Protein AF-W0T907-F1 (afdb_monomer)

Structure (mmCIF, N/CA/C/O backbone):
data_AF-W0T907-F1
#
_entry.id   AF-W0T907-F1
#
loop_
_atom_site.group_PDB
_atom_site.id
_atom_site.type_symbol
_atom_site.label_atom_id
_atom_site.label_alt_id
_atom_site.label_comp_id
_atom_site.label_asym_id
_atom_site.label_entity_id
_atom_site.label_seq_id
_atom_site.pdbx_PDB_ins_code
_atom_site.Cartn_x
_atom_site.Cartn_y
_atom_site.Cartn_z
_atom_site.occupancy
_atom_site.B_iso_or_equiv
_atom_site.auth_seq_id
_atom_site.auth_comp_id
_atom_site.auth_asym_id
_atom_site.auth_atom_id
_atom_site.pdbx_PDB_model_num
ATOM 1 N N . MET A 1 1 ? -20.433 1.675 69.194 1.00 56.62 1 MET A N 1
ATOM 2 C CA . MET A 1 1 ? -20.753 0.767 68.077 1.00 56.62 1 MET A CA 1
ATOM 3 C C . MET A 1 1 ? -19.489 -0.004 67.727 1.00 56.62 1 MET A C 1
ATOM 5 O O . MET A 1 1 ? -18.448 0.646 67.632 1.00 56.62 1 MET A O 1
ATOM 9 N N . PRO A 1 2 ? -19.535 -1.341 67.625 1.00 78.50 2 PRO A N 1
ATOM 10 C CA . PRO A 1 2 ? -18.434 -2.164 67.123 1.00 78.50 2 PRO A CA 1
ATOM 11 C C . PRO A 1 2 ? -18.009 -1.733 65.707 1.00 78.50 2 PRO A C 1
ATOM 13 O O . PRO A 1 2 ? -18.810 -1.170 64.963 1.00 78.50 2 PRO A O 1
ATOM 16 N N . ALA A 1 3 ? -16.755 -1.990 65.322 1.00 76.00 3 ALA A N 1
ATOM 17 C CA . ALA A 1 3 ? -16.211 -1.592 64.014 1.00 76.00 3 ALA A CA 1
ATOM 18 C C . ALA A 1 3 ? -16.969 -2.213 62.817 1.00 76.00 3 ALA A C 1
ATOM 20 O O . ALA A 1 3 ? -17.098 -1.594 61.758 1.00 76.00 3 ALA A O 1
ATOM 21 N N . GLU A 1 4 ? -17.514 -3.414 63.003 1.00 78.50 4 GLU A N 1
ATOM 22 C CA . GLU A 1 4 ? -18.341 -4.119 62.017 1.00 78.50 4 GLU A CA 1
ATOM 23 C C . GLU A 1 4 ? -19.676 -3.402 61.764 1.00 78.50 4 GLU A C 1
ATOM 25 O O . GLU A 1 4 ? -20.054 -3.174 60.617 1.00 78.50 4 GLU A O 1
ATOM 30 N N . GLU A 1 5 ? -20.338 -2.938 62.826 1.00 82.56 5 GLU A N 1
ATOM 31 C CA . GLU A 1 5 ? -21.615 -2.218 62.742 1.00 82.56 5 GLU A CA 1
ATOM 32 C C . GLU A 1 5 ? -21.457 -0.871 62.010 1.00 82.56 5 GLU A C 1
ATOM 34 O O . GLU A 1 5 ? -22.299 -0.487 61.199 1.00 82.56 5 GLU A O 1
ATOM 39 N N . GLN A 1 6 ? -20.328 -0.184 62.215 1.00 85.19 6 GLN A N 1
ATOM 40 C CA . GLN A 1 6 ? -20.001 1.049 61.485 1.00 85.19 6 GLN A CA 1
ATOM 41 C C . GLN A 1 6 ? -19.765 0.799 59.989 1.00 85.19 6 GLN A C 1
ATOM 43 O O . GLN A 1 6 ? -20.162 1.609 59.148 1.00 85.19 6 GLN A O 1
ATOM 48 N N . SER A 1 7 ? -19.132 -0.326 59.648 1.00 86.75 7 SER A N 1
ATOM 49 C CA . SER A 1 7 ? -18.854 -0.702 58.258 1.00 86.75 7 SER A CA 1
ATOM 50 C C . SER A 1 7 ? -20.144 -1.035 57.506 1.00 86.75 7 SER A C 1
ATOM 52 O O . SER A 1 7 ? -20.357 -0.525 56.404 1.00 86.75 7 SER A O 1
ATOM 54 N N . ALA A 1 8 ? -21.047 -1.797 58.132 1.00 89.56 8 ALA A N 1
ATOM 55 C CA . ALA A 1 8 ? -22.374 -2.088 57.593 1.00 89.56 8 ALA A CA 1
ATOM 56 C C . ALA A 1 8 ? -23.193 -0.806 57.361 1.00 89.56 8 ALA A C 1
ATOM 58 O O . ALA A 1 8 ? -23.718 -0.592 56.268 1.00 89.56 8 ALA A O 1
ATOM 59 N N . GLN A 1 9 ? -23.233 0.104 58.343 1.00 91.62 9 GLN A N 1
ATOM 60 C CA . GLN A 1 9 ? -23.946 1.382 58.218 1.00 91.62 9 GLN A CA 1
ATOM 61 C C . GLN A 1 9 ? -23.396 2.267 57.088 1.00 91.62 9 GLN A C 1
ATOM 63 O O . GLN A 1 9 ? -24.172 2.901 56.370 1.00 91.62 9 GLN A O 1
ATOM 68 N N . SER A 1 10 ? -22.074 2.291 56.888 1.00 91.25 10 SER A N 1
ATOM 69 C CA . SER A 1 10 ? -21.442 3.023 55.782 1.00 91.25 10 SER A CA 1
ATOM 70 C C . SER A 1 10 ? -21.876 2.481 54.414 1.00 91.25 10 SER A C 1
ATOM 72 O O . SER A 1 10 ? -22.222 3.253 53.514 1.00 91.25 10 SER A O 1
ATOM 74 N N . ILE A 1 11 ? -21.937 1.151 54.271 1.00 91.94 11 ILE A N 1
ATOM 75 C CA . ILE A 1 11 ? -22.410 0.489 53.047 1.00 91.94 11 ILE A CA 1
ATOM 76 C C . ILE A 1 11 ? -23.881 0.826 52.794 1.00 91.94 11 ILE A C 1
ATOM 78 O O . ILE A 1 11 ? -24.222 1.238 51.685 1.00 91.94 11 ILE A O 1
ATOM 82 N N . ILE A 1 12 ? -24.736 0.721 53.815 1.00 93.62 12 ILE A N 1
ATOM 83 C CA . ILE A 1 12 ? -26.164 1.055 53.720 1.00 93.62 12 ILE A CA 1
ATOM 84 C C . ILE A 1 12 ? -26.348 2.510 53.264 1.00 93.62 12 ILE A C 1
ATOM 86 O O . ILE A 1 12 ? -27.085 2.781 52.312 1.00 93.62 12 ILE A O 1
ATOM 90 N N . ALA A 1 13 ? -25.638 3.454 53.890 1.00 93.06 13 ALA A N 1
ATOM 91 C CA . ALA A 1 13 ? -25.716 4.870 53.543 1.00 93.06 13 ALA A CA 1
ATOM 92 C C . ALA A 1 13 ? -25.280 5.139 52.092 1.00 93.06 13 ALA A C 1
ATOM 94 O O . ALA A 1 13 ? -25.956 5.871 51.367 1.00 93.06 13 ALA A O 1
ATOM 95 N N . HIS A 1 14 ? -24.184 4.519 51.647 1.00 91.44 14 HIS A N 1
ATOM 96 C CA . HIS A 1 14 ? -23.691 4.643 50.275 1.00 91.44 14 HIS A CA 1
ATOM 97 C C . HIS A 1 14 ? -24.668 4.041 49.253 1.00 91.44 14 HIS A C 1
ATOM 99 O O . HIS A 1 14 ? -24.983 4.676 48.244 1.00 91.44 14 HIS A O 1
ATOM 105 N N . MET A 1 15 ? -25.211 2.851 49.530 1.00 92.12 15 MET A N 1
ATOM 106 C CA . MET A 1 15 ? -26.186 2.187 48.659 1.00 92.12 15 MET A CA 1
ATOM 107 C C . MET A 1 15 ? -27.464 3.015 48.494 1.00 92.12 15 MET A C 1
ATOM 109 O O . MET A 1 15 ? -27.925 3.224 47.371 1.00 92.12 15 MET A O 1
ATOM 113 N N . ASN A 1 16 ? -27.990 3.560 49.592 1.00 93.75 16 ASN A N 1
ATOM 114 C CA . ASN A 1 16 ? -29.197 4.388 49.581 1.00 93.75 16 ASN A CA 1
ATOM 115 C C . ASN A 1 16 ? -28.995 5.749 48.899 1.00 93.75 16 ASN A C 1
ATOM 117 O O . ASN A 1 16 ? -29.955 6.328 48.383 1.00 93.75 16 ASN A O 1
ATOM 121 N N . LYS A 1 17 ? -27.766 6.274 48.886 1.00 90.06 17 LYS A N 1
ATOM 122 C CA . LYS A 1 17 ? -27.448 7.566 48.271 1.00 90.06 17 LYS A CA 1
ATOM 123 C C . LYS A 1 17 ? -27.212 7.448 46.765 1.00 90.06 17 LYS A C 1
ATOM 125 O O . LYS A 1 17 ? -27.879 8.132 45.991 1.00 90.06 17 LYS A O 1
ATOM 130 N N . ASP A 1 18 ? -2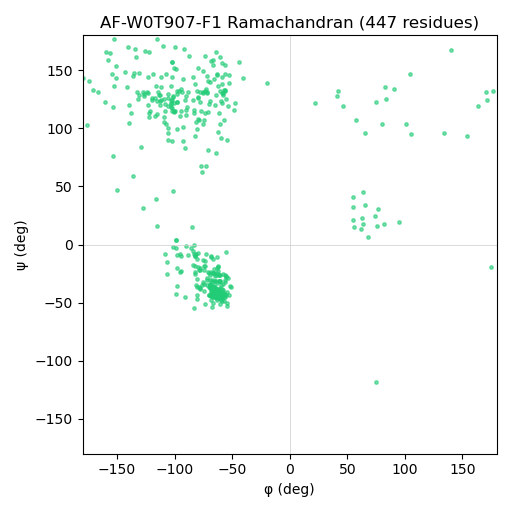6.294 6.574 46.360 1.00 87.06 18 ASP A N 1
ATOM 131 C CA . ASP A 1 18 ? -25.741 6.573 45.001 1.00 87.06 18 ASP A CA 1
ATOM 132 C C . ASP A 1 18 ? -26.263 5.409 44.134 1.00 87.06 18 ASP A C 1
ATOM 134 O O . ASP A 1 18 ? -26.175 5.461 42.903 1.00 87.06 18 ASP A O 1
ATOM 138 N N . HIS A 1 19 ? -26.880 4.387 44.746 1.00 88.88 19 HIS A N 1
ATOM 139 C CA . HIS A 1 19 ? -27.227 3.121 44.087 1.00 88.88 19 HIS A CA 1
ATOM 140 C C . HIS A 1 19 ? -28.699 2.691 44.228 1.00 88.88 19 HIS A C 1
ATOM 142 O O . HIS A 1 19 ? -28.996 1.500 44.181 1.00 88.88 19 HIS A O 1
ATOM 148 N N . LYS A 1 20 ? -29.644 3.637 44.315 1.00 87.25 20 LYS A N 1
ATOM 149 C CA . LYS A 1 20 ? -31.090 3.333 44.426 1.00 87.25 20 LYS A CA 1
ATOM 150 C C . LYS A 1 20 ? -31.625 2.391 43.335 1.00 87.25 20 LYS A C 1
ATOM 152 O O . LYS A 1 20 ? -32.318 1.432 43.647 1.00 87.25 20 LYS A O 1
ATOM 157 N N . LEU A 1 21 ? -31.224 2.600 42.077 1.00 88.44 21 LEU A N 1
ATOM 158 C CA . LEU A 1 21 ? -31.625 1.732 40.957 1.00 88.44 21 LEU A CA 1
ATOM 159 C C . LEU A 1 21 ? -31.118 0.290 41.114 1.00 88.44 21 LEU A C 1
ATOM 161 O O . LEU A 1 21 ? -31.807 -0.647 40.735 1.00 88.44 21 LEU A O 1
ATOM 165 N N . ALA A 1 22 ? -29.943 0.095 41.720 1.00 91.00 22 ALA A N 1
ATOM 166 C CA . ALA A 1 22 ? -29.441 -1.249 41.984 1.00 91.00 22 ALA A CA 1
ATOM 167 C C . ALA A 1 22 ? -30.270 -1.955 43.069 1.00 91.00 22 ALA A C 1
ATOM 169 O O . ALA A 1 22 ? -30.471 -3.162 42.985 1.00 91.00 22 ALA A O 1
ATOM 170 N N . LEU A 1 23 ? -30.783 -1.218 44.065 1.00 92.69 23 LEU A N 1
ATOM 171 C CA . LEU A 1 23 ? -31.692 -1.772 45.078 1.00 92.69 23 LEU A CA 1
ATOM 172 C C . LEU A 1 23 ? -33.019 -2.215 44.457 1.00 92.69 23 LEU A C 1
ATOM 174 O O . LEU A 1 23 ? -33.520 -3.289 44.779 1.00 92.69 23 LEU A O 1
ATOM 178 N N . GLU A 1 24 ? -33.548 -1.426 43.525 1.00 91.69 24 GLU A N 1
ATOM 179 C CA . GLU A 1 24 ? -34.690 -1.807 42.695 1.00 91.69 24 GLU A CA 1
ATOM 180 C C . GLU A 1 24 ? -34.398 -3.078 41.878 1.00 91.69 24 GLU A C 1
ATOM 182 O O . GLU A 1 24 ? -35.169 -4.039 41.915 1.00 91.69 24 GLU A O 1
ATOM 187 N N . ASP A 1 25 ? -33.251 -3.134 41.193 1.00 91.94 25 ASP A N 1
ATOM 188 C CA . ASP A 1 25 ? -32.834 -4.317 40.435 1.00 91.94 25 ASP A CA 1
ATOM 189 C C . ASP A 1 25 ? -32.739 -5.562 41.333 1.00 91.94 25 ASP A C 1
ATOM 191 O O . ASP A 1 25 ? -33.192 -6.647 40.951 1.00 91.94 25 ASP A O 1
ATOM 195 N N . PHE A 1 26 ? -32.204 -5.413 42.549 1.00 93.06 26 PHE A N 1
ATOM 196 C CA . PHE A 1 26 ? -32.125 -6.497 43.525 1.00 93.06 26 PHE A CA 1
ATOM 197 C C . PHE A 1 26 ? -33.497 -6.973 43.983 1.00 93.06 26 PHE A C 1
ATOM 199 O O . PHE A 1 26 ? -33.743 -8.181 44.047 1.00 93.06 26 PHE A O 1
ATOM 206 N N . LEU A 1 27 ? -34.396 -6.037 44.273 1.00 92.94 27 LEU A N 1
ATOM 207 C CA . LEU A 1 27 ? -35.751 -6.331 44.711 1.00 92.94 27 LEU A CA 1
ATOM 208 C C . LEU A 1 27 ? -36.539 -7.083 43.626 1.00 92.94 27 LEU A C 1
ATOM 210 O O . LEU A 1 27 ? -37.239 -8.054 43.926 1.00 92.94 27 LEU A O 1
ATOM 214 N N . TYR A 1 28 ? -36.346 -6.713 42.359 1.00 92.19 28 TYR A N 1
ATOM 215 C CA . TYR A 1 28 ? -36.953 -7.410 41.228 1.00 92.19 28 TYR A CA 1
ATOM 216 C C . TYR A 1 28 ? -36.404 -8.823 41.043 1.00 92.19 28 TYR A C 1
ATOM 218 O O . TYR A 1 28 ? -37.159 -9.794 40.999 1.00 92.19 28 TYR A O 1
ATOM 226 N N . VAL A 1 29 ? -35.080 -8.955 40.945 1.00 91.31 29 VAL A N 1
ATOM 227 C CA . VAL A 1 29 ? -34.447 -10.216 40.540 1.00 91.31 29 VAL A CA 1
ATOM 228 C C . VAL A 1 29 ? -34.344 -11.211 41.690 1.00 91.31 29 VAL A C 1
ATOM 230 O O . VAL A 1 29 ? -34.675 -12.384 41.515 1.00 91.31 29 VAL A O 1
ATOM 233 N N . TYR A 1 30 ? -33.892 -10.763 42.859 1.00 91.12 30 TYR A N 1
ATOM 234 C CA . TYR A 1 30 ? -33.662 -11.629 44.017 1.00 91.12 30 TYR A CA 1
ATOM 235 C C . TYR A 1 30 ? -34.833 -11.585 45.001 1.00 91.12 30 TYR A C 1
ATOM 237 O O . TYR A 1 30 ? -35.215 -12.621 45.544 1.00 91.12 30 TYR A O 1
ATOM 245 N N . GLY A 1 31 ? -35.463 -10.418 45.170 1.00 87.94 31 GLY A N 1
ATOM 246 C CA . GLY A 1 31 ? -36.686 -10.275 45.963 1.00 87.94 31 GLY A CA 1
ATOM 247 C C . GLY A 1 31 ? -37.937 -10.848 45.283 1.00 87.94 31 GLY A C 1
ATOM 248 O O . GLY A 1 31 ? -38.913 -11.145 45.973 1.00 87.94 31 GLY A O 1
ATOM 249 N N . LYS A 1 32 ? -37.910 -11.065 43.958 1.00 89.94 32 LYS A N 1
ATOM 250 C CA . LYS A 1 32 ? -39.055 -11.522 43.145 1.00 89.94 32 LYS A CA 1
ATOM 251 C C . LYS A 1 32 ? -40.288 -10.621 43.287 1.00 89.94 32 LYS A C 1
ATOM 253 O O . LYS A 1 32 ? -41.417 -11.108 43.237 1.00 89.94 32 LYS A O 1
ATOM 258 N N . VAL A 1 33 ? -40.075 -9.322 43.489 1.00 86.94 33 VAL A N 1
ATOM 259 C CA . VAL A 1 33 ? -41.151 -8.328 43.560 1.00 86.94 33 VAL A CA 1
ATOM 260 C C . VAL A 1 33 ? -41.185 -7.564 42.234 1.00 86.94 33 VAL A C 1
ATOM 262 O O . VAL A 1 33 ? -40.190 -6.933 41.880 1.00 86.94 33 VAL A O 1
ATOM 265 N N . PRO A 1 34 ? -42.282 -7.620 41.461 1.00 84.31 34 PRO A N 1
ATOM 266 C CA . PRO A 1 34 ? -42.379 -6.859 40.222 1.00 84.31 34 PRO A CA 1
ATOM 267 C C . PRO A 1 34 ? -42.352 -5.361 40.540 1.00 84.31 34 PRO A C 1
ATOM 269 O O . PRO A 1 34 ? -43.124 -4.905 41.375 1.00 84.31 34 PRO A O 1
ATOM 272 N N . ILE A 1 35 ? -41.478 -4.598 39.879 1.00 80.88 35 ILE A N 1
ATOM 273 C CA . ILE A 1 35 ? -41.429 -3.143 40.064 1.00 80.88 35 ILE A CA 1
ATOM 274 C C . ILE A 1 35 ? -42.526 -2.520 39.206 1.00 80.88 35 ILE A C 1
ATOM 276 O O . ILE A 1 35 ? -42.407 -2.477 37.980 1.00 80.88 35 ILE A O 1
ATOM 280 N N . THR A 1 36 ? -43.593 -2.076 39.860 1.00 82.94 36 THR A N 1
ATOM 281 C CA . THR A 1 36 ? -44.717 -1.330 39.278 1.00 82.94 36 THR A CA 1
ATOM 282 C C . THR A 1 36 ? -44.690 0.124 39.761 1.00 82.94 36 THR A C 1
ATOM 284 O O . THR A 1 36 ? -43.931 0.468 40.665 1.00 82.94 36 THR A O 1
ATOM 287 N N . GLU A 1 37 ? -45.529 0.992 39.184 1.00 78.31 37 GLU A N 1
ATOM 288 C CA . GLU A 1 37 ? -45.688 2.392 39.634 1.00 78.31 37 GLU A CA 1
ATOM 289 C C . GLU A 1 37 ? -46.230 2.514 41.072 1.00 78.31 37 GLU A C 1
ATOM 291 O O . GLU A 1 37 ? -46.215 3.592 41.658 1.00 78.31 37 GLU A O 1
ATOM 296 N N . GLU A 1 38 ? -46.695 1.407 41.651 1.00 82.81 38 GLU A N 1
ATOM 297 C CA . GLU A 1 38 ? -47.232 1.326 43.010 1.00 82.81 38 GLU A CA 1
ATOM 298 C C . GLU A 1 38 ? -46.147 1.198 44.087 1.00 82.81 38 GLU A C 1
ATOM 300 O O . GLU A 1 38 ? -46.466 1.306 45.271 1.00 82.81 38 GLU A O 1
ATOM 305 N N . ILE A 1 39 ? -44.888 0.967 43.693 1.00 87.56 39 ILE A N 1
ATOM 306 C CA . ILE A 1 39 ? -43.755 0.804 44.608 1.00 87.56 39 ILE A CA 1
ATOM 307 C C . ILE A 1 39 ? -42.929 2.089 44.665 1.00 87.56 39 ILE A C 1
ATOM 309 O O . ILE A 1 39 ? -42.444 2.581 43.645 1.00 87.56 39 ILE A O 1
ATOM 313 N N . SER A 1 40 ? -42.704 2.600 45.874 1.00 86.31 40 SER A N 1
ATOM 314 C CA . SER A 1 40 ? -41.889 3.790 46.124 1.00 86.31 40 SER A CA 1
ATOM 315 C C . SER A 1 40 ? -40.907 3.598 47.279 1.00 86.31 40 SER A C 1
ATOM 317 O O . SER A 1 40 ? -40.952 2.622 48.022 1.00 86.31 40 SER A O 1
ATOM 319 N N . ASN A 1 41 ? -39.973 4.543 47.409 1.00 88.88 41 ASN A N 1
ATOM 320 C CA . ASN A 1 41 ? -39.048 4.642 48.543 1.00 88.88 41 ASN A CA 1
ATOM 321 C C . ASN A 1 41 ? -38.211 3.373 48.830 1.00 88.88 41 ASN A C 1
ATOM 323 O O . ASN A 1 41 ? -37.993 3.005 49.982 1.00 88.88 41 ASN A O 1
ATOM 327 N N . VAL A 1 42 ? -37.710 2.710 47.781 1.00 92.00 42 VAL A N 1
ATOM 328 C CA . VAL A 1 42 ? -36.850 1.524 47.926 1.00 92.00 42 VAL A CA 1
ATOM 329 C C . VAL A 1 42 ? -35.528 1.898 48.604 1.00 92.00 42 VAL A C 1
ATOM 331 O O . VAL A 1 42 ? -34.757 2.717 48.090 1.00 92.00 42 VAL 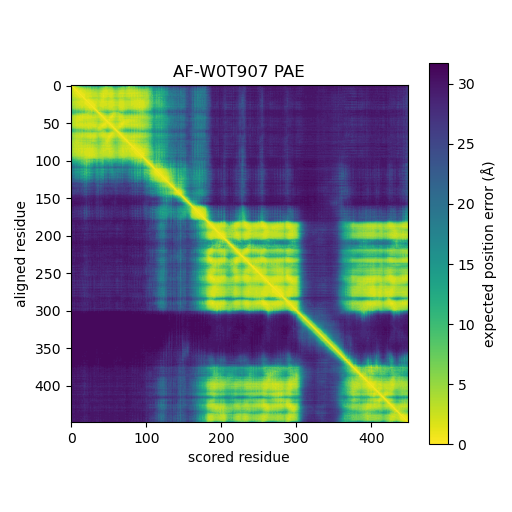A O 1
ATOM 334 N N . ARG A 1 43 ? -35.248 1.278 49.751 1.00 93.75 43 ARG A N 1
ATOM 335 C CA . ARG A 1 43 ? -34.047 1.517 50.558 1.00 93.75 43 ARG A CA 1
ATOM 336 C C . ARG A 1 43 ? -33.535 0.234 51.199 1.00 93.75 43 ARG A C 1
ATOM 338 O O . ARG A 1 43 ? -34.292 -0.659 51.544 1.00 93.75 43 ARG A O 1
ATOM 345 N N . MET A 1 44 ? -32.230 0.144 51.389 1.00 94.69 44 MET A N 1
ATOM 346 C CA . MET A 1 44 ? -31.613 -0.885 52.214 1.00 94.69 44 MET A CA 1
ATOM 347 C C . MET A 1 44 ? -31.750 -0.480 53.684 1.00 94.69 44 MET A C 1
ATOM 349 O O . MET A 1 44 ? -31.365 0.634 54.047 1.00 94.69 44 MET A O 1
ATOM 353 N N . GLN A 1 45 ? -32.298 -1.370 54.507 1.00 93.56 45 GLN A N 1
ATOM 354 C CA . GLN A 1 45 ? -32.462 -1.172 55.949 1.00 93.56 45 GLN A CA 1
ATOM 355 C C . GLN A 1 45 ? -31.356 -1.861 56.741 1.00 93.56 45 GLN A C 1
ATOM 357 O O . GLN A 1 45 ? -30.806 -1.271 57.666 1.00 93.56 45 GLN A O 1
ATOM 362 N N . GLU A 1 46 ? -31.005 -3.083 56.348 1.00 93.31 46 GLU A N 1
ATOM 363 C CA . GLU A 1 46 ? -30.010 -3.896 57.038 1.00 93.31 46 GLU A CA 1
ATOM 364 C C . GLU A 1 46 ? -29.072 -4.565 56.035 1.00 93.31 46 GLU A C 1
ATOM 366 O O . GLU A 1 46 ? -29.477 -4.950 54.933 1.00 93.31 46 GLU A O 1
ATOM 371 N N . PHE A 1 47 ? -27.807 -4.693 56.430 1.00 93.94 47 PHE A N 1
ATOM 372 C CA . PHE A 1 47 ? -26.777 -5.378 55.668 1.00 93.94 47 PHE A CA 1
ATOM 373 C C . PHE A 1 47 ? -25.921 -6.223 56.611 1.00 93.94 47 PHE A C 1
ATOM 375 O O . PHE A 1 47 ? -25.189 -5.684 57.442 1.00 93.94 47 PHE A O 1
ATOM 382 N N . ALA A 1 48 ? -26.014 -7.539 56.461 1.00 92.56 48 ALA A N 1
ATOM 383 C CA . ALA A 1 48 ? -25.254 -8.532 57.203 1.00 92.56 48 ALA A CA 1
ATOM 384 C C . ALA A 1 48 ? -24.330 -9.316 56.255 1.00 92.56 48 ALA A C 1
ATOM 386 O O . ALA A 1 48 ? -24.328 -9.118 55.039 1.00 92.56 48 ALA A O 1
ATOM 387 N N . LEU A 1 49 ? -23.519 -10.217 56.812 1.00 91.56 49 LEU A N 1
ATOM 388 C CA . LEU A 1 49 ? -22.581 -11.019 56.022 1.00 91.56 49 LEU A CA 1
ATOM 389 C C . LEU A 1 49 ? -23.291 -12.014 55.090 1.00 91.56 49 LEU A C 1
ATOM 391 O O . LEU A 1 49 ? -22.799 -12.299 54.002 1.00 91.56 49 LEU A O 1
ATOM 395 N N . ASP A 1 50 ? -24.444 -12.535 55.494 1.00 92.62 50 ASP A N 1
ATOM 396 C CA . ASP A 1 50 ? -25.193 -13.577 54.789 1.00 92.62 50 ASP A CA 1
ATOM 397 C C . ASP A 1 50 ? -26.478 -13.070 54.122 1.00 92.62 50 ASP A C 1
ATOM 399 O O . ASP A 1 50 ? -27.105 -13.810 53.363 1.00 92.62 50 ASP A O 1
ATOM 403 N N . HIS A 1 51 ? -26.887 -11.822 54.365 1.00 92.81 51 HIS A N 1
ATOM 404 C CA . HIS A 1 51 ? -28.105 -11.264 53.786 1.00 92.81 51 HIS A CA 1
ATOM 405 C C . HIS A 1 51 ? -28.142 -9.737 53.779 1.00 92.81 51 HIS A C 1
ATOM 407 O O . HIS A 1 51 ? -27.393 -9.057 54.475 1.00 92.81 51 HIS A O 1
ATOM 413 N N . MET A 1 52 ? -29.077 -9.197 53.004 1.00 94.25 52 MET A N 1
ATOM 414 C CA . MET A 1 52 ? -29.491 -7.801 53.083 1.00 94.25 52 MET A CA 1
ATOM 415 C C . MET A 1 52 ? -31.013 -7.709 53.155 1.00 94.25 52 MET A C 1
ATOM 417 O O . MET A 1 52 ? -31.720 -8.512 52.539 1.00 94.25 52 MET A O 1
ATOM 421 N N . THR A 1 53 ? -31.509 -6.696 53.854 1.00 94.75 53 THR A N 1
ATOM 422 C CA . THR A 1 53 ? -32.941 -6.408 53.948 1.00 94.75 53 THR A CA 1
ATOM 423 C C . THR A 1 53 ? -33.230 -5.099 53.232 1.00 94.75 53 THR A C 1
ATOM 425 O O . THR A 1 53 ? -32.678 -4.050 53.576 1.00 94.75 53 THR A O 1
ATOM 428 N N . ILE A 1 54 ? -34.084 -5.165 52.213 1.00 95.25 54 ILE A N 1
ATOM 429 C CA . ILE A 1 54 ? -34.550 -4.005 51.450 1.00 95.25 54 ILE A CA 1
ATOM 430 C C . ILE A 1 54 ? -35.990 -3.717 51.853 1.00 95.25 54 ILE A C 1
ATOM 432 O O . ILE A 1 54 ? -36.827 -4.616 51.822 1.00 95.25 54 ILE A O 1
ATOM 436 N N . THR A 1 55 ? -36.279 -2.470 52.203 1.00 94.31 55 THR A N 1
ATOM 437 C CA . THR A 1 55 ? -37.626 -1.987 52.487 1.00 94.31 55 THR A CA 1
ATOM 438 C C . THR A 1 55 ? -38.141 -1.094 51.374 1.00 94.31 55 THR A C 1
ATOM 440 O O . THR A 1 55 ? -37.371 -0.408 50.698 1.00 94.31 55 THR A O 1
ATOM 443 N N . PHE A 1 56 ? -39.446 -1.159 51.138 1.00 92.81 56 PHE A N 1
ATOM 444 C CA . PHE A 1 56 ? -40.131 -0.357 50.134 1.00 92.81 56 PHE A CA 1
ATOM 445 C C . PHE A 1 56 ? -41.578 -0.096 50.556 1.00 92.81 56 PHE A C 1
ATOM 447 O O . PHE A 1 56 ? -42.177 -0.878 51.292 1.00 92.81 56 PHE A O 1
ATOM 454 N N . GLU A 1 57 ? -42.139 1.000 50.066 1.00 91.56 57 GLU A N 1
ATOM 455 C CA . GLU A 1 57 ? -43.539 1.366 50.260 1.00 91.56 57 GLU A CA 1
ATOM 456 C C . GLU A 1 57 ? -44.372 0.829 49.092 1.00 91.56 57 GLU A C 1
ATOM 458 O O . GLU A 1 57 ? -43.923 0.848 47.944 1.00 91.56 57 GLU A O 1
ATOM 463 N N . HIS A 1 58 ? -45.587 0.359 49.380 1.00 89.31 58 HIS A N 1
ATOM 464 C CA . HIS A 1 58 ? -46.547 -0.089 48.372 1.00 89.31 58 HIS A CA 1
ATOM 465 C C . HIS A 1 58 ? -47.848 0.696 48.534 1.00 89.31 58 HIS A C 1
ATOM 467 O O . HIS A 1 58 ? -48.391 0.750 49.631 1.00 89.31 58 HIS A O 1
ATOM 473 N N . SER A 1 59 ? -48.396 1.254 47.455 1.00 86.25 59 SER A N 1
ATOM 474 C CA . SER A 1 59 ? -49.583 2.134 47.496 1.00 86.25 59 SER A CA 1
ATOM 475 C C . SER A 1 59 ? -50.811 1.532 48.204 1.00 86.25 59 SER A C 1
ATOM 477 O O . SER A 1 59 ? -51.623 2.256 48.774 1.00 86.25 59 SER A O 1
ATOM 479 N N . ALA A 1 60 ? -50.945 0.205 48.177 1.00 84.44 60 ALA A N 1
ATOM 480 C CA . ALA A 1 60 ? -52.025 -0.541 48.827 1.00 84.44 60 ALA A CA 1
ATOM 481 C C . ALA A 1 60 ? -51.809 -0.858 50.327 1.00 84.44 60 ALA A C 1
ATOM 483 O O . ALA A 1 60 ? -52.703 -1.438 50.944 1.00 84.44 60 ALA A O 1
ATOM 484 N N . ILE A 1 61 ? -50.641 -0.556 50.908 1.00 85.81 61 ILE A N 1
ATOM 485 C CA . ILE A 1 61 ? -50.262 -0.966 52.271 1.00 85.81 61 ILE A CA 1
ATOM 486 C C . ILE A 1 61 ? -49.729 0.254 53.035 1.00 85.81 61 ILE A C 1
ATOM 488 O O . ILE A 1 61 ? -48.832 0.940 52.565 1.00 85.81 61 ILE A O 1
ATOM 492 N N . GLU A 1 62 ? -50.256 0.516 54.235 1.00 81.88 62 GLU A N 1
ATOM 493 C CA . GLU A 1 62 ? -49.833 1.663 55.065 1.00 81.88 62 GLU A CA 1
ATOM 494 C C . GLU A 1 62 ? -48.448 1.490 55.718 1.00 81.88 62 GLU A C 1
ATOM 496 O O . GLU A 1 62 ? -47.878 2.455 56.221 1.00 81.88 62 GLU A O 1
ATOM 501 N N . PHE A 1 63 ? -47.911 0.270 55.729 1.00 85.12 63 PHE A N 1
ATOM 502 C CA . PHE A 1 63 ? -46.638 -0.079 56.356 1.00 85.12 63 PHE A CA 1
ATOM 503 C C . PHE A 1 63 ? -45.578 -0.439 55.313 1.00 85.12 63 PHE A C 1
ATOM 505 O O . PHE A 1 63 ? -45.880 -1.105 54.319 1.00 85.12 63 PHE A O 1
ATOM 512 N N . ASP A 1 64 ? -44.328 -0.068 55.596 1.00 86.50 64 ASP A N 1
ATOM 513 C CA . ASP A 1 64 ? -43.162 -0.461 54.806 1.00 86.50 64 ASP A CA 1
ATOM 514 C C . ASP A 1 64 ? -43.051 -1.990 54.740 1.00 86.50 64 ASP A C 1
ATOM 516 O O . ASP A 1 64 ? -43.098 -2.692 55.754 1.00 86.50 64 ASP A O 1
ATOM 520 N N . VAL A 1 65 ? -42.879 -2.516 53.530 1.00 88.88 65 VAL A N 1
ATOM 521 C CA . VAL A 1 65 ? -42.691 -3.946 53.299 1.00 88.88 65 VAL A CA 1
ATOM 522 C C . VAL A 1 65 ? -41.204 -4.256 53.329 1.00 88.88 65 VAL A C 1
ATOM 524 O O . VAL A 1 65 ? -40.431 -3.698 52.551 1.00 88.88 65 VAL A O 1
ATOM 527 N N . GLU A 1 66 ? -40.803 -5.188 54.192 1.00 92.44 66 GLU A N 1
ATOM 528 C CA . GLU A 1 66 ? -39.417 -5.639 54.285 1.00 92.44 66 GLU A CA 1
ATOM 529 C C . GLU A 1 66 ? -39.182 -6.915 53.479 1.00 92.44 66 GLU A C 1
ATOM 531 O O . GLU A 1 66 ? -39.931 -7.894 53.571 1.00 92.44 66 GLU A O 1
ATOM 536 N N . LYS A 1 67 ? -38.110 -6.924 52.683 1.00 93.06 67 LYS A N 1
ATOM 537 C CA . LYS A 1 67 ? -37.719 -8.073 51.876 1.00 93.06 67 LYS A CA 1
ATOM 538 C C . LYS A 1 67 ? -36.305 -8.529 52.183 1.00 93.06 67 LYS A C 1
ATOM 540 O O . LYS A 1 67 ? -35.335 -7.811 51.960 1.00 93.06 67 LYS A O 1
ATOM 545 N N . TYR A 1 68 ? -36.222 -9.780 52.617 1.00 93.25 68 TYR A N 1
ATOM 546 C CA . TYR A 1 68 ? -34.976 -10.489 52.859 1.00 93.25 68 TYR A CA 1
ATOM 547 C C . TYR A 1 68 ? -34.372 -11.009 51.549 1.00 93.25 68 TYR A C 1
ATOM 549 O O . TYR A 1 68 ? -35.034 -11.736 50.798 1.00 93.25 68 TYR A O 1
ATOM 557 N N . ILE A 1 69 ? -33.114 -10.656 51.291 1.00 93.88 69 ILE A N 1
ATOM 558 C CA . ILE A 1 69 ? -32.341 -11.090 50.127 1.00 93.88 69 ILE A CA 1
ATOM 559 C C . ILE A 1 69 ? -31.073 -11.802 50.626 1.00 93.88 69 ILE A C 1
ATOM 561 O O . ILE A 1 69 ? -30.178 -11.141 51.157 1.00 93.88 69 ILE A O 1
ATOM 565 N N . PRO A 1 70 ? -30.972 -13.134 50.460 1.00 91.56 70 PRO A N 1
ATOM 566 C CA . PRO A 1 70 ? -29.802 -13.887 50.896 1.00 91.56 70 PRO A CA 1
ATOM 567 C C . PRO A 1 70 ? -28.585 -13.616 50.002 1.00 91.56 70 PRO A C 1
ATOM 569 O O . PRO A 1 70 ? -28.706 -13.472 48.782 1.00 91.56 70 PRO A O 1
ATOM 572 N N . ILE A 1 71 ? -27.401 -13.611 50.612 1.00 90.06 71 ILE A N 1
ATOM 573 C CA . ILE A 1 71 ? -26.096 -13.550 49.954 1.00 90.06 71 ILE A CA 1
ATOM 574 C C . ILE A 1 71 ? -25.451 -14.934 50.086 1.00 90.06 71 ILE A C 1
ATOM 576 O O . ILE A 1 71 ? -24.954 -15.303 51.145 1.00 90.06 71 ILE A O 1
ATOM 580 N N . ASP A 1 72 ? -25.468 -15.703 48.996 1.00 86.12 72 ASP A N 1
ATOM 581 C CA . ASP A 1 72 ? -24.878 -17.046 48.935 1.00 86.12 72 ASP A CA 1
ATOM 582 C C . ASP A 1 72 ? -23.701 -17.074 47.938 1.00 86.12 72 ASP A C 1
ATOM 584 O O . ASP A 1 72 ? -23.882 -16.688 46.773 1.00 86.12 72 ASP A O 1
ATOM 588 N N . PRO A 1 73 ? -22.482 -17.480 48.339 1.00 89.00 73 PRO A N 1
ATOM 589 C CA . PRO A 1 73 ? -22.054 -17.771 49.713 1.00 89.00 73 PRO A CA 1
ATOM 590 C C . PRO A 1 73 ? -21.985 -16.506 50.586 1.00 89.00 73 PRO A C 1
ATOM 592 O O . PRO A 1 73 ? -21.823 -15.410 50.033 1.00 89.00 73 PRO A O 1
ATOM 595 N N . PRO A 1 74 ? -22.063 -16.645 51.926 1.00 91.06 74 PRO A N 1
ATOM 596 C CA . PRO A 1 74 ? -21.956 -15.516 52.841 1.00 91.06 74 PRO A CA 1
ATOM 597 C C . PRO A 1 74 ? -20.574 -14.862 52.746 1.00 91.06 74 PRO A C 1
ATOM 599 O O . PRO A 1 74 ? -19.559 -15.524 52.507 1.00 91.06 74 PRO A O 1
ATOM 602 N N . LEU A 1 75 ? -20.545 -13.548 52.943 1.00 90.81 75 LEU A N 1
ATOM 603 C CA . LEU A 1 75 ? -19.336 -12.732 52.953 1.00 90.81 75 LEU A CA 1
ATOM 604 C C . LEU A 1 75 ? -18.455 -13.113 54.143 1.00 90.81 75 LEU A C 1
ATOM 606 O O . LEU A 1 75 ? -18.947 -13.362 55.243 1.00 90.81 75 LEU A O 1
ATOM 610 N N . LYS A 1 76 ? -17.134 -13.110 53.945 1.00 88.75 76 LYS A N 1
ATOM 611 C CA . LYS A 1 76 ? -16.195 -13.306 55.063 1.00 88.75 76 LYS A CA 1
ATOM 612 C C . LYS A 1 76 ? -16.057 -12.055 55.924 1.00 88.75 76 LYS A C 1
ATOM 614 O O . LYS A 1 76 ? -15.850 -12.165 57.126 1.00 88.75 76 LYS A O 1
ATOM 619 N N . ASP A 1 77 ? -16.123 -10.892 55.283 1.00 90.56 77 ASP A N 1
ATOM 620 C CA . ASP A 1 77 ? -15.989 -9.572 55.893 1.00 90.56 77 ASP A CA 1
ATOM 621 C C . ASP A 1 77 ? -16.653 -8.506 54.998 1.00 90.56 77 ASP A C 1
ATOM 623 O O . ASP A 1 77 ? -16.814 -8.695 53.788 1.00 90.56 77 ASP A O 1
ATOM 627 N N . PHE A 1 78 ? -17.000 -7.353 55.572 1.00 89.88 78 PHE A N 1
ATOM 628 C CA . PHE A 1 78 ? -17.626 -6.233 54.865 1.00 89.88 78 PHE A CA 1
ATOM 629 C C . PHE A 1 78 ? -16.738 -5.630 53.766 1.00 89.88 78 PHE A C 1
ATOM 631 O O . PHE A 1 78 ? -17.256 -5.015 52.830 1.00 89.88 78 PHE A O 1
ATOM 638 N N . SER A 1 79 ? -15.418 -5.844 53.805 1.00 86.06 79 SER A N 1
ATOM 639 C CA . SER A 1 79 ? -14.514 -5.471 52.708 1.00 86.06 79 SER A CA 1
ATOM 640 C C . SER A 1 79 ? -14.838 -6.179 51.379 1.00 86.06 79 SER A C 1
ATOM 642 O O . SER A 1 79 ? -14.607 -5.612 50.307 1.00 86.06 79 SER A O 1
ATOM 644 N N . GLU A 1 80 ? -15.451 -7.369 51.422 1.00 90.44 80 GLU A N 1
ATOM 645 C CA . GLU A 1 80 ? -15.863 -8.151 50.246 1.00 90.44 80 GLU A CA 1
ATOM 646 C C . GLU A 1 80 ? -17.218 -7.692 49.664 1.00 90.44 80 GLU A C 1
ATOM 648 O O . GLU A 1 80 ? -17.595 -8.068 48.547 1.00 90.44 80 GLU A O 1
ATOM 653 N N . ALA A 1 81 ? -17.950 -6.817 50.366 1.00 89.19 81 ALA A N 1
ATOM 654 C CA . ALA A 1 81 ? -19.277 -6.368 49.946 1.00 89.19 81 ALA A CA 1
ATOM 655 C C . ALA A 1 81 ? -19.260 -5.766 48.533 1.00 89.19 81 ALA A C 1
ATOM 657 O O . ALA A 1 81 ? -20.097 -6.104 47.697 1.00 89.19 81 ALA A O 1
ATOM 658 N N . ARG A 1 82 ? -18.260 -4.936 48.203 1.00 88.00 82 ARG A N 1
ATOM 659 C CA . ARG A 1 82 ? -18.147 -4.335 46.863 1.00 88.00 82 ARG A CA 1
ATOM 660 C C . ARG A 1 82 ? -17.926 -5.386 45.776 1.00 88.00 82 ARG A C 1
ATOM 662 O O . ARG A 1 82 ? -18.554 -5.304 44.719 1.00 88.00 82 ARG A O 1
ATOM 669 N N . SER A 1 83 ? -17.046 -6.360 46.014 1.00 89.69 83 SER A N 1
ATOM 670 C CA . SER A 1 83 ? -16.763 -7.421 45.042 1.00 89.69 83 SER A CA 1
ATOM 671 C C . SER A 1 83 ? -17.954 -8.344 44.819 1.00 89.69 83 SER A C 1
ATOM 673 O O . SER A 1 83 ? -18.059 -8.909 43.734 1.00 89.69 83 SER A O 1
ATOM 675 N N . ARG A 1 84 ? -18.877 -8.461 45.784 1.00 89.94 84 ARG A N 1
ATOM 676 C CA . ARG A 1 84 ? -20.086 -9.282 45.641 1.00 89.94 84 ARG A CA 1
ATOM 677 C C . ARG A 1 84 ? -21.282 -8.512 45.077 1.00 89.94 84 ARG A C 1
ATOM 679 O O . ARG A 1 84 ? -21.928 -9.006 44.154 1.00 89.94 84 ARG A O 1
ATOM 686 N N . LEU A 1 85 ? -21.543 -7.302 45.572 1.00 90.94 85 LEU A N 1
ATOM 687 C CA . LEU A 1 85 ? -22.708 -6.495 45.192 1.00 90.94 85 LEU A CA 1
ATOM 688 C C . LEU A 1 85 ? -22.605 -5.927 43.773 1.00 90.94 85 LEU A C 1
ATOM 690 O O . LEU A 1 85 ? -23.614 -5.840 43.078 1.00 90.94 85 LEU A O 1
ATOM 694 N N . VAL A 1 86 ? -21.405 -5.568 43.298 1.00 90.56 86 VAL A N 1
ATOM 695 C CA . VAL A 1 86 ? -21.248 -4.991 41.949 1.00 90.56 86 VAL A CA 1
ATOM 696 C C . VAL A 1 86 ? -21.585 -6.006 40.843 1.00 90.56 86 VAL A C 1
ATOM 698 O O . VAL A 1 86 ? -22.379 -5.663 39.965 1.00 90.56 86 VAL A O 1
ATOM 701 N N . PRO A 1 87 ? -21.050 -7.245 40.838 1.00 91.25 87 PRO A N 1
ATOM 702 C CA . PRO A 1 87 ? -21.468 -8.265 39.875 1.00 91.25 87 PRO A CA 1
ATOM 703 C C . PRO A 1 87 ? -22.950 -8.621 39.992 1.00 91.25 87 PRO A C 1
ATOM 705 O O . PRO A 1 87 ? -23.620 -8.739 38.971 1.00 91.25 87 PRO A O 1
ATOM 708 N N . MET A 1 88 ? -23.464 -8.719 41.222 1.00 90.94 88 MET A N 1
ATOM 709 C CA . MET A 1 88 ? -24.881 -8.975 41.493 1.00 90.94 88 MET A CA 1
ATOM 710 C C . MET A 1 88 ? -25.772 -7.893 40.858 1.00 90.94 88 MET A C 1
ATOM 712 O O . MET A 1 88 ? -26.779 -8.211 40.233 1.00 90.94 88 MET A O 1
ATOM 716 N N . ALA A 1 89 ? -25.376 -6.615 40.933 1.00 90.44 89 ALA A N 1
ATOM 717 C CA . ALA A 1 89 ? -26.124 -5.506 40.331 1.00 90.44 89 ALA A CA 1
ATOM 718 C C . ALA A 1 89 ? -26.080 -5.555 38.801 1.00 90.44 89 ALA A C 1
ATOM 720 O O . ALA A 1 89 ? -27.092 -5.340 38.139 1.00 90.44 89 ALA A O 1
ATOM 721 N N . LYS A 1 90 ? -24.921 -5.894 38.221 1.00 91.44 90 LYS A N 1
ATOM 722 C CA . LYS A 1 90 ? -24.785 -6.067 36.767 1.00 91.44 90 LYS A CA 1
ATOM 723 C C . LYS A 1 90 ? -25.668 -7.196 36.243 1.00 91.44 90 LYS A C 1
ATOM 725 O O . LYS A 1 90 ? -26.310 -7.030 35.210 1.00 91.44 90 LYS A O 1
ATOM 730 N N . GLU A 1 91 ? -25.694 -8.328 36.944 1.00 91.69 91 GLU A N 1
ATOM 731 C CA . GLU A 1 91 ? -26.545 -9.466 36.595 1.00 91.69 91 GLU A CA 1
ATOM 732 C C . GLU A 1 91 ? -28.029 -9.095 36.698 1.00 91.69 91 GLU A C 1
ATOM 734 O O . GLU A 1 91 ? -28.814 -9.418 35.804 1.00 91.69 91 GLU A O 1
ATOM 739 N N . ALA A 1 92 ? -28.408 -8.375 37.757 1.00 90.94 92 ALA A N 1
ATOM 740 C CA . ALA A 1 92 ? -29.787 -7.969 37.974 1.00 90.94 92 ALA A CA 1
ATOM 741 C C . ALA A 1 92 ? -30.284 -6.969 36.913 1.00 90.94 92 ALA A C 1
ATOM 743 O O . ALA A 1 92 ? -31.345 -7.179 36.321 1.00 90.94 92 ALA A O 1
ATOM 744 N N . ALA A 1 93 ? -29.479 -5.951 36.590 1.00 89.56 93 ALA A N 1
ATOM 745 C CA . ALA A 1 93 ? -29.773 -4.996 35.522 1.00 89.56 93 ALA A CA 1
ATOM 746 C C . ALA A 1 93 ? -29.909 -5.691 34.155 1.00 89.56 93 ALA A C 1
ATOM 748 O O . ALA A 1 93 ? -30.870 -5.447 33.423 1.00 89.56 93 ALA A O 1
ATOM 749 N N . ALA A 1 94 ? -29.001 -6.624 33.839 1.00 90.94 94 ALA A N 1
ATOM 750 C CA . ALA A 1 94 ? -29.044 -7.385 32.590 1.00 90.94 94 ALA A CA 1
ATOM 751 C C . ALA A 1 94 ? -30.319 -8.237 32.471 1.00 90.94 94 ALA A C 1
ATOM 753 O O . ALA A 1 94 ? -30.931 -8.277 31.405 1.00 90.94 94 ALA A O 1
ATOM 754 N N . LYS A 1 95 ? -30.770 -8.864 33.566 1.00 89.25 95 LYS A N 1
ATOM 755 C CA . LYS A 1 95 ? -32.036 -9.620 33.605 1.00 89.25 95 LYS A CA 1
ATOM 756 C C . LYS A 1 95 ? -33.271 -8.744 33.385 1.00 89.25 95 LYS A C 1
ATOM 758 O O . LYS A 1 95 ? -34.275 -9.243 32.885 1.00 89.25 95 LYS A O 1
ATOM 763 N N . ARG A 1 96 ? -33.202 -7.452 33.717 1.00 86.81 96 ARG A N 1
ATOM 764 C CA . ARG A 1 96 ? -34.248 -6.461 33.407 1.00 86.81 96 ARG A CA 1
ATOM 765 C C . ARG A 1 96 ? -34.116 -5.846 32.008 1.00 86.81 96 ARG A C 1
ATOM 767 O O . ARG A 1 96 ? -34.964 -5.050 31.625 1.00 86.81 96 ARG A O 1
ATOM 774 N N . GLY A 1 97 ? -33.079 -6.200 31.245 1.00 85.69 97 GLY A N 1
ATOM 775 C CA . GLY A 1 97 ? -32.809 -5.620 29.927 1.00 85.69 97 GLY A CA 1
ATOM 776 C C . GLY A 1 97 ? -32.207 -4.211 29.974 1.00 85.69 97 GLY A C 1
ATOM 777 O O . GLY A 1 97 ? -32.206 -3.518 28.958 1.00 85.69 97 GLY A O 1
ATOM 778 N N . PHE A 1 98 ? -31.688 -3.779 31.126 1.00 85.81 98 PHE A N 1
ATOM 779 C CA . PHE A 1 98 ? -31.051 -2.474 31.292 1.00 85.81 98 PHE A CA 1
ATOM 780 C C . PHE A 1 98 ? -29.522 -2.575 31.297 1.00 85.81 98 PHE A C 1
ATOM 782 O O . PHE A 1 98 ? -28.928 -3.610 31.606 1.00 85.81 98 PHE A O 1
ATOM 789 N N . SER A 1 99 ? -28.863 -1.462 30.963 1.00 79.44 99 SER A N 1
ATOM 790 C CA . SER A 1 99 ? -27.414 -1.329 31.110 1.00 79.44 99 SER A CA 1
ATOM 791 C C . SER A 1 99 ? -27.059 -0.959 32.546 1.00 79.44 99 SER A C 1
ATOM 793 O O . SER A 1 99 ? -27.657 -0.062 33.131 1.00 79.44 99 SER A O 1
ATOM 795 N N . HIS A 1 100 ? -26.011 -1.583 33.081 1.00 74.00 100 HIS A N 1
ATOM 796 C CA . HIS A 1 100 ? -25.422 -1.202 34.367 1.00 74.00 100 HIS A CA 1
ATOM 797 C C . HIS A 1 100 ? -24.713 0.169 34.337 1.00 74.00 100 HIS A C 1
ATOM 799 O O . HIS A 1 100 ? -24.283 0.664 35.379 1.00 74.00 100 HIS A O 1
ATOM 805 N N . ILE A 1 101 ? -24.527 0.762 33.150 1.00 74.44 101 ILE A N 1
ATOM 806 C CA . ILE A 1 101 ? -23.896 2.073 32.972 1.00 74.44 101 ILE A CA 1
ATOM 807 C C . ILE A 1 101 ? -24.977 3.148 33.046 1.00 74.44 101 ILE A C 1
ATOM 809 O O . ILE A 1 101 ? -25.867 3.212 32.199 1.00 74.44 101 ILE A O 1
ATOM 813 N N . ARG A 1 102 ? -24.854 4.027 34.041 1.00 71.00 102 ARG A N 1
ATOM 814 C CA . ARG A 1 102 ? -25.734 5.178 34.229 1.00 71.00 102 ARG A CA 1
ATOM 815 C C . ARG A 1 102 ? -25.139 6.415 33.565 1.00 71.00 102 ARG A C 1
ATOM 817 O O . ARG A 1 102 ? -23.981 6.759 33.799 1.00 71.00 102 ARG A O 1
ATOM 824 N N . ILE A 1 103 ? -25.951 7.117 32.781 1.00 73.94 103 ILE A N 1
ATOM 825 C CA . ILE A 1 103 ? -25.626 8.473 32.332 1.00 73.94 103 ILE A CA 1
ATOM 826 C C . ILE A 1 103 ? -25.934 9.411 33.504 1.00 73.94 103 ILE A C 1
ATOM 828 O O . ILE A 1 103 ? -27.096 9.607 33.854 1.00 73.94 103 ILE A O 1
ATOM 832 N N . ASN A 1 104 ? -24.890 9.932 34.148 1.00 67.75 104 ASN A N 1
ATOM 833 C CA . ASN A 1 104 ? -25.033 10.779 35.338 1.00 67.75 104 ASN A CA 1
ATOM 834 C C . ASN A 1 104 ? -25.353 12.236 34.987 1.00 67.75 104 ASN A C 1
ATOM 836 O O . ASN A 1 104 ? -26.102 12.889 35.705 1.00 67.75 104 ASN A O 1
ATOM 840 N N . GLU A 1 105 ? -24.806 12.740 33.881 1.00 76.56 105 GLU A N 1
ATOM 841 C CA . GLU A 1 105 ? -24.996 14.116 33.435 1.00 76.56 105 GLU A CA 1
ATOM 842 C C . GLU A 1 105 ? -24.852 14.184 31.911 1.00 76.56 105 GLU A C 1
ATOM 844 O O . GLU A 1 105 ? -23.947 13.578 31.338 1.00 76.56 105 GLU A O 1
ATOM 849 N N . ILE A 1 106 ? -25.748 14.921 31.253 1.00 73.81 106 ILE A N 1
ATOM 850 C CA . ILE A 1 106 ? -25.617 15.285 29.840 1.00 73.81 106 ILE A CA 1
ATOM 851 C C . ILE A 1 106 ? -25.227 16.760 29.812 1.00 73.81 106 ILE A C 1
ATOM 853 O O . ILE A 1 106 ? -26.070 17.642 29.994 1.00 73.81 106 ILE A O 1
ATOM 857 N N . SER A 1 107 ? -23.940 17.037 29.615 1.00 71.62 107 SER A N 1
ATOM 858 C CA . SER A 1 107 ? -23.448 18.403 29.475 1.00 71.62 107 SER A CA 1
ATOM 859 C C . SER A 1 107 ? -23.758 18.927 28.071 1.00 71.62 107 SER A C 1
ATOM 861 O O . SER A 1 107 ? -23.374 18.351 27.056 1.00 71.62 107 SER A O 1
ATOM 863 N N . LYS A 1 108 ? -24.492 20.042 28.006 1.00 77.12 108 LYS A N 1
ATOM 864 C CA . LYS A 1 108 ? -24.689 20.784 26.755 1.00 77.12 108 LYS A CA 1
ATOM 865 C C . LYS A 1 108 ? -23.415 21.560 26.416 1.00 77.12 108 LYS A C 1
ATOM 867 O O . LYS A 1 108 ? -22.742 21.999 27.354 1.00 77.12 108 LYS A O 1
ATOM 872 N N . PRO A 1 109 ? -23.111 21.777 25.123 1.00 78.88 109 PRO A N 1
ATOM 873 C CA . PRO A 1 109 ? -21.979 22.604 24.739 1.00 78.88 109 PRO A CA 1
ATOM 874 C C . PRO A 1 109 ? -22.149 24.003 25.346 1.00 78.88 109 PRO A C 1
ATOM 876 O O . PRO A 1 109 ? -23.217 24.606 25.239 1.00 78.88 109 PRO A O 1
ATOM 879 N N . ARG A 1 110 ? -21.127 24.500 26.042 1.00 78.56 110 ARG A N 1
ATOM 880 C CA . ARG A 1 110 ? -21.146 25.818 26.706 1.00 78.56 110 ARG A CA 1
ATOM 881 C C . ARG A 1 110 ? -20.285 26.835 25.973 1.00 78.56 110 ARG A C 1
ATOM 883 O O . ARG A 1 110 ? -20.542 28.031 26.077 1.00 78.56 110 ARG A O 1
ATOM 890 N N . THR A 1 111 ? -19.280 26.380 25.227 1.00 87.00 111 THR A N 1
ATOM 891 C CA . THR A 1 111 ? -18.357 27.267 24.514 1.00 87.00 111 THR A CA 1
ATOM 892 C C . THR A 1 111 ? -18.737 27.422 23.044 1.00 87.00 111 THR A C 1
ATOM 894 O O . THR A 1 111 ? -19.306 26.525 22.422 1.00 87.00 111 THR A O 1
ATOM 897 N N . ILE A 1 112 ? -18.402 28.576 22.460 1.00 85.06 112 ILE A N 1
ATOM 898 C CA . ILE A 1 112 ? -18.569 28.824 21.018 1.00 85.06 112 ILE A CA 1
ATOM 899 C C . ILE A 1 112 ? -17.752 27.807 20.207 1.00 85.06 112 ILE A C 1
ATOM 901 O O . ILE A 1 112 ? -18.205 27.342 19.168 1.00 85.06 112 ILE A O 1
ATOM 905 N N . LEU A 1 113 ? -16.580 27.409 20.713 1.00 77.50 113 LEU A N 1
ATOM 906 C CA . LEU A 1 113 ? -15.716 26.417 20.079 1.00 77.50 113 LEU A CA 1
ATOM 907 C C . LEU A 1 113 ? -16.382 25.034 20.014 1.00 77.50 113 LEU A C 1
ATOM 909 O O . LEU A 1 113 ? -16.360 24.409 18.961 1.00 77.50 113 LEU A O 1
ATOM 913 N N . GLU A 1 114 ? -17.041 24.578 21.083 1.00 79.62 114 GLU A N 1
ATOM 914 C CA . GLU A 1 114 ? -17.809 23.322 21.066 1.00 79.62 114 GLU A CA 1
ATOM 915 C C . GLU A 1 114 ? -18.961 23.367 20.057 1.00 79.62 114 GLU A C 1
ATOM 917 O O . GLU A 1 114 ? -19.172 22.406 19.318 1.00 79.62 114 GLU A O 1
ATOM 922 N N . HIS A 1 115 ? -19.670 24.497 19.968 1.00 83.62 115 HIS A N 1
ATOM 923 C CA . HIS A 1 115 ? -20.714 24.677 18.959 1.00 83.62 115 HIS A CA 1
ATOM 924 C C . HIS A 1 115 ? -20.139 24.664 17.540 1.00 83.62 115 HIS A C 1
ATOM 926 O O . HIS A 1 115 ? -20.724 24.039 16.660 1.00 83.62 115 HIS A O 1
ATOM 932 N N . LEU A 1 116 ? -18.980 25.289 17.313 1.00 79.88 116 LEU A N 1
ATOM 933 C CA . LEU A 1 116 ? -18.297 25.255 16.019 1.00 79.88 116 LEU A CA 1
ATOM 934 C C . LEU A 1 116 ? -17.835 23.846 15.645 1.00 79.88 116 LEU A C 1
ATOM 936 O O . LEU A 1 116 ? -17.985 23.466 14.490 1.00 79.88 116 LEU A O 1
ATOM 940 N N . ILE A 1 117 ? -17.330 23.054 16.595 1.00 79.12 117 ILE A N 1
ATOM 941 C CA . ILE A 1 117 ? -16.975 21.647 16.354 1.00 79.12 117 ILE A CA 1
ATOM 942 C C . ILE A 1 117 ? -18.217 20.850 15.955 1.00 79.12 117 ILE A C 1
ATOM 944 O O . ILE A 1 117 ? -18.179 20.116 14.972 1.00 79.12 117 ILE A O 1
ATOM 948 N N . ILE A 1 118 ? -19.330 21.015 16.675 1.00 80.12 118 ILE A N 1
ATOM 949 C CA . ILE A 1 118 ? -20.586 20.326 16.355 1.00 80.12 118 ILE A CA 1
ATOM 950 C C . ILE A 1 118 ? -21.075 20.730 14.961 1.00 80.12 118 ILE A C 1
ATOM 952 O O . ILE A 1 118 ? -21.422 19.866 14.160 1.00 80.12 118 ILE A O 1
ATOM 956 N N . VAL A 1 119 ? -21.048 22.026 14.639 1.00 80.75 119 VAL A N 1
ATOM 957 C CA . VAL A 1 119 ? -21.408 22.526 13.307 1.00 80.75 119 VAL A CA 1
ATOM 958 C C . VAL A 1 119 ? -20.475 21.955 12.245 1.00 80.75 119 VAL A C 1
ATOM 960 O O . VAL A 1 119 ? -20.972 21.476 11.238 1.00 80.75 119 VAL A O 1
ATOM 963 N N . LEU A 1 120 ? -19.159 21.927 12.462 1.00 75.75 120 LEU A N 1
ATOM 964 C CA . LEU A 1 120 ? -18.183 21.376 11.517 1.00 75.75 120 LEU A CA 1
ATOM 965 C C . LEU A 1 120 ? -18.397 19.876 11.270 1.00 75.75 120 LEU A C 1
ATOM 967 O O . LEU A 1 120 ? -18.284 19.425 10.136 1.00 75.75 120 LEU A O 1
ATOM 971 N N . VAL A 1 121 ? -18.737 19.111 12.308 1.00 75.44 121 VAL A N 1
ATOM 972 C CA . VAL A 1 121 ? -19.051 17.677 12.197 1.00 75.44 121 VAL A CA 1
ATOM 973 C C . VAL A 1 121 ? -20.370 17.450 11.450 1.00 75.44 121 VAL A C 1
ATOM 975 O O . VAL A 1 121 ? -20.489 16.490 10.691 1.00 75.44 121 VAL A O 1
ATOM 978 N N . LEU A 1 122 ? -21.354 18.337 11.627 1.00 75.50 122 LEU A N 1
ATOM 979 C CA . LEU A 1 122 ? -22.650 18.267 10.944 1.00 75.50 122 LEU A CA 1
ATOM 980 C C . LEU A 1 122 ? -22.638 18.900 9.544 1.00 75.50 122 LEU A C 1
ATOM 982 O O . LEU A 1 122 ? -23.514 18.609 8.732 1.00 75.50 122 LEU A O 1
ATOM 986 N N . LEU A 1 123 ? -21.649 19.737 9.233 1.00 71.69 123 LEU A N 1
ATOM 987 C CA . LEU A 1 123 ? -21.543 20.476 7.977 1.00 71.69 123 LEU A CA 1
ATOM 988 C C . LEU A 1 123 ? -21.488 19.557 6.749 1.00 71.69 123 LEU A C 1
ATOM 990 O O . LEU A 1 123 ? -22.216 19.850 5.806 1.00 71.69 123 LEU A O 1
ATOM 994 N N . PRO A 1 124 ? -20.751 18.428 6.733 1.00 64.69 124 PRO A N 1
ATOM 995 C CA . PRO A 1 124 ? -20.815 17.466 5.632 1.00 64.69 124 PRO A CA 1
ATOM 996 C C . PRO A 1 124 ? -22.222 16.901 5.404 1.00 64.69 124 PRO A C 1
ATOM 998 O O . PRO A 1 124 ? -22.638 16.737 4.261 1.00 64.69 124 PRO A O 1
ATOM 1001 N N . PHE A 1 125 ? -22.977 16.641 6.476 1.00 63.53 125 PHE A N 1
ATOM 1002 C CA . PHE A 1 125 ? -24.348 16.132 6.386 1.00 63.53 125 PHE A CA 1
ATOM 1003 C C . PHE A 1 125 ? -25.307 17.198 5.838 1.00 63.53 125 PHE A C 1
ATOM 1005 O O . PHE A 1 125 ? -26.107 16.931 4.944 1.00 63.53 125 PHE A O 1
ATOM 1012 N N . VAL A 1 126 ? -25.179 18.435 6.318 1.00 66.62 126 VAL A N 1
ATOM 1013 C CA . VAL A 1 126 ? -25.970 19.578 5.842 1.00 66.62 126 VAL A CA 1
ATOM 1014 C C . VAL A 1 126 ? -25.628 19.928 4.390 1.00 66.62 126 VAL A C 1
ATOM 1016 O O . VAL A 1 126 ? -26.530 20.162 3.592 1.00 66.62 126 VAL A O 1
ATOM 1019 N N . ALA A 1 127 ? -24.349 19.896 4.018 1.00 62.91 127 ALA A N 1
ATOM 1020 C CA . ALA A 1 127 ? -23.872 20.112 2.653 1.00 62.91 127 ALA A CA 1
ATOM 1021 C C . ALA A 1 127 ? -24.317 19.007 1.681 1.00 62.91 127 ALA A C 1
ATOM 1023 O O . ALA A 1 127 ? -24.545 19.282 0.504 1.00 62.91 127 ALA A O 1
ATOM 1024 N N . TYR A 1 128 ? -24.472 17.774 2.173 1.00 59.88 128 TYR A N 1
ATOM 1025 C CA . TYR A 1 128 ? -25.018 16.654 1.409 1.00 59.88 128 TYR A CA 1
ATOM 1026 C C . TYR A 1 128 ? -26.510 16.846 1.091 1.00 59.88 128 TYR A C 1
ATOM 1028 O O . TYR A 1 128 ? -26.930 16.604 -0.038 1.00 59.88 128 TYR A O 1
ATOM 1036 N N . VAL A 1 129 ? -27.306 17.329 2.054 1.00 62.19 129 VAL A N 1
ATOM 1037 C CA . VAL A 1 129 ? -28.748 17.585 1.862 1.00 62.19 129 VAL A CA 1
ATOM 1038 C C . VAL A 1 129 ? -29.002 18.886 1.088 1.00 62.19 129 VAL A C 1
ATOM 1040 O O . VAL A 1 129 ? -29.895 18.954 0.246 1.00 62.19 129 VAL A O 1
ATOM 1043 N N . HIS A 1 130 ? -28.199 19.921 1.335 1.00 60.56 130 HIS A N 1
ATOM 1044 C CA . HIS A 1 130 ? -28.344 21.249 0.745 1.00 60.56 130 HIS A CA 1
ATOM 1045 C C . HIS A 1 130 ? -27.025 21.728 0.140 1.00 60.56 130 HIS A C 1
ATOM 1047 O O . HIS A 1 130 ? -26.277 22.510 0.728 1.00 60.56 130 HIS A O 1
ATOM 1053 N N . ARG A 1 131 ? -26.780 21.299 -1.101 1.00 59.97 131 ARG A N 1
ATOM 1054 C CA . ARG A 1 131 ? -25.557 21.611 -1.856 1.00 59.97 131 ARG A CA 1
ATOM 1055 C C . ARG A 1 131 ? -25.283 23.113 -2.009 1.00 59.97 131 ARG A C 1
ATOM 1057 O O . ARG A 1 131 ? -24.123 23.506 -2.010 1.00 59.97 131 ARG A O 1
ATOM 1064 N N . GLY A 1 132 ? -26.323 23.950 -2.064 1.00 60.12 132 GLY A N 1
ATOM 1065 C CA . GLY A 1 132 ? -26.185 25.410 -2.175 1.00 60.12 132 GLY A CA 1
ATOM 1066 C C . GLY A 1 132 ? -25.471 26.069 -0.988 1.00 60.12 132 GLY A C 1
ATOM 1067 O O . GLY A 1 132 ? -24.952 27.168 -1.123 1.00 60.12 132 GLY A O 1
ATOM 1068 N N . ILE A 1 133 ? -25.372 25.395 0.163 1.00 62.41 133 ILE A N 1
ATOM 1069 C CA . ILE A 1 133 ? -24.631 25.908 1.326 1.00 62.41 133 ILE A CA 1
ATOM 1070 C C . ILE A 1 133 ? -23.118 25.914 1.061 1.00 62.41 133 ILE A C 1
ATOM 1072 O O . ILE A 1 133 ? -22.419 26.797 1.552 1.00 62.41 133 ILE A O 1
ATOM 1076 N N . LEU A 1 134 ? -22.610 24.988 0.237 1.00 58.78 134 LEU A N 1
ATOM 1077 C CA . LEU A 1 134 ? -21.187 24.917 -0.116 1.00 58.78 134 LEU A CA 1
ATOM 1078 C C . LEU A 1 134 ? -20.710 26.131 -0.924 1.00 58.78 134 LEU A C 1
ATOM 1080 O O . LEU A 1 134 ? -19.529 26.452 -0.869 1.00 58.78 134 LEU A O 1
ATOM 1084 N N . GLU A 1 135 ? -21.611 26.820 -1.629 1.00 60.50 135 GLU A N 1
ATOM 1085 C CA . GLU A 1 135 ? -21.294 28.039 -2.391 1.00 60.50 135 GLU A CA 1
ATOM 1086 C C . GLU A 1 135 ? -21.087 29.262 -1.482 1.00 60.50 135 GLU A C 1
ATOM 1088 O O . GLU A 1 135 ? -20.410 30.212 -1.866 1.00 60.50 135 GLU A O 1
ATOM 1093 N N . PHE A 1 136 ? -21.632 29.231 -0.262 1.00 61.38 136 PHE A N 1
ATOM 1094 C CA . PHE A 1 136 ? -21.522 30.320 0.714 1.00 61.38 136 PHE A CA 1
ATOM 1095 C C . PHE A 1 136 ? -20.360 30.152 1.703 1.00 61.38 136 PHE A C 1
ATOM 1097 O O . PHE A 1 136 ? -20.055 31.084 2.448 1.00 61.38 136 PHE A O 1
ATOM 1104 N N . LEU A 1 137 ? -19.706 28.986 1.738 1.00 63.31 137 LEU A N 1
ATOM 1105 C CA . LEU A 1 137 ? -18.578 28.722 2.631 1.00 63.31 137 LEU A CA 1
ATOM 1106 C C . LEU A 1 137 ? -17.236 28.996 1.928 1.00 63.31 137 LEU A C 1
ATOM 1108 O O . LEU A 1 137 ? -17.024 28.513 0.817 1.00 63.31 137 LEU A O 1
ATOM 1112 N N . PRO A 1 138 ? -16.285 29.697 2.577 1.00 61.25 138 PRO A N 1
ATOM 1113 C CA . PRO A 1 138 ? -14.946 29.925 2.038 1.00 61.25 138 PRO A CA 1
ATOM 1114 C C . PRO A 1 138 ? -14.086 28.657 2.186 1.00 61.25 138 PRO A C 1
ATOM 1116 O O . PRO A 1 138 ? -13.158 28.603 2.992 1.00 61.25 138 PRO A O 1
ATOM 1119 N N . LEU A 1 139 ? -14.436 27.597 1.454 1.00 61.16 139 LEU A N 1
ATOM 1120 C CA . LEU A 1 139 ? -13.680 26.347 1.434 1.00 61.16 139 LEU A CA 1
ATOM 1121 C C . LEU A 1 139 ? -12.515 26.429 0.431 1.00 61.16 139 LEU A C 1
ATOM 1123 O O . LEU A 1 139 ? -12.669 27.024 -0.637 1.00 61.16 139 LEU A O 1
ATOM 1127 N N . PRO A 1 140 ? -11.359 25.809 0.729 1.00 61.84 140 PRO A N 1
ATOM 1128 C CA . PRO A 1 140 ? -10.265 25.677 -0.230 1.00 61.84 140 PRO A CA 1
ATOM 1129 C C . PRO A 1 140 ? -10.710 24.927 -1.495 1.00 61.84 140 PRO A C 1
ATOM 1131 O O . PRO A 1 140 ? -11.463 23.955 -1.399 1.00 61.84 140 PRO A O 1
ATOM 1134 N N . GLN A 1 141 ? -10.188 25.316 -2.665 1.00 57.88 141 GLN A N 1
ATOM 1135 C CA . GLN A 1 141 ? -10.516 24.698 -3.964 1.00 57.88 141 GLN A CA 1
ATOM 1136 C C . GLN A 1 141 ? -10.385 23.161 -3.956 1.00 57.88 141 GLN A C 1
ATOM 1138 O O . GLN A 1 141 ? -11.228 22.464 -4.507 1.00 57.88 141 GLN A O 1
ATOM 1143 N N . SER A 1 142 ? -9.388 22.625 -3.244 1.00 55.81 142 SER A N 1
ATOM 1144 C CA . SER A 1 142 ? -9.149 21.182 -3.098 1.00 55.81 142 SER A CA 1
ATOM 1145 C C . SER A 1 142 ? -10.296 20.422 -2.422 1.00 55.81 142 SER A C 1
ATOM 1147 O O . SER A 1 142 ? -10.541 19.258 -2.735 1.00 55.81 142 SER A O 1
ATOM 1149 N N . VAL A 1 143 ? -11.019 21.070 -1.506 1.00 55.41 143 VAL A N 1
ATOM 1150 C CA . VAL A 1 143 ? -12.175 20.484 -0.814 1.00 55.41 143 VAL A CA 1
ATOM 1151 C C . VAL A 1 143 ? -13.399 20.492 -1.728 1.00 55.41 143 VAL A C 1
ATOM 1153 O O . VAL A 1 143 ? -14.157 19.524 -1.753 1.00 55.41 143 VAL A O 1
ATOM 1156 N N . LEU A 1 144 ? -13.572 21.557 -2.515 1.00 58.78 144 LEU A N 1
ATOM 1157 C CA . LEU A 1 144 ? -14.652 21.662 -3.495 1.00 58.78 144 LEU A CA 1
ATOM 1158 C C . LEU A 1 144 ? -14.492 20.645 -4.633 1.00 58.78 144 LEU A C 1
ATOM 1160 O O . LEU A 1 144 ? -15.487 20.042 -5.026 1.00 58.78 144 LEU A O 1
ATOM 1164 N N . ASP A 1 145 ? -13.267 20.393 -5.098 1.00 57.81 145 ASP A N 1
ATOM 1165 C CA . ASP A 1 145 ? -12.976 19.379 -6.121 1.00 57.81 145 ASP A CA 1
ATOM 1166 C C . ASP A 1 145 ? -13.167 17.945 -5.596 1.00 57.81 145 ASP A C 1
ATOM 1168 O O . ASP A 1 145 ? -13.671 17.085 -6.313 1.00 57.81 145 ASP A O 1
ATOM 1172 N N . PHE A 1 146 ? -12.843 17.689 -4.322 1.00 55.50 146 PHE A N 1
ATOM 1173 C CA . PHE A 1 146 ? -13.087 16.392 -3.675 1.00 55.50 146 PHE A CA 1
ATOM 1174 C C . PHE A 1 146 ? -14.584 16.097 -3.485 1.00 55.50 146 PHE A C 1
ATOM 1176 O O . PHE A 1 146 ? -15.044 14.975 -3.699 1.00 55.50 146 PHE A O 1
ATOM 1183 N N . ILE A 1 147 ? -15.366 17.105 -3.090 1.00 53.97 147 ILE A N 1
ATOM 1184 C CA . ILE A 1 147 ? -16.825 16.983 -2.935 1.00 53.97 147 ILE A CA 1
ATOM 1185 C C . ILE A 1 147 ? -17.515 16.969 -4.312 1.00 53.97 147 ILE A C 1
ATOM 1187 O O . ILE A 1 147 ? -18.550 16.326 -4.513 1.00 53.97 147 ILE A O 1
ATOM 1191 N N . GLY A 1 148 ? -16.948 17.680 -5.283 1.00 52.53 148 GLY A N 1
ATOM 1192 C CA . GLY A 1 148 ? -17.497 17.893 -6.609 1.00 52.53 148 GLY A CA 1
ATOM 1193 C C . GLY A 1 148 ? -17.056 16.858 -7.638 1.00 52.53 148 GLY A C 1
ATOM 1194 O O . GLY A 1 148 ? -16.208 17.170 -8.463 1.00 52.53 148 GLY A O 1
ATOM 1195 N N . LYS A 1 149 ? -17.733 15.698 -7.672 1.00 47.62 149 LYS A N 1
ATOM 1196 C CA . LYS A 1 149 ? -18.303 15.076 -8.902 1.00 47.62 149 LYS A CA 1
ATOM 1197 C C . LYS A 1 149 ? -18.923 13.686 -8.699 1.00 47.62 149 LYS A C 1
ATOM 1199 O O . LYS A 1 149 ? -19.807 13.350 -9.476 1.00 47.62 149 LYS A O 1
ATOM 1204 N N . ASP A 1 150 ? -18.615 12.954 -7.627 1.00 44.62 150 ASP A N 1
ATOM 1205 C CA . ASP A 1 150 ? -19.004 11.529 -7.522 1.00 44.62 150 ASP A CA 1
ATOM 1206 C C . ASP A 1 150 ? -19.979 11.178 -6.387 1.00 44.62 150 ASP A C 1
ATOM 1208 O O . ASP A 1 150 ? -19.860 10.137 -5.736 1.00 44.62 150 ASP A O 1
ATOM 1212 N N . VAL A 1 151 ? -20.967 12.032 -6.118 1.00 45.38 151 VAL A N 1
ATOM 1213 C CA . VAL A 1 151 ? -22.061 11.680 -5.195 1.00 45.38 151 VAL A CA 1
ATOM 1214 C C . VAL A 1 151 ? -23.408 12.107 -5.775 1.00 45.38 151 VAL A C 1
ATOM 1216 O O . VAL A 1 151 ? -24.136 12.914 -5.209 1.00 45.38 151 VAL A O 1
ATOM 1219 N N . VAL A 1 152 ? -23.735 11.573 -6.951 1.00 39.41 152 VAL A N 1
ATOM 1220 C CA . VAL A 1 152 ? -25.121 11.506 -7.426 1.00 39.41 152 VAL A CA 1
ATOM 1221 C C . VAL A 1 152 ? -25.552 10.054 -7.276 1.00 39.41 152 VAL A C 1
ATOM 1223 O O . VAL A 1 152 ? -25.351 9.242 -8.173 1.00 39.41 152 VAL A O 1
ATOM 1226 N N . LEU A 1 153 ? -26.117 9.712 -6.116 1.00 40.25 153 LEU A N 1
ATOM 1227 C CA . LEU A 1 153 ? -26.997 8.552 -6.052 1.00 40.25 153 LEU A CA 1
ATOM 1228 C C . LEU A 1 153 ? -28.290 8.976 -6.743 1.00 40.25 153 LEU A C 1
ATOM 1230 O O . LEU A 1 153 ? -28.978 9.893 -6.293 1.00 40.25 153 LEU A O 1
ATOM 1234 N N . SER A 1 154 ? -28.557 8.352 -7.887 1.00 37.00 154 SER A N 1
ATOM 1235 C CA . SER A 1 154 ? -29.840 8.417 -8.571 1.00 37.00 154 SER A CA 1
ATOM 1236 C C . SER A 1 154 ? -30.955 8.171 -7.561 1.00 37.00 154 SER A C 1
ATOM 1238 O O . SER A 1 154 ? -30.981 7.150 -6.873 1.00 37.00 154 SER A O 1
ATOM 1240 N N . TYR A 1 155 ? -31.843 9.152 -7.466 1.00 41.81 155 TYR A N 1
ATOM 1241 C CA . TYR A 1 155 ? -32.981 9.211 -6.562 1.00 41.81 155 TYR A CA 1
ATOM 1242 C C . TYR A 1 155 ? -34.062 8.230 -7.029 1.00 41.81 155 TYR A C 1
ATOM 1244 O O . TYR A 1 155 ? -35.093 8.639 -7.548 1.00 41.81 155 TYR A O 1
ATOM 1252 N N . GLU A 1 156 ? -33.804 6.926 -6.947 1.00 39.56 156 GLU A N 1
ATOM 1253 C CA . GLU A 1 156 ? -34.772 5.931 -7.417 1.00 39.56 156 GLU A CA 1
ATOM 1254 C C . GLU A 1 156 ? -34.703 4.613 -6.640 1.00 39.56 156 GLU A C 1
ATOM 1256 O O . GLU A 1 156 ? -34.690 3.535 -7.214 1.00 39.56 156 GLU A O 1
ATOM 1261 N N . SER A 1 157 ? -34.670 4.704 -5.310 1.00 38.59 157 SER A N 1
ATOM 1262 C CA . SER A 1 157 ? -35.194 3.666 -4.407 1.00 38.59 157 SER A CA 1
ATOM 1263 C C . SER A 1 157 ? -35.077 4.157 -2.967 1.00 38.59 157 SER A C 1
ATOM 1265 O O . SER A 1 157 ? -33.996 4.180 -2.382 1.00 38.59 157 SER A O 1
ATOM 1267 N N . ALA A 1 158 ? -36.205 4.594 -2.412 1.00 43.28 158 ALA A N 1
ATOM 1268 C CA . ALA A 1 158 ? -36.353 5.027 -1.030 1.00 43.28 158 ALA A CA 1
ATOM 1269 C C . ALA A 1 158 ? -36.406 3.824 -0.072 1.00 43.28 158 ALA A C 1
ATOM 1271 O O . ALA A 1 158 ? -37.399 3.621 0.620 1.00 43.28 158 ALA A O 1
ATOM 1272 N N . GLU A 1 159 ? -35.333 3.038 -0.020 1.00 42.66 159 GLU A N 1
ATOM 1273 C CA . GLU A 1 159 ? -35.141 2.032 1.020 1.00 42.66 159 GLU A CA 1
ATOM 1274 C C . GLU A 1 159 ? -33.821 2.298 1.758 1.00 42.66 159 GLU A C 1
ATOM 1276 O O . GLU A 1 159 ? -32.734 2.218 1.203 1.00 42.66 159 GLU A O 1
ATOM 1281 N N . LEU A 1 160 ? -33.988 2.668 3.033 1.00 46.03 160 LEU A N 1
ATOM 1282 C CA . LEU A 1 160 ? -33.007 2.747 4.118 1.00 46.03 160 LEU A CA 1
ATOM 1283 C C . LEU A 1 160 ? -31.865 3.772 3.992 1.00 46.03 160 LEU A C 1
ATOM 1285 O O . LEU A 1 160 ? -30.752 3.490 3.563 1.00 46.03 160 LEU A O 1
ATOM 1289 N N . GLY A 1 161 ? -32.084 4.938 4.614 1.00 52.72 161 GLY A N 1
ATOM 1290 C CA . GLY A 1 161 ? -31.048 5.942 4.906 1.00 52.72 161 GLY A CA 1
ATOM 1291 C C . GLY A 1 161 ? -29.835 5.440 5.714 1.00 52.72 161 GLY A C 1
ATOM 1292 O O . GLY A 1 161 ? -28.856 6.174 5.847 1.00 52.72 161 GLY A O 1
ATOM 1293 N N . MET A 1 162 ? -29.855 4.194 6.203 1.00 53.84 162 MET A N 1
ATOM 1294 C CA . MET A 1 162 ? -28.681 3.545 6.791 1.00 53.84 162 MET A CA 1
ATOM 1295 C C . MET A 1 162 ? -27.605 3.253 5.743 1.00 53.84 162 MET A C 1
ATOM 1297 O O . MET A 1 162 ? -26.439 3.488 6.036 1.00 53.84 162 MET A O 1
ATOM 1301 N N . ASP A 1 163 ? -27.952 2.856 4.517 1.00 53.28 163 ASP A N 1
ATOM 1302 C CA . ASP A 1 163 ? -26.951 2.559 3.482 1.00 53.28 163 ASP A CA 1
ATOM 1303 C C . ASP A 1 163 ? -26.240 3.830 3.002 1.00 53.28 163 ASP A C 1
ATOM 1305 O O . ASP A 1 163 ? -25.017 3.849 2.843 1.00 53.28 163 ASP A O 1
ATOM 1309 N N . CYS A 1 164 ? -26.973 4.941 2.889 1.00 53.75 164 CYS A N 1
ATOM 1310 C CA . CYS A 1 164 ? -26.394 6.256 2.607 1.00 53.75 164 CYS A CA 1
ATOM 1311 C C . CYS A 1 164 ? -25.476 6.736 3.741 1.00 53.75 164 CYS A C 1
ATOM 1313 O O . CYS A 1 164 ? -24.394 7.261 3.474 1.00 53.75 164 CYS A O 1
ATOM 1315 N N . PHE A 1 165 ? -25.873 6.530 5.003 1.00 57.00 165 PHE A N 1
ATOM 1316 C CA . PHE A 1 165 ? -25.036 6.851 6.160 1.00 57.00 165 PHE A CA 1
ATOM 1317 C C . PHE A 1 165 ? -23.772 5.987 6.197 1.00 57.00 165 PHE A C 1
ATOM 1319 O O . PHE A 1 165 ? -22.681 6.521 6.371 1.00 57.00 165 PHE A O 1
ATOM 1326 N N . TYR A 1 166 ? -23.889 4.676 5.966 1.00 59.28 166 TYR A N 1
ATOM 1327 C CA . TYR A 1 166 ? -22.747 3.767 5.871 1.00 59.28 166 TYR A CA 1
ATOM 1328 C C . TYR A 1 166 ? -21.804 4.165 4.736 1.00 59.28 166 TYR A C 1
ATOM 1330 O O . TYR A 1 166 ? -20.587 4.158 4.921 1.00 59.28 166 TYR A O 1
ATOM 1338 N N . HIS A 1 167 ? -22.339 4.566 3.583 1.00 57.03 167 HIS A N 1
ATOM 1339 C CA . HIS A 1 167 ? -21.519 4.975 2.451 1.00 57.03 167 HIS A CA 1
ATOM 1340 C C . HIS A 1 167 ? -20.788 6.302 2.710 1.00 57.03 167 HIS A C 1
ATOM 1342 O O . HIS A 1 167 ? -19.586 6.398 2.453 1.00 57.03 167 HIS A O 1
ATOM 1348 N N . LEU A 1 168 ? -21.471 7.294 3.292 1.00 58.81 168 LEU A N 1
ATOM 1349 C CA . LEU A 1 168 ? -20.869 8.569 3.691 1.00 58.81 168 LEU A CA 1
ATOM 1350 C C . LEU A 1 168 ? -19.838 8.385 4.814 1.00 58.81 168 LEU A C 1
ATOM 1352 O O . LEU A 1 168 ? -18.754 8.958 4.752 1.00 58.81 168 LEU A O 1
ATOM 1356 N N . TRP A 1 169 ? -20.143 7.555 5.813 1.00 66.25 169 TRP A N 1
ATOM 1357 C CA . TRP A 1 169 ? -19.240 7.219 6.914 1.00 66.25 169 TRP A CA 1
ATOM 1358 C C . TRP A 1 169 ? -17.992 6.481 6.428 1.00 66.25 169 TRP A C 1
ATOM 1360 O O . TRP A 1 169 ? -16.895 6.753 6.911 1.00 66.25 169 TRP A O 1
ATOM 1370 N N . ASN A 1 170 ? -18.126 5.586 5.445 1.00 63.53 170 ASN A N 1
ATOM 1371 C CA . ASN A 1 170 ? -16.981 4.928 4.820 1.00 63.53 170 ASN A CA 1
ATOM 1372 C C . ASN A 1 170 ? -16.128 5.928 4.028 1.00 63.53 170 ASN A C 1
ATOM 1374 O O . ASN A 1 170 ? -14.922 5.955 4.245 1.00 63.53 170 ASN A O 1
ATOM 1378 N N . LYS A 1 171 ? -16.726 6.828 3.231 1.00 56.16 171 LYS A N 1
ATOM 1379 C CA . LYS A 1 171 ? -15.968 7.892 2.542 1.00 56.16 171 LYS A CA 1
ATOM 1380 C C . LYS A 1 171 ? -15.274 8.851 3.514 1.00 56.16 171 LYS A C 1
ATOM 1382 O O . LYS A 1 171 ? -14.132 9.237 3.289 1.00 56.16 171 LYS A O 1
ATOM 1387 N N . LEU A 1 172 ? -15.931 9.224 4.613 1.00 59.03 172 LEU A N 1
ATOM 1388 C CA . LEU A 1 172 ? -15.326 10.051 5.660 1.00 59.03 172 LEU A CA 1
ATOM 1389 C C . LEU A 1 172 ? -14.191 9.312 6.368 1.00 59.03 172 LEU A C 1
ATOM 1391 O O . LEU A 1 172 ? -13.155 9.910 6.628 1.00 59.03 172 LEU A O 1
ATOM 1395 N N . ARG A 1 173 ? -14.346 8.016 6.654 1.00 61.19 173 ARG A N 1
ATOM 1396 C CA . ARG A 1 173 ? -13.281 7.185 7.229 1.00 61.19 173 ARG A CA 1
ATOM 1397 C C . ARG A 1 173 ? -12.093 7.067 6.283 1.00 61.19 173 ARG A C 1
ATOM 1399 O O . ARG A 1 173 ? -10.968 7.214 6.740 1.00 61.19 173 ARG A O 1
ATOM 1406 N N . GLU A 1 174 ? -12.335 6.841 4.997 1.00 53.16 174 GLU A N 1
ATOM 1407 C CA . GLU A 1 174 ? -11.306 6.836 3.953 1.00 53.16 174 GLU A CA 1
ATOM 1408 C C . GLU A 1 174 ? -10.596 8.192 3.881 1.00 53.16 174 GLU A C 1
ATOM 1410 O O . GLU A 1 174 ? -9.373 8.239 3.827 1.00 53.16 174 GLU A O 1
ATOM 1415 N N . TRP A 1 175 ? -11.336 9.297 3.984 1.00 58.94 175 TRP A N 1
ATOM 1416 C CA . TRP A 1 175 ? -10.779 10.650 4.032 1.00 58.94 175 TRP A CA 1
ATOM 1417 C C . TRP A 1 175 ? -9.959 10.919 5.306 1.00 58.94 175 TRP A C 1
ATOM 1419 O O . TRP A 1 175 ? -8.858 11.462 5.235 1.00 58.94 175 TRP A O 1
ATOM 1429 N N . PHE A 1 176 ? -10.430 10.481 6.477 1.00 52.97 176 PHE A N 1
ATOM 1430 C CA . PHE A 1 176 ? -9.673 10.559 7.731 1.00 52.97 176 PHE A CA 1
ATOM 1431 C C . PHE A 1 176 ? -8.424 9.669 7.704 1.00 52.97 176 PHE A C 1
ATOM 1433 O O . PHE A 1 176 ? -7.375 10.068 8.205 1.00 52.97 176 PHE A O 1
ATOM 1440 N N . GLN A 1 177 ? -8.503 8.490 7.086 1.00 49.91 177 GLN A N 1
ATOM 1441 C CA . GLN A 1 177 ? -7.344 7.632 6.838 1.00 49.91 177 GLN A CA 1
ATOM 1442 C C . GLN A 1 177 ? -6.379 8.270 5.833 1.00 49.91 177 GLN A C 1
ATOM 1444 O O . GLN A 1 177 ? -5.172 8.164 6.027 1.00 49.91 177 GLN A O 1
ATOM 1449 N N . TYR A 1 178 ? -6.881 8.983 4.824 1.00 50.94 178 TYR A N 1
ATOM 1450 C CA . TYR A 1 178 ? -6.078 9.739 3.861 1.00 50.94 178 TYR A CA 1
ATOM 1451 C C . TYR A 1 178 ? -5.337 10.914 4.519 1.00 50.94 178 TYR A C 1
ATOM 1453 O O . TYR A 1 178 ? -4.178 11.167 4.209 1.00 50.94 178 TYR A O 1
ATOM 1461 N N . LEU A 1 179 ? -5.967 11.593 5.482 1.00 53.12 179 LEU A N 1
ATOM 1462 C CA . LEU A 1 179 ? -5.338 12.655 6.276 1.00 53.12 179 LEU A CA 1
ATOM 1463 C C . LEU A 1 179 ? -4.346 12.129 7.325 1.00 53.12 179 LEU A C 1
ATOM 1465 O O . LEU A 1 179 ? -3.365 12.803 7.632 1.00 53.12 179 LEU A O 1
ATOM 1469 N N . GLY A 1 180 ? -4.615 10.955 7.906 1.00 47.97 180 GLY A N 1
ATOM 1470 C CA . GLY A 1 180 ? -3.852 10.407 9.032 1.00 47.97 180 GLY A CA 1
ATOM 1471 C C . GLY A 1 180 ? -2.729 9.437 8.658 1.00 47.97 180 GLY A C 1
ATOM 1472 O O . GLY A 1 180 ? -1.792 9.261 9.436 1.00 47.97 180 GLY A O 1
ATOM 1473 N N . THR A 1 181 ? -2.789 8.811 7.482 1.00 51.31 181 THR A N 1
ATOM 1474 C CA . THR A 1 181 ? -1.837 7.769 7.080 1.00 51.31 181 THR A CA 1
ATOM 1475 C C . THR A 1 181 ? -0.936 8.324 5.990 1.00 51.31 181 THR A C 1
ATOM 1477 O O . THR A 1 181 ? -1.347 8.462 4.842 1.00 51.31 181 THR A O 1
ATOM 1480 N N . GLN A 1 182 ? 0.312 8.643 6.338 1.00 59.91 182 GLN A N 1
ATOM 1481 C CA . GLN A 1 182 ? 1.357 8.850 5.335 1.00 59.91 182 GLN A CA 1
ATOM 1482 C C . GLN A 1 182 ? 1.440 7.557 4.515 1.00 59.91 182 GLN A C 1
ATOM 1484 O O . GLN A 1 182 ? 1.885 6.536 5.046 1.00 59.91 182 GLN A O 1
ATOM 1489 N N . ARG A 1 183 ? 0.954 7.568 3.266 1.00 69.00 183 ARG A N 1
ATOM 1490 C CA . ARG A 1 183 ? 1.079 6.406 2.381 1.00 69.00 183 ARG A CA 1
ATOM 1491 C C . ARG A 1 183 ? 2.561 6.057 2.285 1.00 69.00 183 ARG A C 1
ATOM 1493 O O . ARG A 1 183 ? 3.395 6.951 2.137 1.00 69.00 183 ARG A O 1
ATOM 1500 N N . ARG A 1 184 ? 2.888 4.779 2.448 1.00 78.06 184 ARG A N 1
ATOM 1501 C CA . ARG A 1 184 ? 4.237 4.252 2.249 1.00 78.06 184 ARG A CA 1
ATOM 1502 C C . ARG A 1 184 ? 4.199 3.424 0.981 1.00 78.06 184 ARG A C 1
ATOM 1504 O O . ARG A 1 184 ? 3.353 2.545 0.891 1.00 78.06 184 ARG A O 1
ATOM 1511 N N . LEU A 1 185 ? 5.072 3.744 0.038 1.00 85.81 185 LEU A N 1
ATOM 1512 C CA . LEU A 1 185 ? 5.237 3.010 -1.207 1.00 85.81 185 LEU A CA 1
ATOM 1513 C C . LEU A 1 185 ? 6.670 2.488 -1.265 1.00 85.81 185 LEU A C 1
ATOM 1515 O O . LEU A 1 185 ? 7.617 3.266 -1.129 1.00 85.81 185 LEU A O 1
ATOM 1519 N N . SER A 1 186 ? 6.826 1.187 -1.466 1.00 89.19 186 SER A N 1
ATOM 1520 C CA . SER A 1 186 ? 8.116 0.527 -1.636 1.00 89.19 186 SER A CA 1
ATOM 1521 C C . SER A 1 186 ? 8.329 0.153 -3.101 1.00 89.19 186 SER A C 1
ATOM 1523 O O . SER A 1 186 ? 7.574 -0.632 -3.665 1.00 89.19 186 SER A O 1
ATOM 1525 N N . ILE A 1 187 ? 9.377 0.686 -3.728 1.00 91.88 187 ILE A N 1
ATOM 1526 C CA . ILE A 1 187 ? 9.725 0.426 -5.128 1.00 91.88 187 ILE A CA 1
ATOM 1527 C C . ILE A 1 187 ? 11.044 -0.340 -5.199 1.00 91.88 187 ILE A C 1
ATOM 1529 O O . ILE A 1 187 ? 12.049 0.110 -4.652 1.00 91.88 187 ILE A O 1
ATOM 1533 N N . ALA A 1 188 ? 11.080 -1.454 -5.930 1.00 92.38 188 ALA A N 1
ATOM 1534 C CA . ALA A 1 188 ? 12.320 -2.164 -6.242 1.00 92.38 188 ALA A CA 1
ATOM 1535 C C . ALA A 1 188 ? 12.768 -1.890 -7.682 1.00 92.38 188 ALA A C 1
ATOM 1537 O O . ALA A 1 188 ? 12.049 -2.196 -8.630 1.00 92.38 188 ALA A O 1
ATOM 1538 N N . VAL A 1 189 ? 13.973 -1.339 -7.849 1.00 92.62 189 VAL A N 1
ATOM 1539 C CA . VAL A 1 189 ? 14.554 -1.013 -9.159 1.00 92.62 189 VAL A CA 1
ATOM 1540 C C . VAL A 1 189 ? 15.545 -2.106 -9.563 1.00 92.62 189 VAL A C 1
ATOM 1542 O O . VAL A 1 189 ? 16.589 -2.284 -8.936 1.00 92.62 189 VAL A O 1
ATOM 1545 N N . ILE A 1 190 ? 15.227 -2.835 -10.633 1.00 93.06 190 ILE A N 1
ATOM 1546 C CA . ILE A 1 190 ? 15.989 -3.977 -11.161 1.00 93.06 190 ILE A CA 1
ATOM 1547 C C . ILE A 1 190 ? 16.342 -3.806 -12.643 1.00 93.06 190 ILE A C 1
ATOM 1549 O O . ILE A 1 190 ? 15.844 -2.919 -13.331 1.00 93.06 190 ILE A O 1
ATOM 1553 N N . GLY A 1 191 ? 17.259 -4.640 -13.136 1.00 90.75 191 GLY A N 1
ATOM 1554 C CA . GLY A 1 191 ? 17.753 -4.602 -14.517 1.00 90.75 191 GLY A CA 1
ATOM 1555 C C . GLY A 1 191 ? 19.258 -4.858 -14.606 1.00 90.75 191 GLY A C 1
ATOM 1556 O O . GLY A 1 191 ? 19.971 -4.828 -13.596 1.00 90.75 191 GLY A O 1
ATOM 1557 N N . LEU A 1 192 ? 19.762 -5.095 -15.818 1.00 89.94 192 LEU A N 1
ATOM 1558 C CA . LEU A 1 192 ? 21.178 -5.410 -16.057 1.00 89.94 192 LEU A CA 1
ATOM 1559 C C . LEU A 1 192 ? 22.129 -4.290 -15.618 1.00 89.94 192 LEU A C 1
ATOM 1561 O O . LEU A 1 192 ? 21.729 -3.147 -15.393 1.00 89.94 192 LEU A O 1
ATOM 1565 N N . GLN A 1 193 ? 23.412 -4.611 -15.439 1.00 88.12 193 GLN A N 1
ATOM 1566 C CA . GLN A 1 193 ? 24.420 -3.596 -15.127 1.00 88.12 193 GLN A CA 1
ATOM 1567 C C . GLN A 1 193 ? 24.431 -2.500 -16.207 1.00 88.12 193 GLN A C 1
ATOM 1569 O O . GLN A 1 193 ? 24.174 -2.773 -17.371 1.00 88.12 193 GLN A O 1
ATOM 1574 N N . ASN A 1 194 ? 24.711 -1.258 -15.802 1.00 85.56 194 ASN A N 1
ATOM 1575 C CA . ASN A 1 194 ? 24.764 -0.089 -16.684 1.00 85.56 194 ASN A CA 1
ATOM 1576 C C . ASN A 1 194 ? 23.421 0.378 -17.293 1.00 85.56 194 ASN A C 1
ATOM 1578 O O . ASN A 1 194 ? 23.418 1.332 -18.063 1.00 85.56 194 ASN A O 1
ATOM 1582 N N . SER A 1 195 ? 22.271 -0.189 -16.900 1.00 87.44 195 SER A N 1
ATOM 1583 C CA . SER A 1 195 ? 20.954 0.266 -17.392 1.00 87.44 195 SER A CA 1
ATOM 1584 C C . SER A 1 195 ? 20.469 1.620 -16.836 1.00 87.44 195 SER A C 1
ATOM 1586 O O . SER A 1 195 ? 19.478 2.171 -17.313 1.00 87.44 195 SER A O 1
ATOM 1588 N N . GLY A 1 196 ? 21.169 2.192 -15.847 1.00 85.69 196 GLY A N 1
ATOM 1589 C CA . GLY A 1 196 ? 20.848 3.505 -15.261 1.00 85.69 196 GLY A CA 1
ATOM 1590 C C . GLY A 1 196 ? 19.976 3.488 -13.996 1.00 85.69 196 GLY A C 1
ATOM 1591 O O . GLY A 1 196 ? 19.409 4.516 -13.648 1.00 85.69 196 GLY A O 1
ATOM 1592 N N . LYS A 1 197 ? 19.891 2.355 -13.283 1.00 90.31 197 LYS A N 1
ATOM 1593 C CA . LYS A 1 197 ? 19.104 2.185 -12.034 1.00 90.31 197 LYS A CA 1
ATOM 1594 C C . LYS A 1 197 ? 19.424 3.196 -10.939 1.00 90.31 197 LYS A C 1
ATOM 1596 O O . LYS 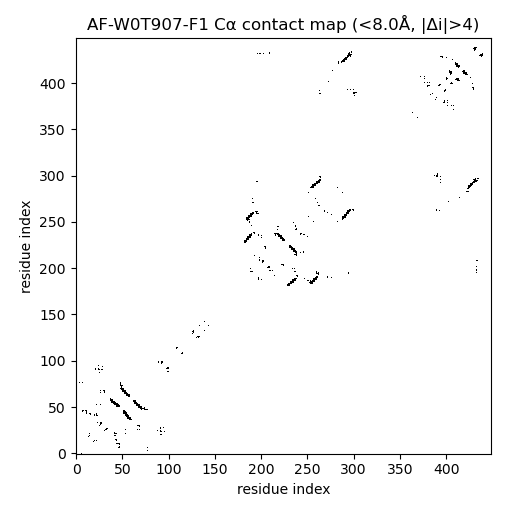A 1 197 ? 18.526 3.861 -10.422 1.00 90.31 197 LYS A O 1
ATOM 1601 N N . THR A 1 198 ? 20.706 3.355 -10.625 1.00 87.38 198 THR A N 1
ATOM 1602 C CA . THR A 1 198 ? 21.161 4.306 -9.607 1.00 87.38 198 THR A CA 1
ATOM 1603 C C . THR A 1 198 ? 20.887 5.740 -10.036 1.00 87.38 198 THR A C 1
ATOM 1605 O O . THR A 1 198 ? 20.417 6.535 -9.233 1.00 87.38 198 THR A O 1
ATOM 1608 N N . THR A 1 199 ? 21.073 6.059 -11.320 1.00 87.25 199 THR A N 1
ATOM 1609 C CA . THR A 1 199 ? 20.734 7.370 -11.884 1.00 87.25 199 THR A CA 1
ATOM 1610 C C . THR A 1 199 ? 19.239 7.672 -11.762 1.00 87.25 199 THR A C 1
ATOM 1612 O O . THR A 1 199 ? 18.870 8.748 -11.309 1.00 87.25 199 THR A O 1
ATOM 1615 N N . PHE A 1 200 ? 18.368 6.722 -12.108 1.00 87.31 200 PHE A N 1
ATOM 1616 C CA . PHE A 1 200 ? 16.920 6.869 -11.945 1.00 87.31 200 PHE A CA 1
ATOM 1617 C C . PHE A 1 200 ? 16.528 7.057 -10.475 1.00 87.31 200 PHE A C 1
ATOM 1619 O O . PHE A 1 200 ? 15.750 7.946 -10.141 1.00 87.31 200 PHE A O 1
ATOM 1626 N N . THR A 1 201 ? 17.138 6.280 -9.581 1.00 86.69 201 THR A N 1
ATOM 1627 C CA . THR A 1 201 ? 16.938 6.413 -8.134 1.00 86.69 201 THR A CA 1
ATOM 1628 C C . THR A 1 201 ? 17.379 7.789 -7.623 1.00 86.69 201 THR A C 1
ATOM 1630 O O . THR A 1 201 ? 16.658 8.410 -6.846 1.00 86.69 201 THR A O 1
ATOM 1633 N N . ASN A 1 202 ? 18.527 8.302 -8.081 1.00 86.38 202 ASN A N 1
ATOM 1634 C CA . ASN A 1 202 ? 18.999 9.651 -7.754 1.00 86.38 202 ASN A CA 1
ATOM 1635 C C . ASN A 1 202 ? 17.978 10.712 -8.195 1.00 86.38 202 ASN A C 1
ATOM 1637 O O . ASN A 1 202 ? 17.637 11.593 -7.406 1.00 86.38 202 ASN A O 1
ATOM 1641 N N . LEU A 1 203 ? 17.441 10.590 -9.414 1.00 84.44 203 LEU A N 1
ATOM 1642 C CA . LEU A 1 203 ? 16.444 11.520 -9.952 1.00 84.44 203 LEU A CA 1
ATOM 1643 C C . LEU A 1 203 ? 15.142 11.518 -9.146 1.00 84.44 203 LEU A C 1
ATOM 1645 O O . LEU A 1 203 ? 14.622 12.589 -8.849 1.00 84.44 203 LEU A O 1
ATOM 1649 N N . LEU A 1 204 ? 14.644 10.345 -8.738 1.00 82.06 204 LEU A N 1
ATOM 1650 C CA . LEU A 1 204 ? 13.446 10.236 -7.893 1.00 82.06 204 LEU A CA 1
ATOM 1651 C C . LEU A 1 204 ? 13.639 10.849 -6.498 1.00 82.06 204 LEU A C 1
ATOM 1653 O O . LEU A 1 204 ? 12.694 11.364 -5.906 1.00 82.06 204 LEU A O 1
ATOM 1657 N N . VAL A 1 205 ? 14.863 10.813 -5.968 1.00 81.44 205 VAL A N 1
ATOM 1658 C CA . VAL A 1 205 ? 15.218 11.454 -4.689 1.00 81.44 205 VAL A CA 1
ATOM 1659 C C . VAL A 1 205 ? 15.444 12.969 -4.855 1.00 81.44 205 VAL A C 1
ATOM 1661 O O . VAL A 1 205 ? 15.560 13.684 -3.863 1.00 81.44 205 VAL A O 1
ATOM 1664 N N . GLY A 1 206 ? 15.457 13.486 -6.088 1.00 72.75 206 GLY A N 1
ATOM 1665 C CA . GLY A 1 206 ? 15.704 14.898 -6.387 1.00 72.75 206 GLY A CA 1
ATOM 1666 C C . GLY A 1 206 ? 17.187 15.281 -6.408 1.00 72.75 206 GLY A C 1
ATOM 1667 O O . GLY A 1 206 ? 17.509 16.462 -6.317 1.00 72.75 206 GLY A O 1
ATOM 1668 N N . GLN A 1 207 ? 18.093 14.305 -6.513 1.00 68.56 207 GLN A N 1
ATOM 1669 C CA . GLN A 1 207 ? 19.524 14.555 -6.695 1.00 68.56 207 GLN A CA 1
ATOM 1670 C C . GLN A 1 207 ? 19.844 14.893 -8.159 1.00 68.56 207 GLN A C 1
ATOM 1672 O O . GLN A 1 207 ? 19.149 14.462 -9.085 1.00 68.56 207 GLN A O 1
ATOM 1677 N N . GLU A 1 208 ? 20.902 15.679 -8.369 1.00 64.19 208 GLU A N 1
ATOM 1678 C CA . GLU A 1 208 ? 21.395 15.993 -9.710 1.00 64.19 208 GLU A CA 1
ATOM 1679 C C . GLU A 1 208 ? 21.969 14.749 -10.404 1.00 64.19 208 GLU A C 1
ATOM 1681 O O . GLU A 1 208 ? 22.368 13.768 -9.774 1.00 64.19 208 GLU A O 1
ATOM 1686 N N . PHE A 1 209 ? 21.954 14.776 -11.737 1.00 63.47 209 PHE A N 1
ATOM 1687 C CA . PHE A 1 209 ? 22.515 13.704 -12.546 1.00 63.47 209 PHE A CA 1
ATOM 1688 C C . PHE A 1 209 ? 24.043 13.701 -12.411 1.00 63.47 209 PHE A C 1
ATOM 1690 O O . PHE A 1 209 ? 24.696 14.692 -12.730 1.00 63.47 209 PHE A O 1
ATOM 1697 N N . GLU A 1 210 ? 24.607 12.569 -11.995 1.00 63.84 210 GLU A N 1
ATOM 1698 C CA . GLU A 1 210 ? 26.053 12.340 -11.974 1.00 63.84 210 GLU A CA 1
ATOM 1699 C C . GLU A 1 210 ? 26.455 11.476 -13.176 1.00 63.84 210 GLU A C 1
ATOM 1701 O O . GLU A 1 210 ? 25.878 10.411 -13.411 1.00 63.84 210 GLU A O 1
ATOM 1706 N N . THR A 1 211 ? 27.448 11.938 -13.942 1.00 58.00 211 THR A N 1
ATOM 1707 C CA . THR A 1 211 ? 27.991 11.223 -15.110 1.00 58.00 211 THR A CA 1
ATOM 1708 C C . THR A 1 211 ? 28.767 9.969 -14.717 1.00 58.00 211 THR A C 1
ATOM 1710 O O . THR A 1 211 ? 28.692 8.962 -15.420 1.00 58.00 211 THR A O 1
ATOM 1713 N N . ASP A 1 212 ? 29.465 10.010 -13.581 1.00 59.22 212 ASP A N 1
ATOM 1714 C CA . ASP A 1 212 ? 30.313 8.923 -13.097 1.00 59.22 212 ASP A CA 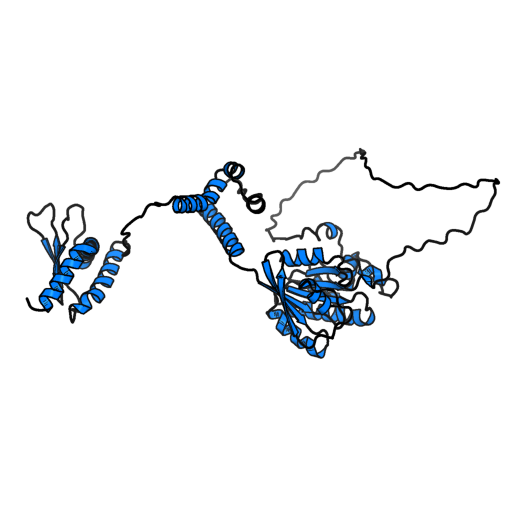1
ATOM 1715 C C . ASP A 1 212 ? 29.634 8.217 -11.923 1.00 59.22 212 ASP A C 1
ATOM 1717 O O . ASP A 1 212 ? 29.732 8.640 -10.773 1.00 59.22 212 ASP A O 1
ATOM 1721 N N . THR A 1 213 ? 28.931 7.119 -12.209 1.00 61.47 213 THR A N 1
ATOM 1722 C CA . THR A 1 213 ? 28.306 6.299 -11.162 1.00 61.47 213 THR A CA 1
ATOM 1723 C C . THR A 1 213 ? 29.182 5.100 -10.813 1.00 61.47 213 THR A C 1
ATOM 1725 O O . THR A 1 213 ? 29.614 4.334 -11.676 1.00 61.47 213 THR A O 1
ATOM 1728 N N . ILE A 1 214 ? 29.440 4.912 -9.518 1.00 69.69 214 ILE A N 1
ATOM 1729 C CA . ILE A 1 214 ? 30.111 3.712 -9.009 1.00 69.69 214 ILE A CA 1
ATOM 1730 C C . ILE A 1 214 ? 29.105 2.550 -9.064 1.00 69.69 214 ILE A C 1
ATOM 1732 O O . ILE A 1 214 ? 27.974 2.718 -8.603 1.00 69.69 214 ILE A O 1
ATOM 1736 N N . PRO A 1 215 ? 29.474 1.364 -9.588 1.00 68.06 215 PRO A N 1
ATOM 1737 C CA . PRO A 1 215 ? 28.575 0.216 -9.614 1.00 68.06 215 PRO A CA 1
ATOM 1738 C C . PRO A 1 215 ? 28.044 -0.128 -8.217 1.00 68.06 215 PRO A C 1
ATOM 1740 O O . PRO A 1 215 ? 28.827 -0.373 -7.297 1.00 68.06 215 PRO A O 1
ATOM 1743 N N . THR A 1 216 ? 26.719 -0.198 -8.066 1.00 75.75 216 THR A N 1
ATOM 1744 C CA . THR A 1 216 ? 26.079 -0.573 -6.798 1.00 75.75 216 THR A CA 1
ATOM 1745 C C . THR A 1 216 ? 26.529 -1.962 -6.353 1.00 75.75 216 THR A C 1
ATOM 1747 O O . THR A 1 216 ? 26.473 -2.927 -7.121 1.00 75.75 216 THR A O 1
ATOM 1750 N N . LEU A 1 217 ? 26.952 -2.073 -5.093 1.00 75.25 217 LEU A N 1
ATOM 1751 C CA . LEU A 1 217 ? 27.304 -3.335 -4.449 1.00 75.25 217 LEU A CA 1
ATOM 1752 C C . LEU A 1 217 ? 26.136 -3.797 -3.571 1.00 75.25 217 LEU A C 1
ATOM 1754 O O . LEU A 1 217 ? 25.824 -3.169 -2.565 1.00 75.25 217 LEU A O 1
ATOM 1758 N N . GLY A 1 218 ? 25.500 -4.913 -3.936 1.00 79.69 218 GLY A N 1
ATOM 1759 C CA . GLY A 1 218 ? 24.384 -5.474 -3.169 1.00 79.69 218 GLY A CA 1
ATOM 1760 C C . GLY A 1 218 ? 23.073 -4.696 -3.339 1.00 79.69 218 GLY A C 1
ATOM 1761 O O . GLY A 1 218 ? 22.526 -4.660 -4.442 1.00 79.69 218 GLY A O 1
ATOM 1762 N N . ILE A 1 219 ? 22.556 -4.143 -2.237 1.00 84.00 219 ILE A N 1
ATOM 1763 C CA . ILE A 1 219 ? 21.271 -3.429 -2.153 1.00 84.00 219 ILE A CA 1
ATOM 1764 C C . ILE A 1 219 ? 21.530 -2.062 -1.526 1.00 84.00 219 ILE A C 1
ATOM 1766 O O . ILE A 1 219 ? 22.111 -1.987 -0.443 1.00 84.00 219 ILE A O 1
ATOM 1770 N N . ASN A 1 220 ? 21.072 -0.997 -2.175 1.00 85.00 220 ASN A N 1
ATOM 1771 C CA . ASN A 1 220 ? 21.063 0.343 -1.607 1.00 85.00 220 ASN A CA 1
ATOM 1772 C C . ASN A 1 220 ? 19.611 0.770 -1.355 1.00 85.00 220 ASN A C 1
ATOM 1774 O O . ASN A 1 220 ? 18.794 0.729 -2.270 1.00 85.00 220 ASN A O 1
ATOM 1778 N N . ILE A 1 221 ? 19.285 1.154 -0.120 1.00 87.62 221 ILE A N 1
ATOM 1779 C CA . ILE A 1 221 ? 17.932 1.579 0.259 1.00 87.62 221 ILE A CA 1
ATOM 1780 C C . ILE A 1 221 ? 17.937 3.090 0.422 1.00 87.62 221 ILE A C 1
ATOM 1782 O O . ILE A 1 221 ? 18.735 3.636 1.185 1.00 87.62 221 ILE A O 1
ATOM 1786 N N . ARG A 1 222 ? 17.026 3.760 -0.278 1.00 84.75 222 ARG A N 1
ATOM 1787 C CA . ARG A 1 222 ? 16.835 5.204 -0.175 1.00 84.75 222 ARG A CA 1
ATOM 1788 C C . ARG A 1 222 ? 15.408 5.529 0.198 1.00 84.75 222 ARG A C 1
ATOM 1790 O O . ARG A 1 222 ? 14.481 4.866 -0.249 1.00 84.75 222 ARG A O 1
ATOM 1797 N N . GLU A 1 223 ? 15.237 6.570 0.993 1.00 84.06 223 GLU A N 1
ATOM 1798 C CA . GLU A 1 223 ? 13.924 7.039 1.417 1.00 84.06 223 GLU A CA 1
ATOM 1799 C C . GLU A 1 223 ? 13.774 8.505 1.017 1.00 84.06 223 GLU A C 1
ATOM 1801 O O . GLU A 1 223 ? 14.661 9.323 1.257 1.00 84.06 223 GLU A O 1
ATOM 1806 N N . THR A 1 224 ? 12.661 8.829 0.370 1.00 82.56 224 THR A N 1
ATOM 1807 C CA . THR A 1 224 ? 12.308 10.191 -0.033 1.00 82.56 224 THR A CA 1
ATOM 1808 C C . THR A 1 224 ? 10.815 10.427 0.175 1.00 82.56 224 THR A C 1
ATOM 1810 O O . THR A 1 224 ? 10.059 9.509 0.495 1.00 82.56 224 THR A O 1
ATOM 1813 N N . ARG A 1 225 ? 10.373 11.675 0.048 1.00 76.69 225 ARG A N 1
ATOM 1814 C CA . ARG A 1 225 ? 8.955 12.038 0.112 1.00 76.69 225 ARG A CA 1
ATOM 1815 C C . ARG A 1 225 ? 8.529 12.616 -1.224 1.00 76.69 225 ARG A C 1
ATOM 1817 O O . ARG A 1 225 ? 9.142 13.563 -1.708 1.00 76.69 225 ARG A O 1
ATOM 1824 N N . LEU A 1 226 ? 7.474 12.044 -1.791 1.00 69.56 226 LEU A N 1
ATOM 1825 C CA . LEU A 1 226 ? 6.853 12.547 -3.011 1.00 69.56 226 LEU A CA 1
ATOM 1826 C C . LEU A 1 226 ? 6.057 13.838 -2.727 1.00 69.56 226 LEU A C 1
ATOM 1828 O O . LEU A 1 226 ? 5.699 14.097 -1.571 1.00 69.56 226 LEU A O 1
ATOM 1832 N N . PRO A 1 227 ? 5.728 14.638 -3.762 1.00 63.78 227 PRO A N 1
ATOM 1833 C CA . PRO A 1 227 ? 4.980 15.892 -3.608 1.00 63.78 227 PRO A CA 1
ATOM 1834 C C . PRO A 1 227 ? 3.621 15.745 -2.903 1.00 63.78 227 PRO A C 1
ATOM 1836 O O . PRO A 1 227 ? 3.160 16.680 -2.256 1.00 63.78 227 PRO A O 1
ATOM 1839 N N . ASN A 1 228 ? 2.995 14.566 -2.975 1.00 63.91 228 ASN A N 1
ATOM 1840 C CA . ASN A 1 228 ? 1.724 14.249 -2.315 1.00 63.91 228 ASN A CA 1
ATOM 1841 C C . ASN A 1 228 ? 1.877 13.782 -0.847 1.00 63.91 228 ASN A C 1
ATOM 1843 O O . ASN A 1 228 ? 0.948 13.196 -0.298 1.00 63.91 228 ASN A O 1
ATOM 1847 N N . HIS A 1 229 ? 3.039 13.996 -0.219 1.00 66.50 229 HIS A N 1
ATOM 1848 C CA . HIS A 1 229 ? 3.378 13.518 1.129 1.00 66.50 229 HIS A CA 1
ATOM 1849 C C . HIS A 1 229 ? 3.428 11.984 1.295 1.00 66.50 229 HIS A C 1
ATOM 1851 O O . HIS A 1 229 ? 3.439 11.488 2.422 1.00 66.50 229 HIS A O 1
ATOM 1857 N N . THR A 1 230 ? 3.518 11.217 0.205 1.00 71.81 230 THR A N 1
ATOM 1858 C CA . THR A 1 230 ? 3.781 9.768 0.262 1.00 71.81 230 THR A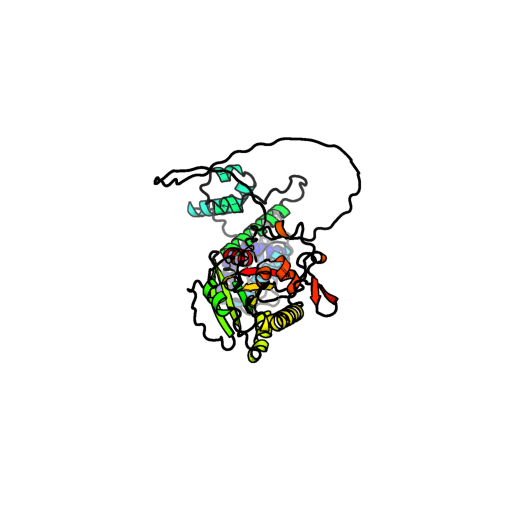 CA 1
ATOM 1859 C C . THR A 1 230 ? 5.253 9.518 0.592 1.00 71.81 230 THR A C 1
ATOM 1861 O O . THR A 1 230 ? 6.150 10.096 -0.026 1.00 71.81 230 THR A O 1
ATOM 1864 N N . GLN A 1 231 ? 5.513 8.658 1.576 1.00 81.31 231 GLN A N 1
ATOM 1865 C CA . GLN A 1 231 ? 6.847 8.157 1.899 1.00 81.31 231 GLN A CA 1
ATOM 1866 C C . GLN A 1 231 ? 7.235 7.096 0.874 1.00 81.31 231 GLN A C 1
ATOM 1868 O O . GLN A 1 231 ? 6.621 6.035 0.810 1.00 81.31 231 GLN A O 1
ATOM 1873 N N . LEU A 1 232 ? 8.258 7.388 0.085 1.00 86.44 232 LEU A N 1
ATOM 1874 C CA . LEU A 1 232 ? 8.761 6.505 -0.948 1.00 86.44 232 LEU A CA 1
ATOM 1875 C C . LEU A 1 232 ? 10.053 5.838 -0.471 1.00 86.44 232 LEU A C 1
ATOM 1877 O O . LEU A 1 232 ? 11.029 6.524 -0.165 1.00 86.44 232 LEU A O 1
ATOM 1881 N N . ARG A 1 233 ? 10.067 4.507 -0.441 1.00 89.38 233 ARG A N 1
ATOM 1882 C CA . ARG A 1 233 ? 11.247 3.688 -0.162 1.00 89.38 233 ARG A CA 1
ATOM 1883 C C . ARG A 1 233 ? 11.700 3.007 -1.446 1.00 89.38 233 ARG A C 1
ATOM 1885 O O . ARG A 1 233 ? 10.941 2.261 -2.047 1.00 89.38 233 ARG A O 1
ATOM 1892 N N . ILE A 1 234 ? 12.930 3.257 -1.870 1.00 90.75 234 ILE A N 1
ATOM 1893 C CA . ILE A 1 234 ? 13.488 2.754 -3.125 1.00 90.75 234 ILE A CA 1
ATOM 1894 C C . ILE A 1 234 ? 14.604 1.762 -2.809 1.00 90.75 234 ILE A C 1
ATOM 1896 O O . ILE A 1 234 ? 15.575 2.110 -2.136 1.00 90.75 234 ILE A O 1
ATOM 1900 N N . TYR A 1 235 ? 14.478 0.545 -3.324 1.00 90.50 235 TYR A N 1
ATOM 1901 C CA . TYR A 1 235 ? 15.501 -0.492 -3.289 1.00 90.50 235 TYR A CA 1
ATOM 1902 C C . TYR A 1 235 ? 16.257 -0.486 -4.628 1.00 90.50 235 TYR A C 1
ATOM 1904 O O . TYR A 1 235 ? 15.775 -1.034 -5.620 1.00 90.50 235 TYR A O 1
ATOM 1912 N N . ASP A 1 236 ? 17.433 0.144 -4.672 1.00 89.19 236 ASP A N 1
ATOM 1913 C CA . ASP A 1 236 ? 18.339 0.114 -5.829 1.00 89.19 236 ASP A CA 1
ATOM 1914 C C . ASP A 1 236 ? 19.193 -1.159 -5.780 1.00 89.19 236 ASP A C 1
ATOM 1916 O O . ASP A 1 236 ? 20.016 -1.352 -4.875 1.00 89.19 236 ASP A O 1
ATOM 1920 N N . LEU A 1 237 ? 18.967 -2.054 -6.743 1.00 88.81 237 LEU A N 1
ATOM 1921 C CA . LEU A 1 237 ? 19.575 -3.379 -6.775 1.00 88.81 237 LEU A CA 1
ATOM 1922 C C . LEU A 1 237 ? 20.724 -3.455 -7.775 1.00 88.81 237 LEU A C 1
ATOM 1924 O O . LEU A 1 237 ? 20.627 -3.029 -8.927 1.00 88.81 237 LEU A O 1
ATOM 1928 N N . ALA A 1 238 ? 21.819 -4.091 -7.359 1.00 86.56 238 ALA A N 1
ATOM 1929 C CA . ALA A 1 238 ? 22.953 -4.336 -8.236 1.00 86.56 238 ALA A CA 1
ATOM 1930 C C . ALA A 1 238 ? 22.555 -5.200 -9.450 1.00 86.56 238 ALA A C 1
ATOM 1932 O O . ALA A 1 238 ? 21.927 -6.253 -9.321 1.00 86.56 238 ALA A O 1
ATOM 1933 N N . GLY A 1 239 ? 22.969 -4.759 -10.643 1.00 80.94 239 GLY A N 1
ATOM 1934 C CA . GLY A 1 239 ? 22.672 -5.430 -11.917 1.00 80.94 239 GLY A CA 1
ATOM 1935 C C . GLY A 1 239 ? 23.583 -6.614 -12.263 1.00 80.94 239 GLY A C 1
ATOM 1936 O O . GLY A 1 239 ? 23.337 -7.308 -13.247 1.00 80.94 239 GLY A O 1
ATOM 1937 N N . GLN A 1 240 ? 24.648 -6.836 -11.485 1.00 82.94 240 GLN A N 1
ATOM 1938 C CA . GLN A 1 240 ? 25.612 -7.913 -11.726 1.00 82.94 240 GLN A CA 1
ATOM 1939 C C . GLN A 1 240 ? 24.998 -9.281 -11.421 1.00 82.94 240 GLN A C 1
ATOM 1941 O O . GLN A 1 240 ? 24.341 -9.458 -10.394 1.00 82.94 240 GLN A O 1
ATOM 1946 N N . THR A 1 241 ? 25.312 -10.286 -12.242 1.00 80.88 241 THR A N 1
ATOM 1947 C CA . THR A 1 241 ? 24.787 -11.658 -12.116 1.00 80.88 241 THR A CA 1
ATOM 1948 C C . THR A 1 241 ? 24.966 -12.252 -10.716 1.00 80.88 241 THR A C 1
ATOM 1950 O O . THR A 1 241 ? 24.070 -12.921 -10.208 1.00 80.88 241 THR A O 1
ATOM 1953 N N . ARG A 1 242 ? 26.077 -11.937 -10.033 1.00 80.75 242 ARG A N 1
ATOM 1954 C CA . ARG A 1 242 ? 26.368 -12.400 -8.663 1.00 80.75 242 ARG A CA 1
ATOM 1955 C C . ARG A 1 242 ? 25.325 -11.954 -7.627 1.00 80.75 242 ARG A C 1
ATOM 1957 O O . ARG A 1 242 ? 25.100 -12.674 -6.657 1.00 80.75 242 ARG A O 1
ATOM 1964 N N . PHE A 1 243 ? 24.705 -10.792 -7.821 1.00 79.94 243 PHE A N 1
ATOM 1965 C CA . PHE A 1 243 ? 23.761 -10.192 -6.874 1.00 79.94 243 PHE A CA 1
ATOM 1966 C C . PHE A 1 243 ? 22.292 -10.390 -7.267 1.00 79.94 243 PHE A C 1
ATOM 1968 O O . PHE A 1 243 ? 21.415 -10.035 -6.488 1.00 79.94 243 PHE A O 1
ATOM 1975 N N . GLN A 1 244 ? 21.997 -11.022 -8.408 1.00 80.06 244 GLN A N 1
ATOM 1976 C CA . GLN A 1 244 ? 20.617 -11.233 -8.873 1.00 80.06 244 GLN A CA 1
ATOM 1977 C C . GLN A 1 244 ? 19.767 -12.082 -7.913 1.00 80.06 244 GLN A C 1
ATOM 1979 O O . GLN A 1 244 ? 18.562 -11.882 -7.838 1.00 80.06 244 GLN A O 1
ATOM 1984 N N . LYS A 1 245 ? 20.380 -12.962 -7.106 1.00 82.12 245 LYS A N 1
ATOM 1985 C CA . LYS A 1 245 ? 19.674 -13.707 -6.041 1.00 82.12 245 LYS A CA 1
ATOM 1986 C C . LYS A 1 245 ? 19.069 -12.803 -4.959 1.00 82.12 245 LYS A C 1
ATOM 1988 O O . LYS A 1 245 ? 18.211 -13.240 -4.204 1.00 82.12 245 LYS A O 1
ATOM 1993 N N . LEU A 1 246 ? 19.541 -11.561 -4.838 1.00 82.94 246 LEU A N 1
ATOM 1994 C CA . LEU A 1 246 ? 18.978 -10.587 -3.903 1.00 82.94 246 LEU A CA 1
ATOM 1995 C C . LEU A 1 246 ? 17.674 -9.979 -4.427 1.00 82.94 246 LEU A C 1
ATOM 1997 O O . LEU A 1 246 ? 16.877 -9.524 -3.616 1.00 82.94 246 LEU A O 1
ATOM 2001 N N . TRP A 1 247 ? 17.429 -10.009 -5.744 1.00 87.00 247 TRP A N 1
ATOM 2002 C CA . TRP A 1 247 ? 16.208 -9.456 -6.335 1.00 87.00 247 TRP A CA 1
ATOM 2003 C C . TRP A 1 247 ? 14.965 -10.175 -5.806 1.00 87.00 247 TRP A C 1
ATOM 2005 O O . TRP A 1 247 ? 14.022 -9.519 -5.381 1.00 87.00 247 TRP A O 1
ATOM 2015 N N . GLU A 1 248 ? 15.020 -11.507 -5.718 1.00 83.31 248 GLU A N 1
ATOM 2016 C CA . GLU A 1 248 ? 13.928 -12.348 -5.205 1.00 83.31 248 GLU A CA 1
ATOM 2017 C C . GLU A 1 248 ? 13.513 -11.984 -3.775 1.00 83.31 248 GLU A C 1
ATOM 2019 O O . GLU A 1 248 ? 12.335 -12.044 -3.437 1.00 83.31 248 GLU A O 1
ATOM 2024 N N . ARG A 1 249 ? 14.464 -11.554 -2.935 1.00 82.88 249 ARG A N 1
ATOM 2025 C CA . ARG A 1 249 ? 14.160 -11.111 -1.566 1.00 82.88 249 ARG A CA 1
ATOM 2026 C C . ARG A 1 249 ? 13.411 -9.784 -1.554 1.00 82.88 249 ARG A C 1
ATOM 2028 O O . ARG A 1 249 ? 12.529 -9.593 -0.730 1.00 82.88 249 ARG A O 1
ATOM 2035 N N . CYS A 1 250 ? 13.756 -8.883 -2.469 1.00 82.75 250 CYS A N 1
ATOM 2036 C CA . CYS A 1 250 ? 13.133 -7.567 -2.554 1.00 82.75 250 CYS A CA 1
ATOM 2037 C C . CYS A 1 250 ? 11.756 -7.595 -3.215 1.00 82.75 250 CYS A C 1
ATOM 2039 O O . CYS A 1 250 ? 10.984 -6.673 -2.983 1.00 82.75 250 CYS A O 1
ATOM 2041 N N . PHE A 1 251 ? 11.420 -8.632 -3.990 1.00 84.62 251 PHE A N 1
ATOM 2042 C CA . PHE A 1 251 ? 10.079 -8.766 -4.567 1.00 84.62 251 PHE A CA 1
ATOM 2043 C C . PHE A 1 251 ? 9.002 -8.854 -3.482 1.00 84.62 251 PHE A C 1
ATOM 2045 O O . PHE A 1 251 ? 7.960 -8.240 -3.626 1.00 84.62 251 PHE A O 1
ATOM 2052 N N . GLN A 1 252 ? 9.278 -9.523 -2.360 1.00 81.44 252 GLN A N 1
ATOM 2053 C CA . GLN A 1 252 ? 8.312 -9.660 -1.261 1.00 81.44 252 GLN A CA 1
ATOM 2054 C C . GLN A 1 252 ? 8.068 -8.360 -0.483 1.00 81.44 252 GLN A C 1
ATOM 2056 O O . GLN A 1 252 ? 7.039 -8.223 0.172 1.00 81.44 252 GLN A O 1
ATOM 2061 N N . GLU A 1 253 ? 9.021 -7.427 -0.514 1.00 81.56 253 GLU A N 1
ATOM 2062 C CA . GLU A 1 253 ? 8.934 -6.154 0.213 1.00 81.56 253 GLU A CA 1
ATOM 2063 C C . GLU A 1 253 ? 8.468 -4.987 -0.672 1.00 81.56 253 GLU A C 1
ATOM 2065 O O . GLU A 1 253 ? 8.235 -3.892 -0.158 1.00 81.56 253 GLU A O 1
ATOM 2070 N N . ALA A 1 254 ? 8.374 -5.187 -1.990 1.00 87.69 254 ALA A N 1
ATOM 2071 C CA . ALA A 1 254 ? 8.076 -4.132 -2.949 1.00 87.69 254 ALA A CA 1
ATOM 2072 C C . ALA A 1 254 ? 6.594 -4.114 -3.339 1.00 87.69 254 ALA A C 1
ATOM 2074 O O . ALA A 1 254 ? 6.031 -5.129 -3.739 1.00 87.69 254 ALA A O 1
ATOM 2075 N N . ASP A 1 255 ? 6.002 -2.924 -3.309 1.00 88.69 255 ASP A N 1
ATOM 2076 C CA . ASP A 1 255 ? 4.655 -2.655 -3.818 1.00 88.69 255 ASP A CA 1
ATOM 2077 C C . ASP A 1 255 ? 4.665 -2.433 -5.342 1.00 88.69 255 ASP A C 1
ATOM 2079 O O . ASP A 1 255 ? 3.657 -2.636 -6.014 1.00 88.69 255 ASP A O 1
ATOM 2083 N N . LEU A 1 256 ? 5.812 -2.027 -5.903 1.00 90.19 256 LEU A N 1
ATOM 2084 C CA . LEU A 1 256 ? 6.019 -1.821 -7.338 1.00 90.19 256 LEU A CA 1
ATOM 2085 C C . LEU A 1 256 ? 7.411 -2.294 -7.766 1.00 90.19 256 LEU A C 1
ATOM 2087 O O . LEU A 1 256 ? 8.427 -1.959 -7.148 1.00 90.19 256 LEU A O 1
ATOM 2091 N N . LEU A 1 257 ? 7.467 -3.005 -8.892 1.00 92.00 257 LEU A N 1
ATOM 2092 C CA . LEU A 1 257 ? 8.717 -3.417 -9.515 1.00 92.00 257 LEU A CA 1
ATOM 2093 C C . LEU A 1 257 ? 9.037 -2.546 -10.732 1.00 92.00 257 LEU A C 1
ATOM 2095 O O . LEU A 1 257 ? 8.254 -2.484 -11.674 1.00 92.00 257 LEU A O 1
ATOM 2099 N N . VAL A 1 258 ? 10.215 -1.926 -10.754 1.00 93.19 258 VAL A N 1
ATOM 2100 C CA . VAL A 1 258 ? 10.699 -1.133 -11.890 1.00 93.19 258 VAL A CA 1
ATOM 2101 C C . VAL A 1 258 ? 11.830 -1.878 -12.582 1.00 93.19 258 VAL A C 1
ATOM 2103 O O . VAL A 1 258 ? 12.902 -2.062 -12.009 1.00 93.19 258 VAL A O 1
ATOM 2106 N N . TYR A 1 259 ? 11.615 -2.290 -13.827 1.00 93.75 259 TYR A N 1
ATOM 2107 C CA . TYR A 1 259 ? 12.621 -2.942 -14.654 1.00 93.75 259 TYR A CA 1
ATOM 2108 C C . TYR A 1 259 ? 13.229 -1.951 -15.651 1.00 93.75 259 TYR A C 1
ATOM 2110 O O . TYR A 1 259 ? 12.549 -1.481 -16.560 1.00 93.75 259 TYR A O 1
ATOM 2118 N N . MET A 1 260 ? 14.523 -1.658 -15.513 1.00 92.56 260 MET A N 1
ATOM 2119 C CA . MET A 1 260 ? 15.247 -0.742 -16.399 1.00 92.56 260 MET A CA 1
ATOM 2120 C C . MET A 1 260 ? 16.034 -1.470 -17.489 1.00 92.56 260 MET A C 1
ATOM 2122 O O . MET A 1 260 ? 16.950 -2.249 -17.199 1.00 92.56 260 MET A O 1
ATOM 2126 N N . LEU A 1 261 ? 15.722 -1.124 -18.737 1.00 92.06 261 LEU A N 1
ATOM 2127 C CA . LEU A 1 261 ? 16.395 -1.542 -19.964 1.00 92.06 261 LEU A CA 1
ATOM 2128 C C . LEU A 1 261 ? 17.307 -0.426 -20.480 1.00 92.06 261 LEU A C 1
ATOM 2130 O O . LEU A 1 261 ? 16.968 0.749 -20.386 1.00 92.06 261 LEU A O 1
ATOM 2134 N N . ASP A 1 262 ? 18.447 -0.796 -21.056 1.00 91.00 262 ASP A N 1
ATOM 2135 C CA . ASP A 1 262 ? 19.275 0.120 -21.839 1.00 91.00 262 ASP A CA 1
ATOM 2136 C C . ASP A 1 262 ? 18.915 -0.042 -23.318 1.00 91.00 262 ASP A C 1
ATOM 2138 O O . ASP A 1 262 ? 19.195 -1.087 -23.903 1.00 91.00 262 ASP A O 1
ATOM 2142 N N . LEU A 1 263 ? 18.280 0.966 -23.921 1.00 87.50 263 LEU A N 1
ATOM 2143 C CA . LEU A 1 263 ? 17.903 0.900 -25.335 1.00 87.50 263 LEU A CA 1
ATOM 2144 C C . LEU A 1 263 ? 19.103 1.068 -26.272 1.00 87.50 263 LEU A C 1
ATOM 2146 O O . LEU A 1 263 ? 18.992 0.699 -27.436 1.00 87.50 263 LEU A O 1
ATOM 2150 N N . SER A 1 264 ? 20.227 1.610 -25.788 1.00 85.88 264 SER A N 1
ATOM 2151 C CA . SER A 1 264 ? 21.438 1.861 -26.582 1.00 85.88 264 SER A CA 1
ATOM 2152 C C . SER A 1 264 ? 22.329 0.621 -26.745 1.00 85.88 264 SER A C 1
ATOM 2154 O O . SER A 1 264 ? 23.123 0.550 -27.684 1.00 85.88 264 SER A O 1
ATOM 2156 N N . ASP A 1 265 ? 22.161 -0.389 -25.891 1.00 87.00 265 ASP A N 1
ATOM 2157 C CA . ASP A 1 265 ? 23.009 -1.580 -25.861 1.00 87.00 265 ASP A CA 1
ATOM 2158 C C . ASP A 1 265 ? 22.341 -2.796 -26.523 1.00 87.00 265 ASP A C 1
ATOM 2160 O O . ASP A 1 265 ? 21.694 -3.621 -25.873 1.00 87.00 265 ASP A O 1
ATOM 2164 N N . LEU A 1 266 ? 22.553 -2.941 -27.835 1.00 83.81 266 LEU A N 1
ATOM 2165 C CA . LEU A 1 266 ? 22.081 -4.108 -28.592 1.00 83.81 266 LEU A CA 1
ATOM 2166 C C . LEU A 1 266 ? 22.809 -5.404 -28.212 1.00 83.81 266 LEU A C 1
ATOM 2168 O O . LEU A 1 266 ? 22.254 -6.486 -28.389 1.00 83.81 266 LEU A O 1
ATOM 2172 N N . THR A 1 267 ? 24.031 -5.327 -27.674 1.00 86.88 267 THR A N 1
ATOM 2173 C CA . THR A 1 267 ? 24.827 -6.529 -27.367 1.00 86.88 267 THR A CA 1
ATOM 2174 C C . THR A 1 267 ? 24.235 -7.318 -26.205 1.00 86.88 267 THR A C 1
ATOM 2176 O O . THR A 1 267 ? 24.218 -8.548 -26.228 1.00 86.88 267 THR A O 1
ATOM 2179 N N . ASN A 1 268 ? 23.682 -6.609 -25.219 1.00 87.12 268 ASN A N 1
ATOM 2180 C CA . ASN A 1 268 ? 23.043 -7.202 -24.050 1.00 87.12 268 ASN A CA 1
ATOM 2181 C C . ASN A 1 268 ? 21.512 -7.260 -24.158 1.00 87.12 268 ASN A C 1
ATOM 2183 O O . ASN A 1 268 ? 20.866 -7.709 -23.210 1.00 87.12 268 ASN A O 1
ATOM 2187 N N . TRP A 1 269 ? 20.931 -6.855 -25.293 1.00 87.19 269 TRP A N 1
ATOM 2188 C CA . TRP A 1 269 ? 19.481 -6.799 -25.504 1.00 87.19 269 TRP A CA 1
ATOM 2189 C C . TRP A 1 269 ? 18.788 -8.135 -25.230 1.00 87.19 269 TRP A C 1
ATOM 2191 O O . TRP A 1 269 ? 17.878 -8.207 -24.404 1.00 87.19 269 TRP A O 1
ATOM 2201 N N . GLU A 1 270 ? 19.265 -9.214 -25.855 1.00 88.62 270 GLU A N 1
ATOM 2202 C CA . GLU A 1 270 ? 18.657 -10.541 -25.701 1.00 88.62 270 GLU A CA 1
ATOM 2203 C C . GLU A 1 270 ? 18.783 -11.053 -24.259 1.00 88.62 270 GLU A C 1
ATOM 2205 O O . GLU A 1 270 ? 17.835 -11.596 -23.693 1.00 88.62 270 GLU A O 1
ATOM 2210 N N . SER A 1 271 ? 19.925 -10.787 -23.614 1.00 89.25 271 SER A N 1
ATOM 2211 C CA . SER A 1 271 ? 20.134 -11.101 -22.196 1.00 89.25 271 SER A CA 1
ATOM 2212 C C . SER A 1 271 ? 19.176 -10.319 -21.289 1.00 89.25 271 SER A C 1
ATOM 2214 O O . SER A 1 271 ? 18.663 -10.863 -20.310 1.00 89.25 271 SER A O 1
ATOM 2216 N N . ALA A 1 272 ? 18.919 -9.046 -21.599 1.00 89.62 272 ALA A N 1
ATOM 2217 C CA . ALA A 1 272 ? 18.009 -8.198 -20.837 1.00 89.62 272 ALA A CA 1
ATOM 2218 C C . ALA A 1 272 ? 16.560 -8.669 -20.998 1.00 89.62 272 ALA A C 1
ATOM 2220 O O . ALA A 1 272 ? 15.844 -8.824 -20.008 1.00 89.62 272 ALA A O 1
ATOM 2221 N N . LYS A 1 273 ? 16.154 -8.980 -22.231 1.00 90.69 273 LYS A N 1
ATOM 2222 C CA . LYS A 1 273 ? 14.836 -9.524 -22.555 1.00 90.69 273 LYS A CA 1
ATOM 2223 C C . LYS A 1 273 ? 14.582 -10.861 -21.864 1.00 90.69 273 LYS A C 1
ATOM 2225 O O . LYS A 1 273 ? 13.576 -10.993 -21.170 1.00 90.69 273 LYS A O 1
ATOM 2230 N N . ALA A 1 274 ? 15.506 -11.815 -21.983 1.00 90.38 274 ALA A N 1
ATOM 2231 C CA . ALA A 1 274 ? 15.402 -13.104 -21.303 1.00 90.38 274 ALA A CA 1
ATOM 2232 C C . ALA A 1 274 ? 15.259 -12.913 -19.785 1.00 90.38 274 ALA A C 1
ATOM 2234 O O . ALA A 1 274 ? 14.393 -13.512 -19.150 1.00 90.38 274 ALA A O 1
ATOM 2235 N N . LYS A 1 275 ? 16.031 -11.986 -19.204 1.00 90.19 275 LYS A N 1
ATOM 2236 C CA . LYS A 1 275 ? 15.945 -11.704 -17.770 1.00 90.19 275 LYS A CA 1
ATOM 2237 C C . LYS A 1 275 ? 14.631 -11.035 -17.363 1.00 90.19 275 LYS A C 1
ATOM 2239 O O . LYS A 1 275 ? 14.134 -11.302 -16.272 1.00 90.19 275 LYS A O 1
ATOM 2244 N N . LEU A 1 276 ? 14.071 -10.164 -18.200 1.00 91.00 276 LEU A N 1
ATOM 2245 C CA . LEU A 1 276 ? 12.742 -9.595 -17.980 1.00 91.00 276 LEU A CA 1
ATOM 2246 C C . LEU A 1 276 ? 11.677 -10.700 -17.984 1.00 91.00 276 LEU A C 1
ATOM 2248 O O . LEU A 1 276 ? 10.831 -10.722 -17.094 1.00 91.00 276 LEU A O 1
ATOM 2252 N N . HIS A 1 277 ? 11.742 -11.635 -18.936 1.00 91.06 277 HIS A N 1
ATOM 2253 C CA . HIS A 1 277 ? 10.828 -12.781 -18.997 1.00 91.06 277 HIS A CA 1
ATOM 2254 C C . HIS A 1 277 ? 10.922 -13.634 -17.730 1.00 91.06 277 HIS A C 1
ATOM 2256 O O . HIS A 1 277 ? 9.891 -13.919 -17.124 1.00 91.06 277 HIS A O 1
ATOM 2262 N N . ASP A 1 278 ? 12.135 -13.945 -17.264 1.00 89.19 278 ASP A N 1
ATOM 2263 C CA . ASP A 1 278 ? 12.357 -14.667 -16.003 1.00 89.19 278 ASP A CA 1
ATOM 2264 C C . ASP A 1 278 ? 11.720 -13.950 -14.807 1.00 89.19 278 ASP A C 1
ATOM 2266 O O . ASP A 1 278 ? 11.065 -14.572 -13.969 1.00 89.19 278 ASP A O 1
ATOM 2270 N N . VAL A 1 279 ? 11.897 -12.629 -14.716 1.00 88.56 279 VAL A N 1
ATOM 2271 C CA . VAL A 1 279 ? 11.320 -11.808 -13.644 1.00 88.56 279 VAL A CA 1
ATOM 2272 C C . VAL A 1 279 ? 9.796 -11.821 -13.708 1.00 88.56 279 VAL A C 1
ATOM 2274 O O . VAL A 1 279 ? 9.152 -12.022 -12.677 1.00 88.56 279 VAL A O 1
ATOM 2277 N N . ILE A 1 280 ? 9.209 -11.643 -14.895 1.00 87.81 280 ILE A N 1
ATOM 2278 C CA . ILE A 1 280 ? 7.755 -11.670 -15.090 1.00 87.81 280 ILE A CA 1
ATOM 2279 C C . ILE A 1 280 ? 7.192 -13.053 -14.753 1.00 87.81 280 ILE A C 1
ATOM 2281 O O . ILE A 1 280 ? 6.125 -13.140 -14.157 1.00 87.81 280 ILE A O 1
ATOM 2285 N N . ILE A 1 281 ? 7.883 -14.140 -15.085 1.00 86.19 281 ILE A N 1
ATOM 2286 C CA . ILE A 1 281 ? 7.428 -15.491 -14.735 1.00 86.19 281 ILE A CA 1
ATOM 2287 C C . ILE A 1 281 ? 7.510 -15.705 -13.220 1.00 86.19 281 ILE A C 1
ATOM 2289 O O . ILE A 1 281 ? 6.537 -16.141 -12.608 1.00 86.19 281 ILE A O 1
ATOM 2293 N N . THR A 1 282 ? 8.641 -15.349 -12.609 1.00 84.56 282 THR A N 1
ATOM 2294 C CA . THR A 1 282 ? 8.906 -15.583 -11.179 1.00 84.56 282 THR A CA 1
ATOM 2295 C C . THR A 1 282 ? 7.944 -14.803 -10.285 1.00 84.56 282 THR A C 1
ATOM 2297 O O . THR A 1 282 ? 7.392 -15.354 -9.341 1.00 84.56 282 THR A O 1
ATOM 2300 N N . THR A 1 283 ? 7.692 -13.533 -10.608 1.00 82.31 283 THR A N 1
ATOM 2301 C CA . THR A 1 283 ? 6.829 -12.649 -9.804 1.00 82.31 283 THR A CA 1
ATOM 2302 C C . THR A 1 283 ? 5.335 -12.808 -10.109 1.00 82.31 283 THR A C 1
ATOM 2304 O O . THR A 1 283 ? 4.521 -12.094 -9.530 1.00 82.31 283 THR A O 1
ATOM 2307 N N . ASN A 1 284 ? 4.926 -13.691 -11.041 1.00 71.25 284 ASN A N 1
ATOM 2308 C CA . ASN A 1 284 ? 3.517 -13.763 -11.494 1.00 71.25 284 ASN A CA 1
ATOM 2309 C C . ASN A 1 284 ? 2.570 -14.288 -10.414 1.00 71.25 284 ASN A C 1
ATOM 2311 O O . ASN A 1 284 ? 1.356 -14.219 -10.571 1.00 71.25 284 ASN A O 1
ATOM 2315 N N . ILE A 1 285 ? 3.143 -14.813 -9.335 1.00 64.62 285 ILE A N 1
ATOM 2316 C CA . ILE A 1 285 ? 2.447 -15.352 -8.174 1.00 64.62 285 ILE A CA 1
ATOM 2317 C C . ILE A 1 285 ? 2.033 -14.223 -7.211 1.00 64.62 285 ILE A C 1
ATOM 2319 O O . ILE A 1 285 ? 1.039 -14.369 -6.506 1.00 64.62 285 ILE A O 1
ATOM 2323 N N . ASP A 1 286 ? 2.732 -13.083 -7.229 1.00 67.12 286 ASP A N 1
ATOM 2324 C CA . ASP A 1 286 ? 2.632 -12.061 -6.178 1.00 67.12 286 ASP A CA 1
ATOM 2325 C C . ASP A 1 286 ? 1.701 -10.883 -6.533 1.00 67.12 286 ASP A C 1
ATOM 2327 O O . ASP A 1 286 ? 1.497 -9.993 -5.716 1.00 67.12 286 ASP A O 1
ATOM 2331 N N . HIS A 1 287 ? 1.126 -10.852 -7.745 1.00 77.56 287 HIS A N 1
ATOM 2332 C CA . HIS A 1 287 ? 0.263 -9.763 -8.255 1.00 77.56 287 HIS A CA 1
ATOM 2333 C C . HIS A 1 287 ? 0.881 -8.348 -8.232 1.00 77.56 287 HIS A C 1
ATOM 2335 O O . HIS A 1 287 ? 0.171 -7.362 -8.415 1.00 77.56 287 HIS A O 1
ATOM 2341 N N . ILE A 1 288 ? 2.201 -8.235 -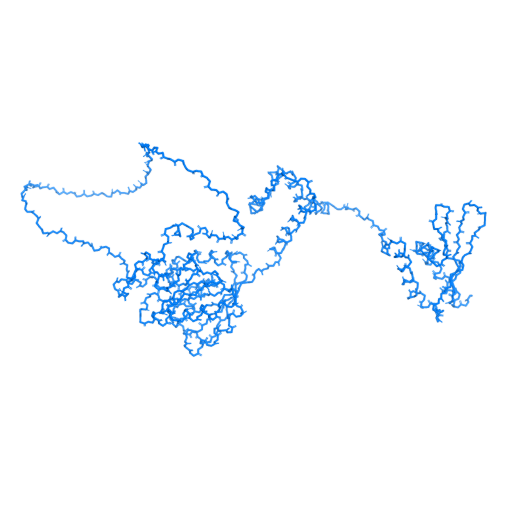8.065 1.00 84.38 288 ILE A N 1
ATOM 2342 C CA . ILE A 1 288 ? 2.903 -6.948 -8.006 1.00 84.38 288 ILE A CA 1
ATOM 2343 C C . ILE A 1 288 ? 2.941 -6.314 -9.410 1.00 84.38 288 ILE A C 1
ATOM 2345 O O . ILE A 1 288 ? 3.346 -7.003 -10.365 1.00 84.38 288 ILE A O 1
ATOM 2349 N N . PRO A 1 289 ? 2.554 -5.029 -9.559 1.00 88.38 289 PRO A N 1
ATOM 2350 C CA . PRO A 1 289 ? 2.639 -4.305 -10.821 1.00 88.38 289 PRO A CA 1
ATOM 2351 C C . PRO A 1 289 ? 4.094 -4.156 -11.283 1.00 88.38 289 PRO A C 1
ATOM 2353 O O . PRO A 1 289 ? 5.015 -4.015 -10.474 1.00 88.38 289 PRO A O 1
ATOM 2356 N N . ILE A 1 290 ? 4.310 -4.184 -12.600 1.00 89.44 290 ILE A N 1
ATOM 2357 C CA . ILE A 1 290 ? 5.641 -4.037 -13.204 1.00 89.44 290 ILE A CA 1
ATOM 2358 C C . ILE A 1 290 ? 5.673 -2.815 -14.120 1.00 89.44 290 ILE A C 1
ATOM 2360 O O . ILE A 1 290 ? 4.930 -2.721 -15.092 1.00 89.44 290 ILE A O 1
ATOM 2364 N N . LEU A 1 291 ? 6.611 -1.915 -13.859 1.00 91.56 291 LEU A N 1
ATOM 2365 C CA . LEU A 1 291 ? 6.941 -0.787 -14.714 1.00 91.56 291 LEU A CA 1
ATOM 2366 C C . LEU A 1 291 ? 8.224 -1.086 -15.491 1.00 91.56 291 LEU A C 1
ATOM 2368 O O . LEU A 1 291 ? 9.301 -1.191 -14.909 1.00 91.56 291 LEU A O 1
ATOM 2372 N N . VAL A 1 292 ? 8.130 -1.199 -16.810 1.00 91.19 292 VAL A N 1
ATOM 2373 C CA . VAL A 1 292 ? 9.282 -1.395 -17.693 1.00 91.19 292 VAL A CA 1
ATOM 2374 C C . VAL A 1 292 ? 9.702 -0.047 -18.280 1.00 91.19 292 VAL A C 1
ATOM 2376 O O . VAL A 1 292 ? 8.913 0.636 -18.932 1.00 91.19 292 VAL A O 1
ATOM 2379 N N . LEU A 1 293 ? 10.959 0.335 -18.055 1.00 91.25 293 LEU A N 1
ATOM 2380 C CA . LEU A 1 293 ? 11.536 1.598 -18.514 1.00 91.25 293 LEU A CA 1
ATOM 2381 C C . LEU A 1 293 ? 12.658 1.334 -19.520 1.00 91.25 293 LEU A C 1
ATOM 2383 O O . LEU A 1 293 ? 13.718 0.826 -19.157 1.00 91.25 293 LEU A O 1
ATOM 2387 N N . GLY A 1 294 ? 12.440 1.713 -20.777 1.00 90.00 294 GLY A N 1
ATOM 2388 C CA . GLY A 1 294 ? 13.474 1.788 -21.805 1.00 90.00 294 GLY A CA 1
ATOM 2389 C C . GLY A 1 294 ? 14.274 3.078 -21.665 1.00 90.00 294 GLY A C 1
ATOM 2390 O O . GLY A 1 294 ? 13.814 4.131 -22.091 1.00 90.00 294 GLY A O 1
ATOM 2391 N N . ASN A 1 295 ? 15.450 3.011 -21.048 1.00 90.19 295 ASN A N 1
ATOM 2392 C CA . ASN A 1 295 ? 16.300 4.163 -20.761 1.00 90.19 295 ASN A CA 1
ATOM 2393 C C . ASN A 1 295 ? 17.320 4.441 -21.883 1.00 90.19 295 ASN A C 1
ATOM 2395 O O . ASN A 1 295 ? 17.561 3.600 -22.749 1.00 90.19 295 ASN A O 1
ATOM 2399 N N . LYS A 1 296 ? 17.967 5.611 -21.809 1.00 88.00 296 LYS A N 1
ATOM 2400 C CA . LYS A 1 296 ? 19.005 6.109 -22.730 1.00 88.00 296 LYS A CA 1
ATOM 2401 C C . LYS A 1 296 ? 18.511 6.370 -24.151 1.00 88.00 296 LYS A C 1
ATOM 2403 O O . LYS A 1 296 ? 19.254 6.215 -25.118 1.00 88.00 296 LYS A O 1
ATOM 2408 N N . VAL A 1 297 ? 17.260 6.817 -24.276 1.00 84.94 297 VAL A N 1
ATOM 2409 C CA . VAL A 1 297 ? 16.688 7.264 -25.559 1.00 84.94 297 VAL A CA 1
ATOM 2410 C C . VAL A 1 297 ? 17.533 8.373 -26.205 1.00 84.94 297 VAL A C 1
ATOM 2412 O O . VAL A 1 297 ? 17.584 8.469 -27.425 1.00 84.94 297 VAL A O 1
ATOM 2415 N N . ASP A 1 298 ? 18.247 9.172 -25.409 1.00 82.88 298 ASP A N 1
ATOM 2416 C CA . ASP A 1 298 ? 19.157 10.225 -25.879 1.00 82.88 298 ASP A CA 1
ATOM 2417 C C . ASP A 1 298 ? 20.353 9.708 -26.692 1.00 82.88 298 ASP A C 1
ATOM 2419 O O . ASP A 1 298 ? 20.894 10.446 -27.517 1.00 82.88 298 ASP A O 1
ATOM 2423 N N . LEU A 1 299 ? 20.751 8.450 -26.483 1.00 83.69 299 LEU A N 1
ATOM 2424 C CA . LEU A 1 299 ? 21.845 7.807 -27.213 1.00 83.69 299 LEU A CA 1
ATOM 2425 C C . LEU A 1 299 ? 21.375 7.121 -28.498 1.00 83.69 299 LEU A C 1
ATOM 2427 O O . LEU A 1 299 ? 22.207 6.684 -29.293 1.00 83.69 299 LEU A O 1
ATOM 2431 N N . LEU A 1 300 ? 20.060 7.012 -28.710 1.00 82.44 300 LEU A N 1
ATOM 2432 C CA . LEU A 1 300 ? 19.528 6.448 -29.939 1.00 82.44 300 LEU A CA 1
ATOM 2433 C C . LEU A 1 300 ? 19.799 7.404 -31.108 1.00 82.44 300 LEU A C 1
ATOM 2435 O O . LEU A 1 300 ? 19.654 8.624 -30.958 1.00 82.44 300 LEU A O 1
ATOM 2439 N N . PRO A 1 301 ? 20.164 6.879 -32.290 1.00 74.62 301 PRO A N 1
ATOM 2440 C CA . PRO A 1 301 ? 20.326 7.711 -33.471 1.00 74.62 301 PRO A CA 1
ATOM 2441 C C . PRO A 1 301 ? 19.022 8.468 -33.738 1.00 74.62 301 PRO A C 1
ATOM 2443 O O . PRO A 1 301 ? 17.933 7.906 -33.684 1.00 74.62 301 PRO A O 1
ATOM 2446 N N . LYS A 1 302 ? 19.098 9.774 -33.987 1.00 68.38 302 LYS A N 1
ATOM 2447 C CA . LYS A 1 302 ? 17.899 10.549 -34.323 1.00 68.38 302 LYS A CA 1
ATOM 2448 C C . LYS A 1 302 ? 17.515 10.228 -35.761 1.00 68.38 302 LYS A C 1
ATOM 2450 O O . LYS A 1 302 ? 18.371 10.286 -36.638 1.00 68.38 302 LYS A O 1
ATOM 2455 N N . PHE A 1 303 ? 16.241 9.922 -36.001 1.00 51.34 303 PHE A N 1
ATOM 2456 C CA . PHE A 1 303 ? 15.716 9.770 -37.356 1.00 51.34 303 PHE A CA 1
ATOM 2457 C C . PHE A 1 303 ? 15.894 11.096 -38.106 1.00 51.34 303 PHE A C 1
ATOM 2459 O O . PHE A 1 303 ? 15.176 12.065 -37.856 1.00 51.34 303 PHE A O 1
ATOM 2466 N N . GLN A 1 304 ? 16.885 11.155 -38.990 1.00 46.50 304 GLN A N 1
ATOM 2467 C CA . GLN A 1 304 ? 16.960 12.165 -40.033 1.00 46.50 304 GLN A CA 1
ATOM 2468 C C . GLN A 1 304 ? 16.321 11.523 -41.262 1.00 46.50 304 GLN A C 1
ATOM 2470 O O . GLN A 1 304 ? 16.840 10.510 -41.725 1.00 46.50 304 GLN A O 1
ATOM 2475 N N . PRO A 1 305 ? 15.179 12.027 -41.762 1.00 43.50 305 PRO A N 1
ATOM 2476 C CA . PRO A 1 305 ? 14.696 11.570 -43.052 1.00 43.50 305 PRO A CA 1
ATOM 2477 C C . PRO A 1 305 ? 15.780 11.907 -44.072 1.00 43.50 305 PRO A C 1
ATOM 2479 O O . PRO A 1 305 ? 16.197 13.065 -44.157 1.00 43.50 305 PRO A O 1
ATOM 2482 N N . ASP A 1 306 ? 16.259 10.895 -44.795 1.00 38.97 306 ASP A N 1
ATOM 2483 C CA . ASP A 1 306 ? 17.178 11.084 -45.908 1.00 38.97 306 ASP A CA 1
ATOM 2484 C C . ASP A 1 306 ? 16.624 12.191 -46.808 1.00 38.97 306 ASP A C 1
ATOM 2486 O O . ASP A 1 306 ? 15.542 12.068 -47.390 1.00 38.97 306 ASP A O 1
ATOM 2490 N N . VAL A 1 307 ? 17.361 13.299 -46.902 1.00 41.38 307 VAL A N 1
ATOM 2491 C CA . VAL A 1 307 ? 17.179 14.268 -47.979 1.00 41.38 307 VAL A CA 1
ATOM 2492 C C . VAL A 1 307 ? 17.512 13.500 -49.249 1.00 41.38 307 VAL A C 1
ATOM 2494 O O . VAL A 1 307 ? 18.680 13.291 -49.574 1.00 41.38 307 VAL A O 1
ATOM 2497 N N . GLN A 1 308 ? 16.472 13.001 -49.917 1.00 37.47 308 GLN A N 1
ATOM 2498 C CA . GLN A 1 308 ? 16.592 12.369 -51.217 1.00 37.47 308 GLN A CA 1
ATOM 2499 C C . GLN A 1 308 ? 17.317 13.341 -52.147 1.00 37.47 308 GLN A C 1
ATOM 2501 O O . GLN A 1 308 ? 16.867 14.462 -52.385 1.00 37.47 308 GLN A O 1
ATOM 2506 N N . LEU A 1 309 ? 18.469 12.896 -52.640 1.00 40.94 309 LEU A N 1
ATOM 2507 C CA . LEU A 1 309 ? 19.187 13.484 -53.759 1.00 40.94 309 LEU A CA 1
ATOM 2508 C C . LEU A 1 309 ? 18.318 13.343 -55.020 1.00 40.94 309 LEU A C 1
ATOM 2510 O O . LEU A 1 309 ? 18.542 12.454 -55.837 1.00 40.94 309 LEU A O 1
ATOM 2514 N N . GLU A 1 310 ? 17.315 14.202 -55.181 1.00 37.03 310 GLU A N 1
ATOM 2515 C CA . GLU A 1 310 ? 16.713 14.474 -56.484 1.00 37.03 310 GLU A CA 1
ATOM 2516 C C . GLU A 1 310 ? 17.420 15.679 -57.096 1.00 37.03 310 GLU A C 1
ATOM 2518 O O . GLU A 1 310 ? 17.016 16.815 -56.904 1.00 37.03 310 GLU A O 1
ATOM 2523 N N . ASP A 1 311 ? 18.497 15.422 -57.834 1.00 37.38 311 ASP A N 1
ATOM 2524 C CA . ASP A 1 311 ? 18.854 16.268 -58.971 1.00 37.38 311 ASP A CA 1
ATOM 2525 C C . ASP A 1 311 ? 19.651 15.441 -59.980 1.00 37.38 311 ASP A C 1
ATOM 2527 O O . ASP A 1 311 ? 20.873 15.500 -60.123 1.00 37.38 311 ASP A O 1
ATOM 2531 N N . THR A 1 312 ? 18.931 14.597 -60.716 1.00 37.25 312 THR A N 1
ATOM 2532 C CA . THR A 1 312 ? 19.386 14.172 -62.037 1.00 37.25 312 THR A CA 1
ATOM 2533 C C . THR A 1 312 ? 18.195 14.120 -62.985 1.00 37.25 312 THR A C 1
ATOM 2535 O O . THR A 1 312 ? 17.432 13.161 -62.975 1.00 37.25 312 THR A O 1
ATOM 2538 N N . ARG A 1 313 ? 18.142 15.139 -63.858 1.00 34.06 313 ARG A N 1
ATOM 2539 C CA . ARG A 1 313 ? 17.341 15.309 -65.093 1.00 34.06 313 ARG A CA 1
ATOM 2540 C C . ARG A 1 313 ? 16.151 16.270 -64.991 1.00 34.06 313 ARG A C 1
ATOM 2542 O O . ARG A 1 313 ? 15.019 15.857 -64.790 1.00 34.06 313 ARG A O 1
ATOM 2549 N N . ASN A 1 314 ? 16.390 17.521 -65.386 1.00 32.59 314 ASN A N 1
ATOM 2550 C CA . ASN A 1 314 ? 16.001 17.971 -66.729 1.00 32.59 314 ASN A CA 1
ATOM 2551 C C . ASN A 1 314 ? 16.661 19.317 -67.081 1.00 32.59 314 ASN A C 1
ATOM 2553 O O . ASN A 1 314 ? 16.600 20.274 -66.316 1.00 32.59 314 ASN A O 1
ATOM 2557 N N . GLY A 1 315 ? 17.264 19.389 -68.277 1.00 29.48 315 GLY A N 1
ATOM 2558 C CA . GLY A 1 315 ? 17.389 20.659 -69.001 1.00 29.48 315 GLY A CA 1
ATOM 2559 C C . GLY A 1 315 ? 15.978 21.222 -69.243 1.00 29.48 315 GLY A C 1
ATOM 2560 O O . GLY A 1 315 ? 15.008 20.474 -69.247 1.00 29.48 315 GLY A O 1
ATOM 2561 N N . THR A 1 316 ? 15.747 22.513 -69.449 1.00 29.45 316 THR A N 1
ATOM 2562 C CA . THR A 1 316 ? 16.430 23.385 -70.400 1.00 29.45 316 THR A CA 1
ATOM 2563 C C . THR A 1 316 ? 15.925 24.821 -70.175 1.00 29.45 316 THR A C 1
ATOM 2565 O O . THR A 1 316 ? 14.731 25.011 -69.990 1.00 29.45 316 THR A O 1
ATOM 2568 N N . ASN A 1 317 ? 16.830 25.802 -70.264 1.00 29.08 317 ASN A N 1
ATOM 2569 C CA . ASN A 1 317 ? 16.645 27.228 -70.591 1.00 29.08 317 ASN A CA 1
ATOM 2570 C C . ASN A 1 317 ? 15.526 28.056 -69.931 1.00 29.08 317 ASN A C 1
ATOM 2572 O O . ASN A 1 317 ? 14.372 27.962 -70.328 1.00 29.08 317 ASN A O 1
ATOM 2576 N N . SER A 1 318 ? 15.938 29.106 -69.206 1.00 29.31 318 SER A N 1
ATOM 2577 C CA . SER A 1 318 ? 15.750 30.488 -69.692 1.00 29.31 318 SER A CA 1
ATOM 2578 C C . SER A 1 318 ? 16.489 31.525 -68.833 1.00 29.31 318 SER A C 1
ATOM 2580 O O . SER A 1 318 ? 16.421 31.508 -67.609 1.00 29.31 318 SER A O 1
ATOM 2582 N N . ASN A 1 319 ? 17.192 32.420 -69.532 1.00 26.77 319 ASN A N 1
ATOM 2583 C CA . ASN A 1 319 ? 17.848 33.652 -69.084 1.00 26.77 319 ASN A CA 1
ATOM 2584 C C . ASN A 1 319 ? 17.045 34.476 -68.062 1.00 26.77 319 ASN A C 1
ATOM 2586 O O . ASN A 1 319 ? 15.862 34.691 -68.287 1.00 26.77 319 ASN A O 1
ATOM 2590 N N . SER A 1 320 ? 17.725 35.096 -67.086 1.00 26.67 320 SER A N 1
ATOM 2591 C CA . SER A 1 320 ? 18.044 36.543 -67.102 1.00 26.67 320 SER A CA 1
ATOM 2592 C C . SER A 1 320 ? 18.455 37.080 -65.718 1.00 26.67 320 SER A C 1
ATOM 2594 O O . SER A 1 320 ? 17.662 37.065 -64.787 1.00 26.67 320 SER A O 1
ATOM 2596 N N . ASN A 1 321 ? 19.683 37.599 -65.645 1.00 25.03 321 ASN A N 1
ATOM 2597 C CA . ASN A 1 321 ? 20.093 38.882 -65.057 1.00 25.03 321 ASN A CA 1
ATOM 2598 C C . ASN A 1 321 ? 19.508 39.408 -63.720 1.00 25.03 321 ASN A C 1
ATOM 2600 O O . ASN A 1 321 ? 18.337 39.755 -63.624 1.00 25.03 321 ASN A O 1
ATOM 2604 N N . SER A 1 322 ? 20.465 39.744 -62.839 1.00 25.58 322 SER A N 1
ATOM 2605 C CA . SER A 1 322 ? 20.543 40.975 -62.025 1.00 25.58 322 SER A CA 1
ATOM 2606 C C . SER A 1 322 ? 19.777 41.053 -60.703 1.00 25.58 322 SER A C 1
ATOM 2608 O O . SER A 1 322 ? 18.556 41.021 -60.677 1.00 25.58 322 SER A O 1
ATOM 2610 N N . GLY A 1 323 ? 20.502 41.371 -59.622 1.00 26.23 323 GLY A N 1
ATOM 2611 C CA . GLY A 1 323 ? 19.903 42.043 -58.464 1.00 26.23 323 GLY A CA 1
ATOM 2612 C C . GLY A 1 323 ? 20.608 41.795 -57.137 1.00 26.23 323 GLY A C 1
ATOM 2613 O O . GLY A 1 323 ? 20.303 40.840 -56.438 1.00 26.23 323 GLY A O 1
ATOM 2614 N N . ALA A 1 324 ? 21.528 42.690 -56.784 1.00 25.38 324 ALA A N 1
ATOM 2615 C CA . ALA A 1 324 ? 22.039 42.867 -55.431 1.00 25.38 324 ALA A CA 1
ATOM 2616 C C . ALA A 1 324 ? 20.954 43.409 -54.477 1.00 25.38 324 ALA A C 1
ATOM 2618 O O . ALA A 1 324 ? 20.026 44.081 -54.919 1.00 25.38 324 ALA A O 1
ATOM 2619 N N . GLY A 1 325 ? 21.146 43.210 -53.170 1.00 25.53 325 GLY A N 1
ATOM 2620 C CA . GLY A 1 325 ? 20.424 43.937 -52.117 1.00 25.53 325 GLY A CA 1
ATOM 2621 C C . GLY A 1 325 ? 19.904 43.012 -51.021 1.00 25.53 325 GLY A C 1
ATOM 2622 O O . GLY A 1 325 ? 18.923 42.310 -51.199 1.00 25.53 325 GLY A O 1
ATOM 2623 N N . THR A 1 326 ? 20.638 42.872 -49.919 1.00 24.70 326 THR A N 1
ATOM 2624 C CA . THR A 1 326 ? 20.311 43.543 -48.646 1.00 24.70 326 THR A CA 1
ATOM 2625 C C . THR A 1 326 ? 18.924 43.226 -48.087 1.00 24.70 326 THR A C 1
ATOM 2627 O O . THR A 1 326 ? 17.941 43.857 -48.453 1.00 24.70 326 THR A O 1
ATOM 2630 N N . GLY A 1 327 ? 18.931 42.421 -47.025 1.00 24.61 327 GLY A N 1
ATOM 2631 C CA . GLY A 1 327 ? 18.379 42.879 -45.757 1.00 24.61 327 GLY A CA 1
ATOM 2632 C C . GLY A 1 327 ? 17.012 42.341 -45.348 1.00 24.61 327 GLY A C 1
ATOM 2633 O O . GLY A 1 327 ? 16.086 42.228 -46.136 1.00 24.61 327 GLY A O 1
ATOM 2634 N N . VAL A 1 328 ? 16.923 42.216 -44.024 1.00 25.42 328 VAL A N 1
ATOM 2635 C CA . VAL A 1 328 ? 15.732 42.384 -43.184 1.00 25.42 328 VAL A CA 1
ATOM 2636 C C . VAL A 1 328 ? 15.042 41.091 -42.728 1.00 25.42 328 VAL A C 1
ATOM 2638 O O . VAL A 1 328 ? 14.296 40.434 -43.443 1.00 25.42 328 VAL A O 1
ATOM 2641 N N . ASN A 1 329 ? 15.316 40.800 -41.448 1.00 27.09 329 ASN A N 1
ATOM 2642 C CA . ASN A 1 329 ? 14.447 40.184 -40.444 1.00 27.09 329 ASN A CA 1
ATOM 2643 C C . ASN A 1 329 ? 12.954 40.270 -40.768 1.00 27.09 329 ASN A C 1
ATOM 2645 O O . ASN A 1 329 ? 12.474 41.375 -40.980 1.00 27.09 329 ASN A O 1
ATOM 2649 N N . ILE A 1 330 ? 12.196 39.199 -40.531 1.00 29.66 330 ILE A N 1
ATOM 2650 C CA . ILE A 1 330 ? 10.876 39.342 -39.907 1.00 29.66 330 ILE A CA 1
ATOM 2651 C C . ILE A 1 330 ? 10.672 38.206 -38.900 1.00 29.66 330 ILE A C 1
ATOM 2653 O O . ILE A 1 330 ? 10.705 37.017 -39.206 1.00 29.66 330 ILE A O 1
ATOM 2657 N N . SER A 1 331 ? 10.482 38.648 -37.666 1.00 23.30 331 SER A N 1
ATOM 2658 C CA . SER A 1 331 ? 9.889 37.964 -36.535 1.00 23.30 331 SER A CA 1
ATOM 2659 C C . SER A 1 331 ? 8.411 37.630 -36.757 1.00 23.30 331 SER A C 1
ATOM 2661 O O . SER A 1 331 ? 7.713 38.298 -37.510 1.00 23.30 331 SER A O 1
ATOM 2663 N N . SER A 1 332 ? 7.915 36.756 -35.884 1.00 23.69 332 SER A N 1
ATOM 2664 C CA . SER A 1 332 ? 6.597 36.828 -35.242 1.00 23.69 332 SER A CA 1
ATOM 2665 C C . SER A 1 332 ? 5.379 36.152 -35.889 1.00 23.69 332 SER A C 1
ATOM 2667 O O . SER A 1 332 ? 4.994 36.394 -37.026 1.00 23.69 332 SER A O 1
ATOM 2669 N N . THR A 1 333 ? 4.694 35.452 -34.976 1.00 22.28 333 THR A N 1
ATOM 2670 C CA . THR A 1 333 ? 3.235 35.371 -34.784 1.00 22.28 333 THR A CA 1
ATOM 2671 C C . THR A 1 333 ? 2.412 34.446 -35.677 1.00 22.28 333 THR A C 1
ATOM 2673 O O . THR A 1 333 ? 2.044 34.758 -36.800 1.00 22.28 333 THR A O 1
ATOM 2676 N N . SER A 1 334 ? 2.044 33.315 -35.069 1.00 22.23 334 SER A N 1
ATOM 2677 C CA . SER A 1 334 ? 0.673 32.974 -34.661 1.00 22.23 334 SER A CA 1
ATOM 2678 C C . SER A 1 334 ? -0.484 33.698 -35.363 1.00 22.23 334 SER A C 1
ATOM 2680 O O . SER A 1 334 ? -0.637 34.901 -35.179 1.00 22.23 334 SER A O 1
ATOM 2682 N N . ALA A 1 335 ? -1.387 32.937 -35.992 1.00 23.97 335 ALA A N 1
ATOM 2683 C CA . ALA A 1 335 ? -2.811 32.850 -35.623 1.00 23.97 335 ALA A CA 1
ATOM 2684 C C . ALA A 1 335 ? -3.622 32.055 -36.671 1.00 23.97 335 ALA A C 1
ATOM 2686 O O . ALA A 1 335 ? -3.613 32.377 -37.850 1.00 23.97 335 ALA A O 1
ATOM 2687 N N . THR A 1 336 ? -4.311 31.019 -36.181 1.00 23.55 336 THR A N 1
ATOM 2688 C CA . THR A 1 336 ? -5.758 30.745 -36.318 1.00 23.55 336 THR A CA 1
ATOM 2689 C C . THR A 1 336 ? -6.454 30.974 -37.672 1.00 23.55 336 THR A C 1
ATOM 2691 O O . THR A 1 336 ? -6.426 32.077 -38.196 1.00 23.55 336 THR A O 1
ATOM 2694 N N . VAL A 1 337 ? -7.254 29.994 -38.133 1.00 23.31 337 VAL A N 1
ATOM 2695 C CA . VAL A 1 337 ? -8.721 30.126 -38.350 1.00 23.31 337 VAL A CA 1
ATOM 2696 C C . VAL A 1 337 ? -9.323 28.851 -38.973 1.00 23.31 337 VAL A C 1
ATOM 2698 O O . VAL A 1 337 ? -8.833 28.293 -39.948 1.00 23.31 337 VAL A O 1
ATOM 2701 N N . PHE A 1 338 ? -10.421 28.421 -38.349 1.00 24.69 338 PHE A N 1
ATOM 2702 C CA . PHE A 1 338 ? -11.390 27.403 -38.755 1.00 24.69 338 PHE A CA 1
ATOM 2703 C C . PHE A 1 338 ? -11.967 27.610 -40.167 1.00 24.69 338 PHE A C 1
ATOM 2705 O O . PHE A 1 338 ? -12.346 28.723 -40.516 1.00 24.69 338 PHE A O 1
ATOM 2712 N N . SER A 1 339 ? -12.247 26.514 -40.881 1.00 23.80 339 SER A N 1
ATOM 2713 C CA . SER A 1 339 ? -13.510 26.362 -41.627 1.00 23.80 339 SER A CA 1
ATOM 2714 C C . SER A 1 339 ? -13.812 24.889 -41.963 1.00 23.80 339 SER A C 1
ATOM 2716 O O . SER A 1 339 ? -13.027 24.192 -42.591 1.00 23.80 339 SER A O 1
ATOM 2718 N N . ASN A 1 340 ? -14.983 24.434 -41.515 1.00 25.86 340 ASN A N 1
ATOM 2719 C CA . ASN A 1 340 ? -15.794 23.341 -42.085 1.00 25.86 340 ASN A CA 1
ATOM 2720 C C . ASN A 1 340 ? -16.910 24.019 -42.940 1.00 25.86 340 ASN A C 1
ATOM 2722 O O . ASN A 1 340 ? -17.070 25.229 -42.744 1.00 25.86 340 ASN A O 1
ATOM 2726 N N . PRO A 1 341 ? -17.747 23.352 -43.790 1.00 37.00 341 PRO A N 1
ATOM 2727 C CA . PRO A 1 341 ? -18.250 21.975 -43.621 1.00 37.00 341 PRO A CA 1
ATOM 2728 C C . PRO A 1 341 ? -18.628 21.140 -44.889 1.00 37.00 341 PRO A C 1
ATOM 2730 O O . PRO A 1 341 ? -18.733 21.620 -46.012 1.00 37.00 341 PRO A O 1
ATOM 2733 N N . SER A 1 342 ? -19.006 19.882 -44.605 1.00 23.20 342 SER A N 1
ATOM 2734 C CA . SER A 1 342 ? -20.057 19.044 -45.233 1.00 23.20 342 SER A CA 1
ATOM 2735 C C . SER A 1 342 ? -19.868 18.395 -46.617 1.00 23.20 342 SER A C 1
ATOM 2737 O O . SER A 1 342 ? -19.825 19.060 -47.641 1.00 23.20 342 SER A O 1
ATOM 2739 N N . THR A 1 343 ? -19.999 17.062 -46.648 1.00 25.94 343 THR A N 1
ATOM 2740 C CA . THR A 1 343 ? -20.974 16.339 -47.494 1.00 25.94 343 THR A CA 1
ATOM 2741 C C . THR A 1 343 ? -21.364 15.015 -46.821 1.00 25.94 343 THR A C 1
ATOM 2743 O O . THR A 1 343 ? -20.570 14.390 -46.124 1.00 25.94 343 THR A O 1
ATOM 2746 N N . ALA A 1 344 ? -22.635 14.645 -46.968 1.00 23.78 344 ALA A N 1
ATOM 2747 C CA . ALA A 1 344 ? -23.315 13.551 -46.284 1.00 23.78 344 ALA A CA 1
ATOM 2748 C C . ALA A 1 344 ? -23.432 12.296 -47.166 1.00 23.78 344 ALA A C 1
ATOM 2750 O O . ALA A 1 344 ? -23.604 12.424 -48.375 1.00 23.78 344 ALA A O 1
ATOM 2751 N N . ALA A 1 345 ? -23.480 11.105 -46.554 1.00 25.31 345 ALA A N 1
ATOM 2752 C CA . ALA A 1 345 ? -24.164 9.939 -47.121 1.00 25.31 345 ALA A CA 1
ATOM 2753 C C . ALA A 1 345 ? -24.642 8.956 -46.025 1.00 25.31 345 ALA A C 1
ATOM 2755 O O . ALA A 1 345 ? -23.869 8.397 -45.253 1.00 25.31 345 ALA A O 1
ATOM 2756 N N . THR A 1 346 ? -25.963 8.789 -45.994 1.00 23.08 346 THR A N 1
ATOM 2757 C CA . THR A 1 346 ? -26.828 7.716 -45.456 1.00 23.08 346 THR A CA 1
ATOM 2758 C C . THR A 1 346 ? -26.302 6.299 -45.800 1.00 23.08 346 THR A C 1
ATOM 2760 O O . THR A 1 346 ? -25.604 6.135 -46.785 1.00 23.08 346 THR A O 1
ATOM 2763 N N . THR A 1 347 ? -26.570 5.151 -45.156 1.00 24.19 347 THR A N 1
ATOM 2764 C CA . THR A 1 347 ? -27.650 4.607 -44.303 1.00 24.19 347 THR A CA 1
ATOM 2765 C C . THR A 1 347 ? -27.232 3.170 -43.907 1.00 24.19 347 THR A C 1
ATOM 2767 O O . THR A 1 347 ? -26.787 2.447 -44.792 1.00 24.19 347 THR A O 1
ATOM 2770 N N . LYS A 1 348 ? -27.500 2.680 -42.682 1.00 24.59 348 LYS A N 1
ATOM 2771 C CA . LYS A 1 348 ? -28.338 1.476 -42.413 1.00 24.59 348 LYS A CA 1
ATOM 2772 C C . LYS A 1 348 ? -28.282 1.013 -40.952 1.00 24.59 348 LYS A C 1
ATOM 2774 O O . LYS A 1 348 ? -27.243 0.813 -40.344 1.00 24.59 348 LYS A O 1
ATOM 2779 N N . LYS A 1 349 ? -29.488 0.797 -40.438 1.00 26.17 349 LYS A N 1
ATOM 2780 C CA . LYS A 1 349 ? -29.881 0.394 -39.090 1.00 26.17 349 LYS A CA 1
ATOM 2781 C C . LYS A 1 349 ? -29.929 -1.141 -39.027 1.00 26.17 349 LYS A C 1
ATOM 2783 O O . LYS A 1 349 ? -30.640 -1.742 -39.830 1.00 26.17 349 LYS A O 1
ATOM 2788 N N . ARG A 1 350 ? -29.265 -1.778 -38.055 1.00 23.23 350 ARG A N 1
ATOM 2789 C CA . ARG A 1 350 ? -29.571 -3.157 -37.619 1.00 23.23 350 ARG A CA 1
ATOM 2790 C C . ARG A 1 350 ? -29.638 -3.203 -36.092 1.00 23.23 350 ARG A C 1
ATOM 2792 O O . ARG A 1 350 ? -28.808 -2.627 -35.404 1.00 23.23 350 ARG A O 1
ATOM 2799 N N . ARG A 1 351 ? -30.714 -3.810 -35.590 1.00 25.38 351 ARG A N 1
ATOM 2800 C CA . ARG A 1 351 ? -31.127 -3.903 -34.181 1.00 25.38 351 ARG A CA 1
ATOM 2801 C C . ARG A 1 351 ? -30.795 -5.293 -33.615 1.00 25.38 351 ARG A C 1
ATOM 2803 O O . ARG A 1 351 ? -30.878 -6.260 -34.367 1.00 25.38 351 ARG A O 1
ATOM 2810 N N . LYS A 1 352 ? -30.676 -5.333 -32.276 1.00 24.83 352 LYS A N 1
ATOM 2811 C CA . LYS A 1 352 ? -30.579 -6.473 -31.325 1.00 24.83 352 LYS A CA 1
ATOM 2812 C C . LYS A 1 352 ? -29.164 -7.056 -31.182 1.00 24.83 352 LYS A C 1
ATOM 2814 O O . LYS A 1 352 ? -28.492 -7.222 -32.182 1.00 24.83 352 LYS A O 1
ATOM 2819 N N . SER A 1 353 ? -28.666 -7.354 -29.981 1.00 22.88 353 SER A N 1
ATOM 2820 C CA . SER A 1 353 ? -29.349 -7.801 -28.753 1.00 22.88 353 SER A CA 1
ATOM 2821 C C . SER A 1 353 ? -28.567 -7.440 -27.482 1.00 22.88 353 SER A C 1
ATOM 2823 O O . SER A 1 353 ? -27.346 -7.475 -27.473 1.00 22.88 353 SER A O 1
ATOM 2825 N N . ARG A 1 354 ? -29.311 -7.152 -26.405 1.00 30.05 354 ARG A N 1
ATOM 2826 C CA . ARG A 1 354 ? -28.852 -7.128 -25.009 1.00 30.05 354 ARG A CA 1
ATOM 2827 C C . ARG A 1 354 ? -28.291 -8.504 -24.633 1.00 30.05 354 ARG A C 1
ATOM 2829 O O . ARG A 1 354 ? -29.047 -9.473 -24.651 1.00 30.05 354 ARG A O 1
ATOM 2836 N N . SER A 1 355 ? -27.034 -8.551 -24.221 1.00 23.61 355 SER A N 1
ATOM 2837 C CA . SER A 1 355 ? -26.493 -9.586 -23.344 1.00 23.61 355 SER A CA 1
ATOM 2838 C C . SER A 1 355 ? -25.808 -8.889 -22.177 1.00 23.61 355 SER A C 1
ATOM 2840 O O . SER A 1 355 ? -25.098 -7.903 -22.346 1.00 23.61 355 SER A O 1
ATOM 2842 N N . VAL A 1 356 ? -26.154 -9.363 -20.990 1.00 32.50 356 VAL A N 1
ATOM 2843 C CA . VAL A 1 356 ? -25.669 -8.932 -19.685 1.00 32.50 356 VAL A CA 1
ATOM 2844 C C . VAL A 1 356 ? -24.163 -9.184 -19.629 1.00 32.50 356 VAL A C 1
ATOM 2846 O O . VAL A 1 356 ? -23.754 -10.339 -19.644 1.00 32.50 356 VAL A O 1
ATOM 2849 N N . GLU A 1 357 ? -23.354 -8.129 -19.568 1.00 25.36 357 GLU A N 1
ATOM 2850 C CA . GLU A 1 357 ? -21.927 -8.237 -19.258 1.00 25.36 357 GLU A CA 1
ATOM 2851 C C . GLU A 1 357 ? -21.699 -7.652 -17.866 1.00 25.36 357 GLU A C 1
ATOM 2853 O O . GLU A 1 357 ? -21.901 -6.464 -17.608 1.00 25.36 357 GLU A O 1
ATOM 2858 N N . GLN A 1 358 ? -21.393 -8.559 -16.941 1.00 25.45 358 GLN A N 1
ATOM 2859 C CA . GLN A 1 358 ? -21.034 -8.269 -15.565 1.00 25.45 358 GLN A CA 1
ATOM 2860 C C . GLN A 1 358 ? -19.806 -7.361 -15.521 1.00 25.45 358 GLN A C 1
ATOM 2862 O O . GLN A 1 358 ? -18.835 -7.543 -16.248 1.00 25.45 358 GLN A O 1
ATOM 2867 N N . SER A 1 359 ? -19.870 -6.392 -14.616 1.00 28.05 359 SER A N 1
ATOM 2868 C CA . SER A 1 359 ? -18.842 -5.407 -14.322 1.00 28.05 359 SER A CA 1
ATOM 2869 C C . SER A 1 359 ? -17.523 -6.049 -13.870 1.00 28.05 359 SER A C 1
ATOM 2871 O O . SER A 1 359 ? -17.285 -6.236 -12.677 1.00 28.05 359 SER A O 1
ATOM 2873 N N . THR A 1 360 ? -16.619 -6.326 -14.800 1.00 29.84 360 THR A N 1
ATOM 2874 C CA . THR A 1 360 ? -15.183 -6.299 -14.508 1.00 29.84 360 THR A CA 1
ATOM 2875 C C . THR A 1 360 ? -14.722 -4.854 -14.619 1.00 29.84 360 THR A C 1
ATOM 2877 O O . THR A 1 360 ? -14.821 -4.253 -15.686 1.00 29.84 360 THR A O 1
ATOM 2880 N N . ARG A 1 361 ? -14.264 -4.279 -13.500 1.00 31.23 361 ARG A N 1
ATOM 2881 C CA . ARG A 1 361 ? -13.584 -2.978 -13.435 1.00 31.23 361 ARG A CA 1
ATOM 2882 C C . ARG A 1 361 ? -12.391 -2.981 -14.401 1.00 31.23 361 ARG A C 1
ATOM 2884 O O . ARG A 1 361 ? -11.293 -3.355 -14.017 1.00 31.23 361 ARG A O 1
ATOM 2891 N N . GLN A 1 362 ? -12.602 -2.580 -15.649 1.00 31.77 362 GLN A N 1
ATOM 2892 C CA . GLN A 1 362 ? -11.523 -2.183 -16.542 1.00 31.77 362 GLN A CA 1
ATOM 2893 C C . GLN A 1 362 ? -11.184 -0.733 -16.201 1.00 31.77 362 GLN A C 1
ATOM 2895 O O . GLN A 1 362 ? -11.823 0.201 -16.683 1.00 31.77 362 GLN A O 1
ATOM 2900 N N . GLN A 1 363 ? -10.209 -0.540 -15.313 1.00 35.81 363 GLN A N 1
ATOM 2901 C CA . GLN A 1 363 ? -9.513 0.739 -15.201 1.00 35.81 363 GLN A CA 1
ATOM 2902 C C . GLN A 1 363 ? -8.639 0.898 -16.451 1.00 35.81 363 GLN A C 1
ATOM 2904 O O . GLN A 1 363 ? -7.460 0.575 -16.469 1.00 35.81 363 GLN A O 1
ATOM 2909 N N . THR A 1 364 ? -9.246 1.339 -17.550 1.00 31.27 364 THR A N 1
ATOM 2910 C CA . THR A 1 364 ? -8.513 1.787 -18.736 1.00 31.27 364 THR A CA 1
ATOM 2911 C C . THR A 1 364 ? -7.906 3.157 -18.450 1.00 31.27 364 THR A C 1
ATOM 2913 O O . THR A 1 364 ? -8.617 4.161 -18.379 1.00 31.27 364 THR A O 1
ATOM 2916 N N . TRP A 1 365 ? -6.587 3.178 -18.262 1.00 45.75 365 TRP A N 1
ATOM 2917 C CA . TRP A 1 365 ? -5.781 4.358 -17.955 1.00 45.75 365 TRP A CA 1
ATOM 2918 C C . TRP A 1 365 ? -5.921 5.457 -19.013 1.00 45.75 365 TRP A C 1
ATOM 2920 O O . TRP A 1 365 ? -5.800 5.217 -20.217 1.00 45.75 365 TRP A O 1
ATOM 2930 N N . LYS A 1 366 ? -6.126 6.693 -18.550 1.00 35.69 366 LYS A N 1
ATOM 2931 C CA . LYS A 1 366 ? -6.425 7.878 -19.373 1.00 35.69 366 LYS A CA 1
ATOM 2932 C C . LYS A 1 366 ? -5.303 8.255 -20.358 1.00 35.69 366 LYS A C 1
ATOM 2934 O O . LYS A 1 366 ? -5.595 8.882 -21.371 1.00 35.69 366 LYS A O 1
ATOM 2939 N N . TYR A 1 367 ? -4.061 7.833 -20.094 1.00 37.75 367 TYR A N 1
ATOM 2940 C CA . TYR A 1 367 ? -2.880 8.142 -20.916 1.00 37.75 367 TYR A CA 1
ATOM 2941 C C . TYR A 1 367 ? -2.503 7.070 -21.951 1.00 37.75 367 TYR A C 1
ATOM 2943 O O . TYR A 1 367 ? -1.903 7.402 -22.969 1.00 37.75 367 TYR A O 1
ATOM 2951 N N . VAL A 1 368 ? -2.891 5.806 -21.747 1.00 41.03 368 VAL A N 1
ATOM 2952 C CA . VAL A 1 368 ? -2.622 4.707 -22.703 1.00 41.03 368 VAL A CA 1
ATOM 2953 C C . VAL A 1 368 ? -3.845 4.430 -23.596 1.00 41.03 368 VAL A C 1
ATOM 2955 O O . VAL A 1 368 ? -3.726 3.894 -24.696 1.00 41.03 368 VAL A O 1
ATOM 2958 N N . SER A 1 369 ? -5.031 4.863 -23.157 1.00 41.00 369 SER A N 1
ATOM 2959 C CA . SER A 1 369 ? -6.315 4.692 -23.852 1.00 41.00 369 SER A CA 1
ATOM 2960 C C . SER A 1 369 ? -6.349 5.218 -25.305 1.00 41.00 369 SER A C 1
ATOM 2962 O O . SER A 1 369 ? -6.856 4.500 -26.168 1.00 41.00 369 SER A O 1
ATOM 2964 N N . PRO A 1 370 ? -5.756 6.381 -25.655 1.00 40.34 370 PRO A N 1
ATOM 2965 C CA . PRO A 1 370 ? -5.763 6.852 -27.045 1.00 40.34 370 PRO A CA 1
ATOM 2966 C C . PRO A 1 370 ? -4.849 6.040 -27.980 1.00 40.34 370 PRO A C 1
ATOM 2968 O O . PRO A 1 370 ? -5.134 5.951 -29.171 1.00 40.34 370 PRO A O 1
ATOM 2971 N N . LEU A 1 371 ? -3.768 5.447 -27.450 1.00 44.47 371 LEU A N 1
ATOM 2972 C CA . LEU A 1 371 ? -2.809 4.622 -28.204 1.00 44.47 371 LEU A CA 1
ATOM 2973 C C . LEU A 1 371 ? -3.320 3.185 -28.412 1.00 44.47 371 LEU A C 1
ATOM 2975 O O . LEU A 1 371 ? -3.030 2.559 -29.424 1.00 44.47 371 LEU A O 1
ATOM 2979 N N . LEU A 1 372 ? -4.131 2.664 -27.486 1.00 51.09 372 LEU A N 1
ATOM 2980 C CA . LEU A 1 372 ? -4.616 1.279 -27.520 1.00 51.09 372 LEU A CA 1
ATOM 2981 C C . LEU A 1 372 ? -5.840 1.041 -28.418 1.00 51.09 372 LEU A C 1
ATOM 2983 O O . LEU A 1 372 ? -6.205 -0.114 -28.641 1.00 51.09 372 LEU A O 1
ATOM 2987 N N . HIS A 1 373 ? -6.478 2.085 -28.959 1.00 49.00 373 HIS A N 1
ATOM 2988 C CA . HIS A 1 373 ? -7.642 1.899 -29.836 1.00 49.00 373 HIS A CA 1
ATOM 2989 C C . HIS A 1 373 ? -7.299 1.237 -31.180 1.00 49.00 373 HIS A C 1
ATOM 2991 O O . HIS A 1 373 ? -8.116 0.465 -31.675 1.00 49.00 373 HIS A O 1
ATOM 2997 N N . ASN A 1 374 ? -6.086 1.456 -31.703 1.00 52.50 374 ASN A N 1
ATOM 2998 C CA . ASN A 1 374 ? -5.577 0.836 -32.936 1.00 52.50 374 ASN A CA 1
ATOM 2999 C C . ASN A 1 374 ? -4.380 -0.101 -32.682 1.00 52.50 374 ASN A C 1
ATOM 3001 O O . ASN A 1 374 ? -3.645 -0.434 -33.605 1.00 52.50 374 ASN A O 1
ATOM 3005 N N . TYR A 1 375 ? -4.152 -0.506 -31.430 1.00 66.56 375 TYR A N 1
ATOM 3006 C CA . TYR A 1 375 ? -3.078 -1.433 -31.088 1.00 66.56 375 TYR A CA 1
ATOM 3007 C C . TYR A 1 375 ? -3.518 -2.865 -31.418 1.00 66.56 375 TYR A C 1
ATOM 3009 O O . TYR A 1 375 ? -4.375 -3.446 -30.737 1.00 66.56 375 TYR A O 1
ATOM 3017 N N . GLU A 1 376 ? -2.933 -3.432 -32.469 1.00 70.38 376 GLU A N 1
ATOM 3018 C CA . GLU A 1 376 ? -2.992 -4.858 -32.779 1.00 70.38 376 GLU A CA 1
ATOM 3019 C C . GLU A 1 376 ? -1.580 -5.424 -32.717 1.00 70.38 376 GLU A C 1
ATOM 3021 O O . GLU A 1 376 ? -0.729 -5.109 -33.543 1.00 70.38 376 GLU A O 1
ATOM 3026 N N . PHE A 1 377 ? -1.318 -6.255 -31.705 1.00 72.06 377 PHE A N 1
ATOM 3027 C CA . PHE A 1 377 ? 0.015 -6.805 -31.471 1.00 72.06 377 PHE A CA 1
ATOM 3028 C C . PHE A 1 377 ? 0.554 -7.554 -32.697 1.00 72.06 377 PHE A C 1
ATOM 3030 O O . PHE A 1 377 ? 1.760 -7.554 -32.931 1.00 72.06 377 PHE A O 1
ATOM 3037 N N . GLU A 1 378 ? -0.314 -8.193 -33.485 1.00 71.81 378 GLU A N 1
ATOM 3038 C CA . GLU A 1 378 ? 0.063 -8.948 -34.685 1.00 71.81 378 GLU A CA 1
ATOM 3039 C C . GLU A 1 378 ? 0.503 -8.050 -35.851 1.00 71.81 378 GLU A C 1
ATOM 3041 O O . GLU A 1 378 ? 1.426 -8.435 -36.568 1.00 71.81 378 GLU A O 1
ATOM 3046 N N . ASP A 1 379 ? -0.043 -6.836 -35.957 1.00 75.19 379 ASP A N 1
ATOM 3047 C CA . ASP A 1 379 ? 0.237 -5.887 -37.043 1.00 75.19 379 ASP A CA 1
ATOM 3048 C C . ASP A 1 379 ? 1.542 -5.100 -36.848 1.00 75.19 379 ASP A C 1
ATOM 3050 O O . ASP A 1 379 ? 2.025 -4.441 -37.773 1.00 75.19 379 ASP A O 1
ATOM 3054 N N . ILE A 1 380 ? 2.135 -5.155 -35.651 1.00 76.25 380 ILE A N 1
ATOM 3055 C CA . ILE A 1 380 ? 3.370 -4.427 -35.353 1.00 76.25 380 ILE A CA 1
ATOM 3056 C C . ILE A 1 380 ? 4.533 -5.070 -36.127 1.00 76.25 380 ILE A C 1
ATOM 3058 O O . ILE A 1 380 ? 4.826 -6.256 -35.912 1.00 76.25 380 ILE A O 1
ATOM 3062 N N . PRO A 1 381 ? 5.232 -4.308 -36.992 1.00 71.69 381 PRO A N 1
ATOM 3063 C CA . PRO A 1 381 ? 6.348 -4.828 -37.765 1.00 71.69 381 PRO A CA 1
ATOM 3064 C C . PRO A 1 381 ? 7.468 -5.299 -36.839 1.00 71.69 381 PRO A C 1
ATOM 3066 O O . PRO A 1 381 ? 7.820 -4.632 -35.865 1.00 71.69 381 PRO A O 1
ATOM 3069 N N . LYS A 1 382 ? 8.030 -6.463 -37.162 1.00 75.00 382 LYS A N 1
ATOM 3070 C CA . LYS A 1 382 ? 9.210 -7.001 -36.489 1.00 75.00 382 LYS A CA 1
ATOM 3071 C C . LYS A 1 382 ? 10.452 -6.465 -37.189 1.00 75.00 382 LYS A C 1
ATOM 3073 O O . LYS A 1 382 ? 10.521 -6.524 -38.417 1.00 75.00 382 LYS A O 1
ATOM 3078 N N . TYR A 1 383 ? 11.407 -5.950 -36.424 1.00 73.62 383 TYR A N 1
ATOM 3079 C CA . TYR A 1 383 ? 12.635 -5.392 -36.980 1.00 73.62 383 TYR A CA 1
ATOM 3080 C C . TYR A 1 383 ? 13.824 -6.273 -36.612 1.00 73.62 383 TYR A C 1
ATOM 3082 O O . TYR A 1 383 ? 13.992 -6.644 -35.454 1.00 73.62 383 TYR A O 1
ATOM 3090 N N . ASP A 1 384 ? 14.696 -6.544 -37.581 1.00 74.62 384 ASP A N 1
ATOM 3091 C CA . ASP A 1 384 ? 16.051 -6.991 -37.270 1.00 74.62 384 ASP A CA 1
ATOM 3092 C C . ASP A 1 384 ? 16.828 -5.756 -36.789 1.00 74.62 384 ASP A C 1
ATOM 3094 O O . ASP A 1 384 ? 17.117 -4.831 -37.557 1.00 74.62 384 ASP A O 1
ATOM 3098 N N . LEU A 1 385 ? 17.028 -5.677 -35.471 1.00 75.88 385 LEU A N 1
ATOM 3099 C CA . LEU A 1 385 ? 17.590 -4.505 -34.807 1.00 75.88 385 LEU A CA 1
ATOM 3100 C C . LEU A 1 385 ? 19.079 -4.357 -35.129 1.00 75.88 385 LEU A C 1
ATOM 3102 O O . LEU A 1 385 ? 19.917 -5.140 -34.684 1.00 75.88 385 LEU A O 1
ATOM 3106 N N . ASN A 1 386 ? 19.395 -3.276 -35.839 1.00 76.31 386 ASN A N 1
ATOM 3107 C CA . ASN A 1 386 ? 20.748 -2.879 -36.214 1.00 76.31 386 ASN A CA 1
ATOM 3108 C C . ASN A 1 386 ? 21.021 -1.470 -35.672 1.00 76.31 386 ASN A C 1
ATOM 3110 O O . ASN A 1 386 ? 20.086 -0.734 -35.348 1.00 76.31 386 ASN A O 1
ATOM 3114 N N . THR A 1 387 ? 22.286 -1.044 -35.651 1.00 72.38 387 THR A N 1
ATOM 3115 C CA . THR A 1 387 ? 22.683 0.296 -35.175 1.00 72.38 387 THR A CA 1
ATOM 3116 C C . THR A 1 387 ? 21.962 1.438 -35.908 1.00 72.38 387 THR A C 1
ATOM 3118 O O . THR A 1 387 ? 21.736 2.486 -35.321 1.00 72.38 387 THR A O 1
ATOM 3121 N N . GLU A 1 388 ? 21.530 1.239 -37.156 1.00 70.50 388 GLU A N 1
ATOM 3122 C CA . GLU A 1 388 ? 20.808 2.245 -37.956 1.00 70.50 388 GLU A CA 1
ATOM 3123 C C . GLU A 1 388 ? 19.313 2.354 -37.587 1.00 70.50 388 GLU A C 1
ATOM 3125 O O . GLU A 1 388 ? 18.748 3.448 -37.522 1.00 70.50 388 GLU A O 1
ATOM 3130 N N . ASN A 1 389 ? 18.673 1.229 -37.252 1.00 77.62 389 ASN A N 1
ATOM 3131 C CA . ASN A 1 389 ? 17.230 1.145 -36.981 1.00 77.62 389 ASN A CA 1
ATOM 3132 C C . ASN A 1 389 ? 16.888 1.167 -35.485 1.00 77.62 389 ASN A C 1
ATOM 3134 O O . ASN A 1 389 ? 15.726 1.074 -35.100 1.00 77.62 389 ASN A O 1
ATOM 3138 N N . GLN A 1 390 ? 17.886 1.329 -34.620 1.00 78.00 390 GLN A N 1
ATOM 3139 C CA . GLN A 1 390 ? 17.720 1.300 -33.166 1.00 78.00 390 GLN A CA 1
ATOM 3140 C C . GLN A 1 390 ? 16.793 2.407 -32.633 1.00 78.00 390 GLN A C 1
ATOM 3142 O O . GLN A 1 390 ? 16.124 2.242 -31.616 1.00 78.00 390 GLN A O 1
ATOM 3147 N N . HIS A 1 391 ? 16.695 3.520 -33.361 1.00 77.38 391 HIS A N 1
ATOM 3148 C CA . HIS A 1 391 ? 15.804 4.643 -33.071 1.00 77.38 391 HIS A CA 1
ATOM 3149 C C . HIS A 1 391 ? 14.324 4.250 -32.997 1.00 77.38 391 HIS A C 1
ATOM 3151 O O . HIS A 1 391 ? 13.531 4.900 -32.314 1.00 77.38 391 HIS A O 1
ATOM 3157 N N . VAL A 1 392 ? 13.952 3.165 -33.674 1.00 77.56 392 VAL A N 1
ATOM 3158 C CA . VAL A 1 392 ? 12.593 2.635 -33.725 1.00 77.56 392 VAL A CA 1
ATOM 3159 C C . VAL A 1 392 ? 12.124 2.147 -32.342 1.00 77.56 392 VAL A C 1
ATOM 3161 O O . VAL A 1 392 ? 10.938 2.260 -32.032 1.00 77.56 392 VAL A O 1
ATOM 3164 N N . LEU A 1 393 ? 13.047 1.729 -31.463 1.00 78.38 393 LEU A N 1
ATOM 3165 C CA . LEU A 1 393 ? 12.758 1.319 -30.078 1.00 78.38 393 LEU A CA 1
ATOM 3166 C C . LEU A 1 393 ? 12.267 2.463 -29.178 1.00 78.38 393 LEU A C 1
ATOM 3168 O O . LEU A 1 393 ? 11.753 2.209 -28.091 1.00 78.38 393 LEU A O 1
ATOM 3172 N N . SER A 1 394 ? 12.389 3.720 -29.621 1.00 75.81 394 SER A N 1
ATOM 3173 C CA . SER A 1 394 ? 11.766 4.859 -28.932 1.00 75.81 394 SER A CA 1
ATOM 3174 C C . SER A 1 394 ? 10.234 4.812 -28.981 1.00 75.81 394 SER A C 1
ATOM 3176 O O . SER A 1 394 ? 9.573 5.427 -28.147 1.00 75.81 394 SER A O 1
ATOM 3178 N N . LYS A 1 395 ? 9.647 4.076 -29.935 1.00 80.94 395 LYS A N 1
ATOM 3179 C CA . LYS A 1 395 ? 8.198 3.880 -30.027 1.00 80.94 395 LYS A CA 1
ATOM 3180 C C . LYS A 1 395 ? 7.765 2.735 -29.115 1.00 80.94 395 LYS A C 1
ATOM 3182 O O . LYS A 1 395 ? 8.210 1.600 -29.275 1.00 80.94 395 LYS A O 1
ATOM 3187 N N . ILE A 1 396 ? 6.829 3.027 -28.212 1.00 77.81 396 ILE A N 1
ATOM 3188 C CA . ILE A 1 396 ? 6.330 2.082 -27.198 1.00 77.81 396 ILE A CA 1
ATOM 3189 C C . ILE A 1 396 ? 5.743 0.815 -27.836 1.00 77.81 396 ILE A C 1
ATOM 3191 O O . ILE A 1 396 ? 5.984 -0.278 -27.339 1.00 77.81 396 ILE A O 1
ATOM 3195 N N . GLU A 1 397 ? 5.024 0.935 -28.954 1.00 80.06 397 GLU A N 1
ATOM 3196 C CA . GLU A 1 397 ? 4.426 -0.208 -29.663 1.00 80.06 397 GLU A CA 1
ATOM 3197 C C . GLU A 1 397 ? 5.487 -1.222 -30.104 1.00 80.06 397 GLU A C 1
ATOM 3199 O O . GLU A 1 397 ? 5.363 -2.424 -29.871 1.00 80.06 397 GLU A O 1
ATOM 3204 N N . ILE A 1 398 ? 6.575 -0.717 -30.683 1.00 81.19 398 ILE A N 1
ATOM 3205 C CA . ILE A 1 398 ? 7.651 -1.539 -31.232 1.00 81.19 398 ILE A CA 1
ATOM 3206 C C . ILE A 1 398 ? 8.483 -2.123 -30.095 1.00 81.19 398 ILE A C 1
ATOM 3208 O O . ILE A 1 398 ? 8.780 -3.314 -30.106 1.00 81.19 398 ILE A O 1
ATOM 3212 N N . LEU A 1 399 ? 8.746 -1.339 -29.047 1.00 83.56 399 LEU A N 1
ATOM 3213 C CA . LEU A 1 399 ? 9.361 -1.838 -27.820 1.00 83.56 399 LEU A CA 1
ATOM 3214 C C . LEU A 1 399 ? 8.537 -2.977 -27.191 1.00 83.56 399 LEU A C 1
ATOM 3216 O O . LEU A 1 399 ? 9.089 -4.003 -26.806 1.00 83.56 399 LEU A O 1
ATOM 3220 N N . SER A 1 400 ? 7.211 -2.832 -27.139 1.00 85.19 400 SER A N 1
ATOM 3221 C CA . SER A 1 400 ? 6.286 -3.855 -26.638 1.00 85.19 400 SER A CA 1
ATOM 3222 C C . SER A 1 400 ? 6.383 -5.148 -27.451 1.00 85.19 400 SER A C 1
ATOM 3224 O O . SER A 1 400 ? 6.480 -6.235 -26.879 1.00 85.19 400 SER A O 1
ATOM 3226 N N . LYS A 1 401 ? 6.408 -5.034 -28.787 1.00 85.19 401 LYS A N 1
ATOM 3227 C CA . LYS A 1 401 ? 6.540 -6.168 -29.710 1.00 85.19 401 LYS A CA 1
ATOM 3228 C C . LYS A 1 401 ? 7.885 -6.873 -29.569 1.00 85.19 401 LYS A C 1
ATOM 3230 O O . LYS A 1 401 ? 7.914 -8.098 -29.468 1.00 85.19 401 LYS A O 1
ATOM 3235 N N . GLU A 1 402 ? 8.976 -6.116 -29.495 1.00 86.38 402 GLU A N 1
ATOM 3236 C CA . GLU A 1 402 ? 10.327 -6.662 -29.342 1.00 86.38 402 GLU A CA 1
ATOM 3237 C C . GLU A 1 402 ? 10.520 -7.358 -27.989 1.00 86.38 402 GLU A C 1
ATOM 3239 O O . GLU A 1 402 ? 11.147 -8.419 -27.915 1.00 86.38 402 GLU A O 1
ATOM 3244 N N . LEU A 1 403 ? 9.906 -6.838 -26.922 1.00 85.62 403 LEU A N 1
ATOM 3245 C CA . LEU A 1 403 ? 9.870 -7.494 -25.612 1.00 85.62 403 LEU A CA 1
ATOM 3246 C C . LEU A 1 403 ? 8.891 -8.675 -25.554 1.00 85.62 403 LEU A C 1
ATOM 3248 O O . LEU A 1 403 ? 8.971 -9.478 -24.625 1.00 85.62 403 LEU A O 1
ATOM 3252 N N . GLY A 1 404 ? 7.999 -8.823 -26.535 1.00 84.00 404 GLY A N 1
ATOM 3253 C CA . GLY A 1 404 ? 6.988 -9.879 -26.565 1.00 84.00 404 GLY A CA 1
ATOM 3254 C C . GLY A 1 404 ? 5.835 -9.651 -25.585 1.00 84.00 404 GLY A C 1
ATOM 3255 O O . GLY A 1 404 ? 5.220 -10.614 -25.145 1.00 84.00 404 GLY A O 1
ATOM 3256 N N . ILE A 1 405 ? 5.553 -8.407 -25.201 1.00 84.62 405 ILE A N 1
ATOM 3257 C CA . ILE A 1 405 ? 4.486 -8.068 -24.254 1.00 84.62 405 ILE A CA 1
ATOM 3258 C C . ILE A 1 405 ? 3.292 -7.543 -25.051 1.00 84.62 405 ILE A C 1
ATOM 3260 O O . ILE A 1 405 ? 3.395 -6.511 -25.709 1.00 84.62 405 ILE A O 1
ATOM 3264 N N . ASP A 1 406 ? 2.161 -8.238 -24.987 1.00 83.31 406 ASP A N 1
ATOM 3265 C CA . ASP A 1 406 ? 0.878 -7.775 -25.512 1.00 83.31 406 ASP A CA 1
ATOM 3266 C C . ASP A 1 406 ? 0.114 -7.058 -24.394 1.00 83.31 406 ASP A C 1
ATOM 3268 O O . ASP A 1 406 ? -0.482 -7.685 -23.511 1.00 83.31 406 ASP A O 1
ATOM 3272 N N . LEU A 1 407 ? 0.147 -5.725 -24.437 1.00 77.88 407 LEU A N 1
ATOM 3273 C CA . LEU A 1 407 ? -0.475 -4.858 -23.434 1.00 77.88 407 LEU A CA 1
ATOM 3274 C C . LEU A 1 407 ? -2.010 -4.883 -23.488 1.00 77.88 407 LEU A C 1
ATOM 3276 O O . LEU A 1 407 ? -2.657 -4.607 -22.482 1.00 77.88 407 LEU A O 1
ATOM 3280 N N . LYS A 1 408 ? -2.606 -5.216 -24.640 1.00 75.12 408 LYS A N 1
ATOM 3281 C CA . LYS A 1 408 ? -4.064 -5.208 -24.831 1.00 75.12 408 LYS A CA 1
ATOM 3282 C C . LYS A 1 408 ? -4.708 -6.469 -24.274 1.00 75.12 408 LYS A C 1
ATOM 3284 O O . LYS A 1 408 ? -5.743 -6.392 -23.617 1.00 75.12 408 LYS A O 1
ATOM 3289 N N . HIS A 1 409 ? -4.099 -7.623 -24.532 1.00 74.62 409 HIS A N 1
ATOM 3290 C CA . HIS A 1 409 ? -4.609 -8.911 -24.054 1.00 74.62 409 HIS A CA 1
ATOM 3291 C C . HIS A 1 409 ? -3.961 -9.367 -22.740 1.00 74.62 409 HIS A C 1
ATOM 3293 O O . HIS A 1 409 ? -4.406 -10.358 -22.157 1.00 74.62 409 HIS A O 1
ATOM 3299 N N . GLY A 1 410 ? -2.923 -8.665 -22.270 1.00 78.06 410 GLY A N 1
ATOM 3300 C CA . GLY A 1 410 ? -2.161 -9.046 -21.083 1.00 78.06 410 GLY A CA 1
ATOM 3301 C C . GLY A 1 410 ? -1.454 -10.385 -21.284 1.00 78.06 410 GLY A C 1
ATOM 3302 O O . GLY A 1 410 ? -1.538 -11.267 -20.429 1.00 78.06 410 GLY A O 1
ATOM 3303 N N . LEU A 1 411 ? -0.813 -10.580 -22.438 1.00 84.00 411 LEU A N 1
ATOM 3304 C CA . LEU A 1 411 ? -0.124 -11.825 -22.787 1.00 84.00 411 LEU A CA 1
ATOM 3305 C C . LEU A 1 411 ? 1.378 -11.581 -22.942 1.00 84.00 411 LEU A C 1
ATOM 3307 O O . LEU A 1 411 ? 1.803 -10.620 -23.573 1.00 84.00 411 LEU A O 1
ATOM 3311 N N . LEU A 1 412 ? 2.188 -12.483 -22.399 1.00 86.25 412 LEU A N 1
ATOM 3312 C CA . LEU A 1 412 ? 3.623 -12.549 -22.645 1.00 86.25 412 LEU A CA 1
ATOM 3313 C C . LEU A 1 412 ? 3.907 -13.642 -23.678 1.00 86.25 412 LEU A C 1
ATOM 3315 O O . LEU A 1 412 ? 3.574 -14.808 -23.463 1.00 86.25 412 LEU A O 1
ATOM 3319 N N . HIS A 1 413 ? 4.537 -13.259 -24.781 1.00 85.12 413 HIS A N 1
ATOM 3320 C CA . HIS A 1 413 ? 5.024 -14.138 -25.834 1.00 85.12 413 HIS A CA 1
ATOM 3321 C C . HIS A 1 413 ? 6.464 -14.555 -25.527 1.00 85.12 413 HIS A C 1
ATOM 3323 O O . HIS A 1 413 ? 7.393 -13.745 -25.580 1.00 85.12 413 HIS A O 1
ATOM 3329 N N . LEU A 1 414 ? 6.641 -15.833 -25.212 1.00 83.75 414 LEU A N 1
ATOM 3330 C CA . LEU A 1 414 ? 7.937 -16.448 -24.959 1.00 83.75 414 LEU A CA 1
ATOM 3331 C C . LEU A 1 414 ? 8.570 -16.956 -26.265 1.00 83.75 414 LEU A C 1
ATOM 3333 O O . LEU A 1 414 ? 7.869 -17.165 -27.263 1.00 83.75 414 LEU A O 1
ATOM 3337 N N . PRO A 1 415 ? 9.891 -17.210 -26.269 1.00 75.12 415 PRO A N 1
ATOM 3338 C CA . PRO A 1 415 ? 10.528 -17.979 -27.333 1.00 75.12 415 PRO A CA 1
ATOM 3339 C C . PRO A 1 415 ? 9.797 -19.322 -27.531 1.00 75.12 415 PRO A C 1
ATOM 3341 O O . PRO A 1 415 ? 9.426 -19.963 -26.549 1.00 75.12 415 PRO A O 1
ATOM 3344 N N . HIS A 1 416 ? 9.606 -19.751 -28.786 1.00 72.31 416 HIS A N 1
ATOM 3345 C CA . HIS A 1 416 ? 8.859 -20.964 -29.188 1.00 72.31 416 HIS A CA 1
ATOM 3346 C C . HIS A 1 416 ? 7.317 -20.881 -29.145 1.00 72.31 416 HIS A C 1
ATOM 3348 O O . HIS A 1 416 ? 6.658 -21.896 -28.931 1.00 72.31 416 HIS A O 1
ATOM 3354 N N . ASP A 1 417 ? 6.735 -19.698 -29.366 1.00 71.75 417 ASP A N 1
ATOM 3355 C CA . ASP A 1 417 ? 5.276 -19.469 -29.470 1.00 71.75 417 ASP A CA 1
ATOM 3356 C C . ASP A 1 417 ? 4.454 -19.808 -28.211 1.00 71.75 417 ASP A C 1
ATOM 3358 O O . ASP A 1 417 ? 3.219 -19.823 -28.240 1.00 71.75 417 ASP A O 1
ATOM 3362 N N . ALA A 1 418 ? 5.109 -20.017 -27.068 1.00 79.88 418 ALA A N 1
ATOM 3363 C CA . ALA A 1 418 ? 4.418 -20.157 -25.795 1.00 79.88 418 ALA A CA 1
ATOM 3364 C C . ALA A 1 418 ? 3.853 -18.797 -25.344 1.00 79.88 418 ALA A C 1
ATOM 3366 O O . ALA A 1 418 ? 4.556 -17.786 -25.335 1.00 79.88 418 ALA A O 1
ATOM 3367 N N . LYS A 1 419 ? 2.573 -18.771 -24.953 1.00 83.88 419 LYS A N 1
ATOM 3368 C CA . LYS A 1 419 ? 1.887 -17.569 -24.454 1.00 83.88 419 LYS A CA 1
ATOM 3369 C C . LYS A 1 419 ? 1.549 -17.734 -22.975 1.00 83.88 419 LYS A C 1
ATOM 3371 O O . LYS A 1 419 ? 0.924 -18.721 -22.592 1.00 83.88 419 LYS A O 1
ATOM 3376 N N . VAL A 1 420 ? 1.926 -16.759 -22.152 1.00 84.38 420 VAL A N 1
ATOM 3377 C CA . VAL A 1 420 ? 1.625 -16.724 -20.712 1.00 84.38 420 VAL A CA 1
ATOM 3378 C C . VAL A 1 420 ? 0.689 -15.562 -20.417 1.00 84.38 420 VAL A C 1
ATOM 3380 O O . VAL A 1 420 ? 0.942 -14.439 -20.840 1.00 84.38 420 VAL A O 1
ATOM 3383 N N . LYS A 1 421 ? -0.391 -15.813 -19.672 1.00 82.56 421 LYS A N 1
ATOM 3384 C CA . LYS A 1 421 ? -1.297 -14.752 -19.226 1.00 82.56 421 LYS A CA 1
ATOM 3385 C C . LYS A 1 421 ? -0.706 -13.994 -18.038 1.00 82.56 421 LYS A C 1
ATOM 3387 O O . LYS A 1 421 ? -0.273 -14.595 -17.053 1.00 82.56 421 LYS A O 1
ATOM 3392 N N . LEU A 1 422 ? -0.721 -12.673 -18.140 1.00 80.31 422 LEU A N 1
ATOM 3393 C CA . LEU A 1 422 ? -0.287 -11.744 -17.110 1.00 80.31 422 LEU A CA 1
ATOM 3394 C C . LEU A 1 422 ? -1.490 -11.413 -16.223 1.00 80.31 422 LEU A C 1
ATOM 3396 O O . LEU A 1 422 ? -2.476 -10.848 -16.688 1.00 80.31 422 LEU A O 1
ATOM 3400 N N . ASN A 1 423 ? -1.422 -11.786 -14.945 1.00 77.56 423 ASN A N 1
ATOM 3401 C CA . ASN A 1 423 ? -2.454 -11.472 -13.947 1.00 77.56 423 ASN A CA 1
ATOM 3402 C C . ASN A 1 423 ? -2.012 -10.290 -13.069 1.00 77.56 423 ASN A C 1
ATOM 3404 O O . ASN A 1 423 ? -2.060 -10.364 -11.839 1.00 77.56 423 ASN A O 1
ATOM 3408 N N . ARG A 1 424 ? -1.504 -9.239 -13.712 1.00 77.25 424 ARG A N 1
ATOM 3409 C CA . ARG A 1 424 ? -0.949 -8.044 -13.073 1.00 77.25 424 ARG A CA 1
ATOM 3410 C C . ARG A 1 424 ? -1.002 -6.858 -14.026 1.00 77.25 424 ARG A C 1
ATOM 3412 O O . ARG A 1 424 ? -1.071 -7.057 -15.241 1.00 77.25 424 ARG A O 1
ATOM 3419 N N . ASP A 1 425 ? -0.820 -5.667 -13.479 1.00 79.00 425 ASP A N 1
ATOM 3420 C CA . ASP A 1 425 ? -0.638 -4.461 -14.275 1.00 79.00 425 ASP A CA 1
ATOM 3421 C C . ASP A 1 425 ? 0.810 -4.347 -14.764 1.00 79.00 425 ASP A C 1
ATOM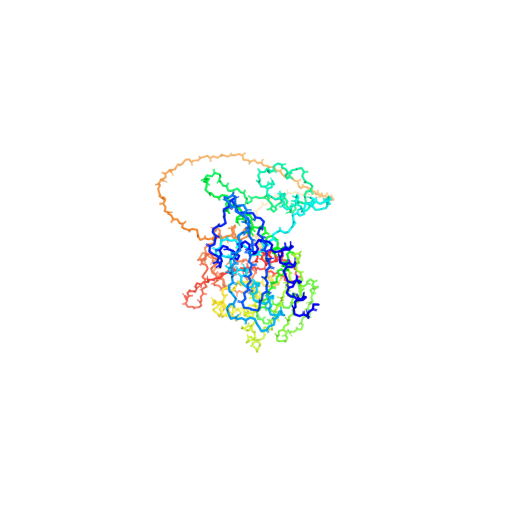 3423 O O . ASP A 1 425 ? 1.764 -4.519 -13.999 1.00 79.00 425 ASP A O 1
ATOM 3427 N N . ILE A 1 426 ? 0.977 -4.075 -16.060 1.00 84.06 426 ILE A N 1
ATOM 3428 C CA . ILE A 1 426 ? 2.276 -3.780 -16.665 1.00 84.06 426 ILE A CA 1
ATOM 3429 C C . ILE A 1 426 ? 2.184 -2.459 -17.415 1.00 84.06 426 ILE A C 1
ATOM 3431 O O . ILE A 1 426 ? 1.296 -2.275 -18.247 1.00 84.06 426 ILE A O 1
ATOM 3435 N N . ALA A 1 427 ? 3.131 -1.564 -17.149 1.00 84.88 427 ALA A N 1
ATOM 3436 C CA . ALA A 1 427 ? 3.293 -0.317 -17.882 1.00 84.88 427 ALA A CA 1
ATOM 3437 C C . ALA A 1 427 ? 4.664 -0.262 -18.560 1.00 84.88 427 ALA A C 1
ATOM 3439 O O . ALA A 1 427 ? 5.647 -0.798 -18.047 1.00 84.88 427 ALA A O 1
ATOM 3440 N N . LEU A 1 428 ? 4.727 0.386 -19.724 1.00 85.06 428 LEU A N 1
ATOM 3441 C CA . LEU A 1 428 ? 5.927 0.480 -20.550 1.00 85.06 428 LEU A CA 1
ATOM 3442 C C . LEU A 1 428 ? 6.157 1.934 -20.968 1.00 85.06 428 LEU A C 1
ATOM 3444 O O . LEU A 1 428 ? 5.282 2.542 -21.582 1.00 85.06 428 LEU A O 1
ATOM 3448 N N . PHE A 1 429 ? 7.342 2.469 -20.675 1.00 86.00 429 PHE A N 1
ATOM 3449 C CA . PHE A 1 429 ? 7.738 3.821 -21.075 1.00 86.00 429 PHE A CA 1
ATOM 3450 C C . PHE A 1 429 ? 9.161 3.844 -21.627 1.00 86.00 429 PHE A C 1
ATOM 3452 O O . PHE A 1 429 ? 10.036 3.110 -21.172 1.00 86.00 429 PHE A O 1
ATOM 3459 N N . SER A 1 430 ? 9.407 4.738 -22.579 1.00 84.94 430 SER A N 1
ATOM 3460 C CA . SER A 1 430 ? 10.742 5.093 -23.065 1.00 84.94 430 SER A CA 1
ATOM 3461 C C . SER A 1 430 ? 11.167 6.427 -22.447 1.00 84.94 430 SER A C 1
ATOM 3463 O O . SER A 1 430 ? 10.446 7.415 -22.591 1.00 84.94 430 SER A O 1
ATOM 3465 N N . ILE A 1 431 ? 12.318 6.478 -21.778 1.00 86.50 431 ILE A N 1
ATOM 3466 C CA . ILE A 1 431 ? 12.794 7.655 -21.037 1.00 86.50 431 ILE A CA 1
ATOM 3467 C C . ILE A 1 431 ? 14.267 7.969 -21.325 1.00 86.50 431 ILE A C 1
ATOM 3469 O O . ILE A 1 431 ? 15.047 7.112 -21.745 1.00 86.50 431 ILE A O 1
ATOM 3473 N N . SER A 1 432 ? 14.675 9.202 -21.026 1.00 86.38 432 SER A N 1
ATOM 3474 C CA . SER A 1 432 ? 16.090 9.542 -20.845 1.00 86.38 432 SER A CA 1
ATOM 3475 C C . SER A 1 432 ? 16.297 10.114 -19.451 1.00 86.38 432 SER A C 1
ATOM 3477 O O . SER A 1 432 ? 15.809 11.199 -19.131 1.00 86.38 432 SER A O 1
ATOM 3479 N N . CYS A 1 433 ? 17.054 9.400 -18.616 1.00 83.12 433 CYS A N 1
ATOM 3480 C CA . CYS A 1 433 ? 17.467 9.919 -17.312 1.00 83.12 433 CYS A CA 1
ATOM 3481 C C . CYS A 1 433 ? 18.428 11.117 -17.426 1.00 83.12 433 CYS A C 1
ATOM 3483 O O . CYS A 1 433 ? 18.498 11.925 -16.505 1.00 83.12 433 CYS A O 1
ATOM 3485 N N . LYS A 1 434 ? 19.166 11.246 -18.534 1.00 80.81 434 LYS A N 1
ATOM 3486 C CA . LYS A 1 434 ? 20.120 12.342 -18.744 1.00 80.81 434 LYS A CA 1
ATOM 3487 C C . LYS A 1 434 ? 19.400 13.656 -19.044 1.00 80.81 434 LYS A C 1
ATOM 3489 O O . LYS A 1 434 ? 19.634 14.652 -18.366 1.00 80.81 434 LYS A O 1
ATOM 3494 N N . ASP A 1 435 ? 18.482 13.625 -20.007 1.00 76.88 435 ASP A N 1
ATOM 3495 C CA . ASP A 1 435 ? 17.760 14.817 -20.466 1.00 76.88 435 ASP A CA 1
ATOM 3496 C C . ASP A 1 435 ? 16.451 15.053 -19.685 1.00 76.88 435 ASP A C 1
ATOM 3498 O O . ASP A 1 435 ? 15.737 16.022 -19.936 1.00 76.88 435 ASP A O 1
ATOM 3502 N N . LYS A 1 436 ? 16.120 14.159 -18.736 1.00 76.38 436 LYS A N 1
ATOM 3503 C CA . LYS A 1 436 ? 14.863 14.124 -17.959 1.00 76.38 436 LYS A CA 1
ATOM 3504 C C . LYS A 1 436 ? 13.598 14.094 -18.830 1.00 76.38 436 LYS A C 1
ATOM 3506 O O . LYS A 1 436 ? 12.506 14.421 -18.371 1.00 76.38 436 LYS A O 1
ATOM 3511 N N . THR A 1 437 ? 13.719 13.676 -20.087 1.00 76.12 437 THR A N 1
ATOM 3512 C CA . THR A 1 437 ? 12.593 13.608 -21.020 1.00 76.12 437 THR A CA 1
ATOM 3513 C C . THR A 1 437 ? 11.669 12.453 -20.655 1.00 76.12 437 THR A C 1
ATOM 3515 O O . THR A 1 437 ? 12.145 11.329 -20.467 1.00 76.12 437 THR A O 1
ATOM 3518 N N . LEU A 1 438 ? 10.357 12.717 -20.637 1.00 72.00 438 LEU A N 1
ATOM 3519 C CA . LEU A 1 438 ? 9.301 11.733 -20.353 1.00 72.00 438 LEU A CA 1
ATOM 3520 C C . LEU A 1 438 ? 9.365 11.133 -18.934 1.00 72.00 438 LEU A C 1
ATOM 3522 O O . LEU A 1 438 ? 8.821 10.057 -18.699 1.00 72.00 438 LEU A O 1
ATOM 3526 N N . LEU A 1 439 ? 9.989 11.834 -17.978 1.00 78.19 439 LEU A N 1
ATOM 3527 C CA . LEU A 1 439 ? 10.016 11.413 -16.574 1.00 78.19 439 LEU A CA 1
ATOM 3528 C C . LEU A 1 439 ? 8.718 11.775 -15.829 1.00 78.19 439 LEU A C 1
ATOM 3530 O O . LEU A 1 439 ? 8.250 10.980 -15.019 1.00 78.19 439 LEU A O 1
ATOM 3534 N N . ASP A 1 440 ? 8.108 12.925 -16.133 1.00 76.81 440 ASP A N 1
ATOM 3535 C CA . ASP A 1 440 ? 6.876 13.374 -15.464 1.00 76.81 440 ASP A CA 1
ATOM 3536 C C . ASP A 1 440 ? 5.707 12.381 -15.621 1.00 76.81 440 ASP A C 1
ATOM 3538 O O . ASP A 1 440 ? 5.114 12.027 -14.604 1.00 76.81 440 ASP A O 1
ATOM 3542 N N . PRO A 1 441 ? 5.426 11.816 -16.819 1.00 77.50 441 PRO A N 1
ATOM 3543 C CA . PRO A 1 441 ? 4.384 10.796 -16.976 1.00 77.50 441 PRO A CA 1
ATOM 3544 C C . PRO A 1 441 ? 4.654 9.520 -16.170 1.00 77.50 441 PRO A C 1
ATOM 3546 O O . PRO A 1 441 ? 3.723 8.857 -15.722 1.00 77.50 441 PRO A O 1
ATOM 3549 N N . VAL A 1 442 ? 5.930 9.170 -15.971 1.00 80.56 442 VAL A N 1
ATOM 3550 C CA . VAL A 1 442 ? 6.319 8.016 -15.151 1.00 80.56 442 VAL A CA 1
ATOM 3551 C C . VAL A 1 442 ? 6.036 8.292 -13.677 1.00 80.56 442 VAL A C 1
ATOM 3553 O O . VAL A 1 442 ? 5.509 7.427 -12.983 1.00 80.56 442 VAL A O 1
ATOM 3556 N N . ILE A 1 443 ? 6.357 9.494 -13.195 1.00 78.88 443 ILE A N 1
ATOM 3557 C CA . ILE A 1 443 ? 6.075 9.898 -11.814 1.00 78.88 443 ILE A CA 1
ATOM 3558 C C . ILE A 1 443 ? 4.564 9.984 -11.583 1.00 78.88 443 ILE A C 1
ATOM 3560 O O . ILE A 1 443 ? 4.091 9.470 -10.574 1.00 78.88 443 ILE A O 1
ATOM 3564 N N . GLU A 1 444 ? 3.803 10.571 -12.512 1.00 76.44 444 GLU A N 1
ATOM 3565 C CA . GLU A 1 444 ? 2.335 10.590 -12.449 1.00 76.44 444 GLU A CA 1
ATOM 3566 C C . GLU A 1 444 ? 1.764 9.170 -12.359 1.00 76.44 444 GLU A C 1
ATOM 3568 O O . GLU A 1 444 ? 0.948 8.905 -11.481 1.00 76.44 444 GLU A O 1
ATOM 3573 N N . TRP A 1 445 ? 2.254 8.232 -13.175 1.00 78.25 445 TRP A N 1
ATOM 3574 C CA . TRP A 1 445 ? 1.810 6.837 -13.121 1.00 78.25 445 TRP A CA 1
ATOM 3575 C C . TRP A 1 445 ? 2.134 6.158 -11.781 1.00 78.25 445 TRP A C 1
ATOM 3577 O O . TRP A 1 445 ? 1.294 5.459 -11.221 1.00 78.25 445 TRP A O 1
ATOM 3587 N N . ILE A 1 446 ? 3.324 6.402 -11.221 1.00 77.69 446 ILE A N 1
ATOM 3588 C CA . ILE A 1 446 ? 3.702 5.896 -9.889 1.00 77.69 446 ILE A CA 1
ATOM 3589 C C . ILE A 1 446 ? 2.808 6.493 -8.788 1.00 77.69 446 ILE A C 1
ATOM 3591 O O . ILE A 1 446 ? 2.567 5.835 -7.782 1.00 77.69 446 ILE A O 1
ATOM 3595 N N . LEU A 1 447 ? 2.329 7.730 -8.953 1.00 72.38 447 LEU A N 1
ATOM 3596 C CA . LEU A 1 447 ? 1.443 8.404 -7.996 1.00 72.38 447 LEU A CA 1
ATOM 3597 C C . LEU A 1 447 ? -0.023 7.954 -8.090 1.00 72.38 447 LEU A C 1
ATOM 3599 O O . LEU A 1 447 ? -0.768 8.164 -7.132 1.00 72.38 447 LEU A O 1
ATOM 3603 N N . GLU A 1 448 ? -0.445 7.403 -9.232 1.00 70.38 448 GLU A N 1
ATOM 3604 C CA . GLU A 1 448 ? -1.798 6.867 -9.436 1.00 70.38 448 GLU A CA 1
ATOM 3605 C C . GLU A 1 448 ? -1.996 5.461 -8.832 1.00 70.38 448 GLU A C 1
ATOM 3607 O O . GLU A 1 448 ? -3.145 5.075 -8.593 1.00 70.38 448 GLU A O 1
ATOM 3612 N N . LEU A 1 449 ? -0.904 4.733 -8.561 1.00 63.56 449 LEU A N 1
ATO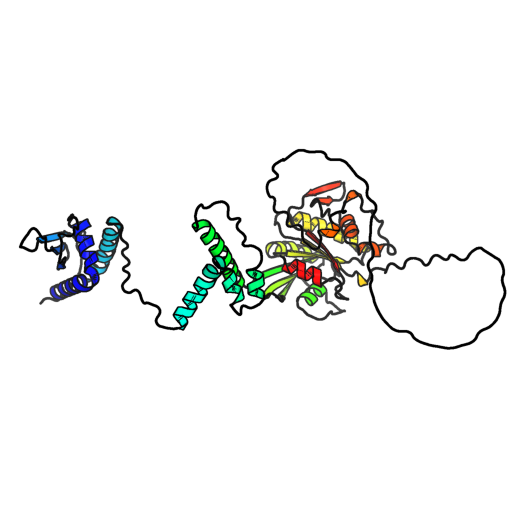M 3613 C CA . LEU A 1 449 ? -0.865 3.493 -7.765 1.00 63.56 449 LEU A CA 1
ATOM 3614 C C . LEU A 1 449 ? -1.185 3.764 -6.284 1.00 63.56 449 LEU A C 1
ATOM 3616 O O . LEU A 1 449 ? -2.006 3.007 -5.714 1.00 63.56 449 LEU A O 1
#

Solvent-accessible surface area (backbone atoms only — not comparable to full-atom values): 27936 Å² total; per-residue (Å²): 130,59,74,65,59,54,51,36,50,52,51,39,54,49,41,54,70,80,35,43,69,46,55,51,28,41,36,36,66,69,52,66,41,83,88,52,97,52,56,44,79,65,34,59,77,47,62,59,56,48,33,35,31,38,32,29,38,37,81,92,46,99,58,75,46,79,40,75,34,78,38,85,77,55,49,92,48,79,84,49,46,62,75,52,50,52,58,52,36,43,53,26,24,48,75,73,74,44,72,76,74,77,87,88,75,86,83,73,78,83,48,73,65,52,47,49,50,52,47,60,69,44,40,64,61,50,36,68,78,39,58,74,56,60,77,75,47,96,67,59,69,72,58,53,56,70,66,58,78,86,78,76,76,77,93,79,71,100,70,61,75,60,59,58,48,53,52,52,51,49,53,50,48,52,49,52,45,61,75,70,47,71,49,74,47,30,36,31,36,43,44,52,63,92,26,45,58,65,59,49,53,34,49,77,64,69,45,77,89,69,92,83,73,78,82,65,77,58,72,48,82,47,77,41,70,47,97,86,58,30,39,36,35,38,38,42,44,24,32,48,79,91,42,49,76,55,52,68,64,45,56,80,69,28,65,32,40,34,39,34,36,46,65,65,44,73,89,53,38,65,62,47,48,54,50,50,51,52,50,55,62,70,47,56,83,71,53,50,34,37,38,40,34,36,21,43,54,80,68,34,56,76,90,68,79,77,80,76,87,82,83,84,87,78,88,79,88,79,90,81,85,89,82,88,81,84,86,81,88,82,82,85,78,89,80,90,83,89,83,86,85,89,87,88,81,89,87,88,91,86,85,86,80,94,72,93,76,79,87,71,88,74,82,74,51,86,84,55,50,80,64,53,76,79,62,48,77,84,76,57,77,85,74,88,83,41,88,86,56,43,40,54,53,63,38,60,70,48,39,28,55,76,66,25,46,35,81,87,80,33,33,38,50,45,90,88,81,44,74,44,81,53,76,50,58,74,47,77,49,56,28,19,74,86,80,54,43,66,45,64,65,53,53,52,54,64,70,73,108

Foldseek 3Di:
DPPQVVLFVVVQVCCLPPPQVLLVLCCVPQVVDDDDPQKDDWGWDGDDQFWTKIWIGGNVDPDIDIGIGTDPPGHPGSVCVCVRSLVVSCVSCVVVVHHPDDDPDDDDDDDPVVVVVVCVVCVVVVCLVPVVVVVVDPDDPVVCVVVPDPPDPPPPDPDDPVVVVVVVVVVVVVVVCLVVDQAEAEEEEAFAPPLCLVLVVCVVQVHDGDPDDDQDDAWDWDWHADPSRHIYIYIRGGRDPVRVVSVLVVLVVHLAYEYGDALLDPPCLVVRLVVVVVVLVSSLVPQREYEYEHEDLVNADDDDPPPPPPDDDDDDDDDDDDDDDDDDDDDDDDDDDDDDDDDDDDDDDDDDDDDDDDDDPPPPDPVCVVVPPPQDLVPADADPDDSNCSNVCQDQSNVCNSSQADQNQQWRQDPPRDIDHRSYHYHYHYAYSNVRPPVVVVVVVVVVD

Organism: Kluyveromyces marxianus (strain DMKU3-1042 / BCC 29191 / NBRC 104275) (NCBI:txid1003335)

Mean predicted aligned error: 20.65 Å

Secondary 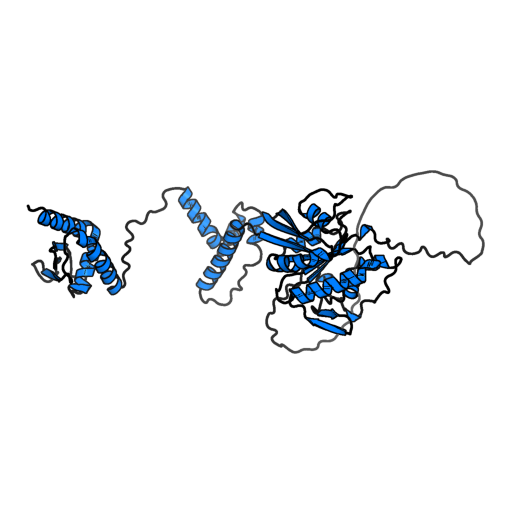structure (DSSP, 8-state):
--HHHHHHHHHHHHHHHH-HHHHHHHHHHTS-----TTEEEEEEEEE-SSEEEEEEEETTEEEEEEEEEE-SSPPSSGGGHHHHHHHHHHHHHHHTT--S------PPP-SHHHHHHHHHHHHHHHHHH-GGGGGTS---HHHHHHHSSS----S-----HHHHHHHHHHHHHHHHHHHH---EEEEEEE-STTSSHHHHHHHHTTPPPPSSPPPP-SEEEEEEE-TTS-EEEEEEE--SGGGGGGHHHHHTT-SEEEEEEESS-SSSHHHHHHHHHHHHHHGGGTT--EEEEEE-GGGSPP---------------------------------------------------------------TTTHHHHTT--TTTSPP----TTTGGGGGSHHHHHHHHTEETTTTEEE-TTS-EEE--S-EEEEE-BTTTTBTHHHHHHHHHH-

InterPro domains:
  IPR005225 Small GTP-binding domain [TIGR00231] (185-333)
  IPR006689 Small GTPase superfamily, ARF/SAR type [PF00025] (178-301)
  IPR006689 Small GTPase superfamily, ARF/SAR type [PR00328] (186-209)
  IPR006689 Small GTPase superfamily, ARF/SAR type [PR00328] (243-268)
  IPR006689 Small GTPase superfamily, ARF/SAR type [PR00328] (288-309)
  IPR006689 Small GTPase superfamily, ARF/SAR type [SM00178] (169-372)
  IPR019595 Domain of unknown function DUF2470 [PF10615] (8-88)
  IPR027417 P-loop containing nucleoside triphosphate hydrolase [G3DSA:3.40.50.300] (164-340)
  IPR027417 P-loop containing nucleoside triphosphate hydrolase [SSF52540] (183-308)
  IPR037119 Haem oxygenase HugZ-like superfamily [G3DSA:3.20.180.10] (3-94)

pLDDT: mean 71.22, std 21.46, range [22.23, 95.25]

Sequence (449 aa):
MPAEEQSAQSIIAHMNKDHKLALEDFLYVYGKVPITEEISNVRMQEFALDHMTITFEHSAIEFDVEKYIPIDPPLKDFSEARSRLVPMAKEAAAKRGFSHIRINEISKPRTILEHLIIVLVLLPFVAYVHRGILEFLPLPQSVLDFIGKDVVLSYESAELGMDCFYHLWNKLREWFQYLGTQRRLSIAVIGLQNSGKTTFTNLLVGQEFETDTIPTLGINIRETRLPNHTQLRIYDLAGQTRFQKLWERCFQEADLLVYMLDLSDLTNWESAKAKLHDVIITTNIDHIPILVLGNKVDLLPKFQPDVQLEDTRNGTNSNSNSGAGTGVNISSTSATVFSNPSTAATTKKRRKSRSVEQSTRQQTWKYVSPLLHNYEFEDIPKYDLNTENQHVLSKIEILSKELGIDLKHGLLHLPHDAKVKLNRDIALFSISCKDKTLLDPVIEWILEL

Radius of gyration: 40.31 Å; Cα contacts (8 Å, |Δi|>4): 489; chains: 1; bounding box: 82×65×139 Å

Nearest PDB structures (foldseek):
  4v0l-assembly1_A  TM=8.885E-01  e=6.969E-10  Chlamydomonas reinhardtii
  5lef-assembly1_B  TM=8.861E-01  e=4.379E-09  Homo sapiens
  4g0n-assembly1_A  TM=8.007E-01  e=1.729E-07  Homo sapiens
  5kho-assembly1_C  TM=7.979E-01  e=3.966E-07  Homo sapiens
  3k9n-assembly1_A  TM=7.394E-01  e=4.466E-07  Homo sapiens